Protein AF-0000000086488220 (afdb_homodimer)

Organism: NCBI:txid399045

InterPro domains:
  IPR006593 Cytochrome b561/ferric reductase, transmembrane domain [PF03188] (138-261)
  IPR006593 Cytochrome b561/ferric reductase, transmembrane domain [PS50939] (103-299)
  IPR006593 Cytochrome b561/ferric reductase, transmembrane domain [SM00665] (138-256)
  IPR043205 Cytochrome b561/Cytochrome b reductase 1-like [PTHR10106] (97-305)

Sequence (642 aa):
MEQSVQELIDFRWFTVCYSAIQIIGILIIALLIAWLTNHCGGFAWAAHPQLQFNWHPLLMVVGMIYMYANDFILSINPSRRIKMEQSVQELIDFRWFTVCYSAIQIIGILIIALLIAWLTNHCGGFAWAAHPQLQFNWHPLLMVVGMIYMYANGMLVYRVFRTERKRKLKIVHAVAQLFTFFLFVIGLKAVFDAHEASKTPNLYSLHSWFGIWVAGFLSFLFPGIKHAFRSKYLPIHTLFGLIIFSLSCITALMGLLEKAVLKLSKDNLYEQLGSEAVLINVTGIFILIFGMLAIFITAQPGYKRKPLPEDELLLTDAIHEMEQSVQELIDFRWFTVCYSAIQIIGILIIALLIAWLTNHCGGFAWAAHPQLQFNWHPLLMVVGMIYMYANDFILSINPSRRIKMEQSVQELIDFRWFTVCYSAIQIIGILIIALLIAWLTNHCGGFAWAAHPQLQFNWHPLLMVVGMIYMYANGMLVYRVFRTERKRKLKIVHAVAQLFTFFLFVIGLKAVFDAHEASKTPNLYSLHSWFGIWVAGFLSFLFPGIKHAFRSKYLPIHTLFGLIIFSLSCITALMGLLEKAVLKLSKDNLYEQLGSEAVLINVTGIFILIFGMLAIFITAQPGYKRKPLPEDELLLTDAIHE

Secondary structure (DSSP, 8-state):
-HHHHHHHHHHHHHHHHHHHHHHHHHHHHHHHHHHHHHHS-----SS-HHHHHTHHHHHHIIIIIIIHHHHHHHHT-GGGGS-SHHHHHHHHHHHHHHHHHHHHHHHHHHHHHHHHHHHHHHS-----TT-HHHHTTHHHHHHIIIIIIIHHHHHTHHHHTTTS-HHHHHHHHHHHHHHHHHHHHHHHHHHHHHHHHHTPPSS-SHHHHHHHHHHHHHHHT-S---GGGHHHHHHHHHHHHHHHHHHHHHHHHHHHHHHHHHHHTTTTTTTTT-HHHHHHHHHHHHHHHHHHHHHHHHH-GGGSPPPPHHHHHHHHHHHH-/-HHHHHHHHHHHHHHHHHHHHHHHHHHHHHHHHHHHHHHS-----SS-HHHHHTHHHHHHIIIIIIIHHHHHHHHT-GGGGS-SHHHHHHHHHHHHHHHHHHHHHHHHHHHHHHHHHHHHHHS-----TT-HHHHTTHHHHHHIIIIIIIHHHHHTHHHHTTTS-HHHHHHHHHHHHHHHHHHHHHHHHHHHHHHHHHTPPSS-SHHHHHHHHHHHHHHHT-S---GGGHHHHHHHHHHHHHHHHHHHHHHHHHHHHHHHHHHHTTTTTTTTT-HHHHHHHHHHHHHHHHHHHHHHHHH-GGGSPPPPHHHHHHHHHHHH-

Structure (mmCIF, N/CA/C/O backbone):
data_AF-0000000086488220-model_v1
#
loop_
_entity.id
_entity.type
_entity.p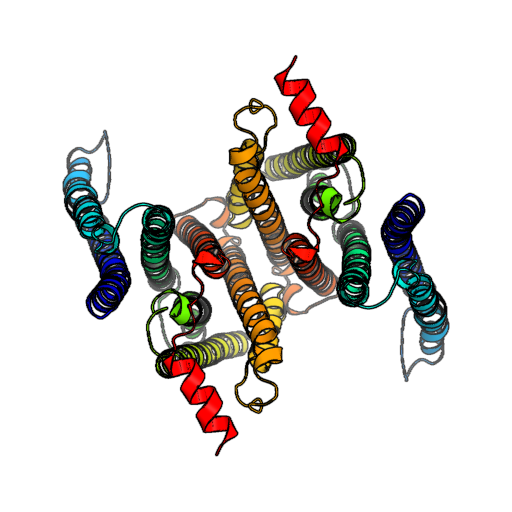dbx_description
1 polymer 'Cytochrome b561 domain-containing protein'
#
loop_
_atom_site.group_PDB
_atom_site.id
_atom_site.type_symbol
_atom_site.label_atom_id
_atom_site.label_alt_id
_atom_site.label_comp_id
_atom_site.label_asym_id
_atom_site.label_entity_id
_atom_site.label_seq_id
_atom_site.pdbx_PDB_ins_code
_atom_site.Cartn_x
_atom_site.Cartn_y
_atom_site.Cartn_z
_atom_site.occupancy
_atom_site.B_iso_or_equiv
_atom_site.auth_seq_id
_atom_site.auth_comp_id
_atom_site.auth_asym_id
_atom_site.auth_atom_id
_atom_site.pdbx_PDB_model_num
ATOM 1 N N . MET A 1 1 ? -20.781 38.594 -0.118 1 41.12 1 MET A N 1
ATOM 2 C CA . MET A 1 1 ? -21.016 37.281 0.495 1 41.12 1 MET A CA 1
ATOM 3 C C . MET A 1 1 ? -21.703 36.344 -0.481 1 41.12 1 MET A C 1
ATOM 5 O O . MET A 1 1 ? -21.297 35.188 -0.628 1 41.12 1 MET A O 1
ATOM 9 N N . GLU A 1 2 ? -22.75 36.75 -1.104 1 43.41 2 GLU A N 1
ATOM 10 C CA . GLU A 1 2 ? -23.5 36 -2.094 1 43.41 2 GLU A CA 1
ATOM 11 C C . GLU A 1 2 ? -22.641 35.688 -3.316 1 43.41 2 GLU A C 1
ATOM 13 O O . GLU A 1 2 ? -22.688 34.562 -3.848 1 43.41 2 GLU A O 1
ATOM 18 N N . GLN A 1 3 ? -21.938 36.625 -3.758 1 43.88 3 GLN A N 1
ATOM 19 C CA . GLN A 1 3 ? -21.141 36.438 -4.961 1 43.88 3 GLN A CA 1
ATOM 20 C C . GLN A 1 3 ? -20.031 35.406 -4.723 1 43.88 3 GLN A C 1
ATOM 22 O O . GLN A 1 3 ? -19.75 34.562 -5.582 1 43.88 3 GLN A O 1
ATOM 27 N N . SER A 1 4 ? -19.438 35.438 -3.539 1 46.19 4 SER A N 1
ATOM 28 C CA . SER A 1 4 ? -18.359 34.5 -3.205 1 46.19 4 SER A CA 1
ATOM 29 C C . SER A 1 4 ? -18.859 33.062 -3.092 1 46.19 4 SER A C 1
ATOM 31 O O . SER A 1 4 ? -18.188 32.125 -3.506 1 46.19 4 SER A O 1
ATOM 33 N N . VAL A 1 5 ? -20.078 32.969 -2.602 1 44.75 5 VAL A N 1
ATOM 34 C CA . VAL A 1 5 ? -20.719 31.672 -2.49 1 44.75 5 VAL A CA 1
ATOM 35 C C . VAL A 1 5 ? -21 31.125 -3.885 1 44.75 5 VAL A C 1
ATOM 37 O O . VAL A 1 5 ? -20.781 29.938 -4.152 1 44.75 5 VAL A O 1
ATOM 40 N N . GLN A 1 6 ? -21.609 31.984 -4.727 1 42.19 6 GLN A N 1
ATOM 41 C CA . GLN A 1 6 ? -21.922 31.547 -6.086 1 42.19 6 GLN A CA 1
ATOM 42 C C . GLN A 1 6 ? -20.656 31.094 -6.816 1 42.19 6 GLN A C 1
ATOM 44 O O . GLN A 1 6 ? -20.672 30.109 -7.559 1 42.19 6 GLN A O 1
ATOM 49 N N . GLU A 1 7 ? -19.625 31.719 -6.555 1 46.06 7 GLU A N 1
ATOM 50 C CA . GLU A 1 7 ? -18.375 31.391 -7.219 1 46.06 7 GLU A CA 1
ATOM 51 C C . GLU A 1 7 ? -17.828 30.047 -6.738 1 46.06 7 GLU A C 1
ATOM 53 O O . GLU A 1 7 ? -17.297 29.266 -7.531 1 46.06 7 GLU A O 1
ATOM 58 N N . LEU A 1 8 ? -18.062 29.875 -5.562 1 47.22 8 LEU A N 1
ATOM 59 C CA . LEU A 1 8 ? -17.609 28.609 -4.988 1 47.22 8 LEU A CA 1
ATOM 60 C C . LEU A 1 8 ? -18.438 27.438 -5.504 1 47.22 8 LEU A C 1
ATOM 62 O O . LEU A 1 8 ? -17.906 26.375 -5.785 1 47.22 8 LEU A O 1
ATOM 66 N N . ILE A 1 9 ? -19.828 27.672 -5.57 1 45.06 9 ILE A N 1
ATOM 67 C CA . ILE A 1 9 ? -20.719 26.672 -6.156 1 45.06 9 ILE A CA 1
ATOM 68 C C . ILE A 1 9 ? -20.297 26.391 -7.598 1 45.06 9 ILE A C 1
ATOM 70 O O . ILE A 1 9 ? -20.281 25.234 -8.031 1 45.06 9 ILE A O 1
ATOM 74 N N . ASP A 1 10 ? -19.953 27.469 -8.227 1 49.47 10 ASP A N 1
ATOM 75 C CA . ASP A 1 10 ? -19.531 27.328 -9.617 1 49.47 10 ASP A CA 1
ATOM 76 C C . ASP A 1 10 ? -18.25 26.5 -9.727 1 49.47 10 ASP A C 1
ATOM 78 O O . ASP A 1 10 ? -18.109 25.688 -10.633 1 49.47 10 ASP A O 1
ATOM 82 N N . PHE A 1 11 ? -17.578 26.609 -8.617 1 51.94 11 PHE A N 1
ATOM 83 C CA . PHE A 1 11 ? -16.297 25.922 -8.695 1 51.94 11 PHE A CA 1
ATOM 84 C C . PHE A 1 11 ? -16.469 24.422 -8.477 1 51.94 11 PHE A C 1
ATOM 86 O O . PHE A 1 11 ? -15.82 23.609 -9.148 1 51.94 11 PHE A O 1
ATOM 93 N N . ARG A 1 12 ? -17.344 24.125 -7.633 1 52.97 12 ARG A N 1
ATOM 94 C CA . ARG A 1 12 ? -17.656 22.734 -7.336 1 52.97 12 ARG A CA 1
ATOM 95 C C . ARG A 1 12 ? -18.219 22.016 -8.555 1 52.97 12 ARG A C 1
ATOM 97 O O . ARG A 1 12 ? -17.766 20.922 -8.898 1 52.97 12 ARG A O 1
ATOM 104 N N . TRP A 1 13 ? -19.281 22.641 -8.961 1 50.31 13 TRP A N 1
ATOM 105 C CA . TRP A 1 13 ? -19.906 22.078 -10.164 1 50.31 13 TRP A CA 1
ATOM 106 C C . TRP A 1 13 ? -18.922 22.016 -11.32 1 50.31 13 TRP A C 1
ATOM 108 O O . TRP A 1 13 ? -18.953 21.094 -12.117 1 50.31 13 TRP A O 1
ATOM 118 N N . PHE A 1 14 ? -18.031 22.906 -11.211 1 50.47 14 PHE A N 1
ATOM 119 C CA . PHE A 1 14 ? -17 22.891 -12.227 1 50.47 14 PHE A CA 1
ATOM 120 C C . PHE A 1 14 ? -16.094 21.672 -12.055 1 50.47 14 PHE A C 1
ATOM 122 O O . PHE A 1 14 ? -15.773 20.984 -13.031 1 50.47 14 PHE A O 1
ATOM 129 N N . THR A 1 15 ? -15.758 21.406 -10.812 1 54.81 15 THR A N 1
ATOM 130 C CA . THR A 1 15 ? -14.852 20.281 -10.562 1 54.81 15 THR A CA 1
ATOM 131 C C . THR A 1 15 ? -15.516 18.953 -10.93 1 54.81 15 THR A C 1
ATOM 133 O O . THR A 1 15 ? -14.906 18.109 -11.578 1 54.81 15 THR A O 1
ATOM 136 N N . VAL A 1 16 ? -16.719 18.828 -10.555 1 52.91 16 VAL A N 1
ATOM 137 C CA . VAL A 1 16 ? -17.469 17.609 -10.867 1 52.91 16 VAL A CA 1
ATOM 138 C C . VAL A 1 16 ? -17.688 17.516 -12.375 1 52.91 16 VAL A C 1
ATOM 140 O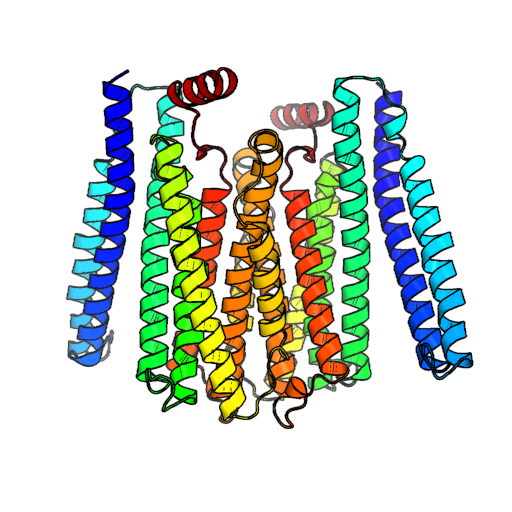 O . VAL A 1 16 ? -17.469 16.453 -12.969 1 52.91 16 VAL A O 1
ATOM 143 N N . CYS A 1 17 ? -18.156 18.625 -12.906 1 51.84 17 CYS A N 1
ATOM 144 C CA . CYS A 1 17 ? -18.375 18.641 -14.344 1 51.84 17 CYS A CA 1
ATOM 145 C C . CYS A 1 17 ? -17.078 18.422 -15.109 1 51.84 17 CYS A C 1
ATOM 147 O O . CYS A 1 17 ? -17.062 17.703 -16.109 1 51.84 17 CYS A O 1
ATOM 149 N N . TYR A 1 18 ? -16.047 18.969 -14.5 1 52.78 18 TYR A N 1
ATOM 150 C CA . TYR A 1 18 ? -14.742 18.781 -15.133 1 52.78 18 TYR A CA 1
ATOM 151 C C . TYR A 1 18 ? -14.305 17.328 -15.047 1 52.78 18 TYR A C 1
ATOM 153 O O . TYR A 1 18 ? -13.844 16.75 -16.031 1 52.78 18 TYR A O 1
ATOM 161 N N . SER A 1 19 ? -14.562 16.797 -13.961 1 57 19 SER A N 1
ATOM 162 C CA . SER A 1 19 ? -14.188 15.398 -13.797 1 57 19 SER A CA 1
ATOM 163 C C . SER A 1 19 ? -15.039 14.5 -14.688 1 57 19 SER A C 1
ATOM 165 O O . SER A 1 19 ? -14.531 13.547 -15.281 1 57 19 SER A O 1
ATOM 167 N N . ALA A 1 20 ? -16.266 14.781 -14.742 1 54.28 20 ALA A N 1
ATOM 168 C CA . ALA A 1 20 ? -17.172 14.023 -15.617 1 54.28 20 ALA A CA 1
ATOM 169 C C . ALA A 1 20 ? -16.75 14.148 -17.078 1 54.28 20 ALA A C 1
ATOM 171 O O . ALA A 1 20 ? -16.766 13.172 -17.812 1 54.28 20 ALA A O 1
ATOM 172 N N . ILE A 1 21 ? -16.375 15.305 -17.406 1 51.66 21 ILE A N 1
ATOM 173 C CA . ILE A 1 21 ? -15.922 15.562 -18.766 1 51.66 21 ILE A CA 1
ATOM 174 C C . ILE A 1 21 ? -14.633 14.797 -19.047 1 51.66 21 ILE A C 1
ATOM 176 O O . ILE A 1 21 ? -14.453 14.227 -20.125 1 51.66 21 ILE A O 1
ATOM 180 N N . GLN A 1 22 ? -13.828 14.773 -18 1 57.38 22 GLN A N 1
ATOM 181 C CA . GLN A 1 22 ? -12.594 14.016 -18.188 1 57.38 22 GLN A CA 1
ATOM 182 C C . GLN A 1 22 ? -12.891 12.531 -18.375 1 57.38 22 GLN A C 1
ATOM 184 O O . GLN A 1 22 ? -12.305 11.875 -19.234 1 57.38 22 GLN A O 1
ATOM 189 N N . ILE A 1 23 ? -13.82 12.094 -17.656 1 57.31 23 ILE A N 1
ATOM 190 C CA . ILE A 1 23 ? -14.211 10.695 -17.75 1 57.31 23 ILE A CA 1
ATOM 191 C C . ILE A 1 23 ? -14.812 10.398 -19.109 1 57.31 23 ILE A C 1
ATOM 193 O O . ILE A 1 23 ? -14.453 9.422 -19.766 1 57.31 23 ILE A O 1
ATOM 197 N N . ILE A 1 24 ? -15.734 11.25 -19.422 1 55.22 24 ILE A N 1
ATOM 198 C CA . ILE A 1 24 ? -16.391 11.078 -20.719 1 55.22 24 ILE A CA 1
ATOM 199 C C . ILE A 1 24 ? -15.352 11.164 -21.828 1 55.22 24 ILE A C 1
ATOM 201 O O . ILE A 1 24 ? -15.383 10.383 -22.781 1 55.22 24 ILE A O 1
ATOM 205 N N . GLY A 1 25 ? -14.398 12.102 -21.672 1 56.19 25 GLY A N 1
ATOM 206 C CA . GLY A 1 25 ? -13.344 12.234 -22.672 1 56.19 25 GLY A CA 1
ATOM 207 C C . GLY A 1 25 ? -12.492 10.984 -22.797 1 56.19 25 GLY A C 1
ATOM 208 O O . GLY A 1 25 ? -12.203 10.531 -23.906 1 56.19 25 GLY A O 1
ATOM 209 N N . ILE A 1 26 ? -12.18 10.484 -21.688 1 60.75 26 ILE A N 1
ATOM 210 C CA . ILE A 1 26 ? -11.344 9.289 -21.688 1 60.75 26 ILE A CA 1
ATOM 211 C C . ILE A 1 26 ? -12.125 8.102 -22.234 1 60.75 26 ILE A C 1
ATOM 213 O O . ILE A 1 26 ? -11.594 7.285 -22.984 1 60.75 26 ILE A O 1
ATOM 217 N N . LEU A 1 27 ? -13.359 8.039 -21.812 1 58.66 27 LEU A N 1
ATOM 218 C CA . LEU A 1 27 ? -14.203 6.98 -22.359 1 58.66 27 LEU A CA 1
ATOM 219 C C . LEU A 1 27 ? -14.32 7.086 -23.875 1 58.66 27 LEU A C 1
ATOM 221 O O . LEU A 1 27 ? -14.281 6.074 -24.578 1 58.66 27 LEU A O 1
ATOM 225 N N . ILE A 1 28 ? -14.453 8.25 -24.328 1 59.44 28 ILE A N 1
ATOM 226 C CA . ILE A 1 28 ? -14.531 8.484 -25.766 1 59.44 28 ILE A CA 1
ATOM 227 C C . ILE A 1 28 ? -13.219 8.078 -26.438 1 59.44 28 ILE A C 1
ATOM 229 O O . ILE A 1 28 ? -13.219 7.43 -27.484 1 59.44 28 ILE A O 1
ATOM 233 N N . ILE A 1 29 ? -12.109 8.375 -25.734 1 63.78 29 ILE A N 1
ATOM 234 C CA . ILE A 1 29 ? -10.797 8.023 -26.281 1 63.78 29 ILE A CA 1
ATOM 235 C C . ILE A 1 29 ? -10.633 6.504 -26.281 1 63.78 29 ILE A C 1
ATOM 237 O O . ILE A 1 29 ? -10.156 5.93 -27.266 1 63.78 29 ILE A O 1
ATOM 241 N N . ALA A 1 30 ? -11.055 5.926 -25.234 1 65.44 30 ALA A N 1
ATOM 242 C CA . ALA A 1 30 ? -10.977 4.473 -25.141 1 65.44 30 ALA A CA 1
ATOM 243 C C . ALA A 1 30 ? -11.844 3.805 -26.203 1 65.44 30 ALA A C 1
ATOM 245 O O . ALA A 1 30 ? -11.43 2.832 -26.828 1 65.44 30 ALA A O 1
ATOM 246 N N . LEU A 1 31 ? -13.023 4.285 -26.344 1 62.78 31 LEU A N 1
ATOM 247 C CA . LEU A 1 31 ? -13.914 3.766 -27.391 1 62.78 31 LEU A CA 1
ATOM 248 C C . LEU A 1 31 ? -13.312 3.979 -28.766 1 62.78 31 LEU A C 1
ATOM 250 O O . LEU A 1 31 ? -13.43 3.113 -29.641 1 62.78 31 LEU A O 1
ATOM 254 N N . LEU A 1 32 ? -12.625 5.059 -28.938 1 65.12 32 LEU A N 1
ATOM 255 C CA . LEU A 1 32 ? -11.969 5.344 -30.219 1 65.12 32 LEU A CA 1
ATOM 256 C C . LEU A 1 32 ? -10.805 4.391 -30.453 1 65.12 32 LEU A C 1
ATOM 258 O O . LEU A 1 32 ? -10.641 3.871 -31.562 1 65.12 32 LEU A O 1
ATOM 262 N N . ILE A 1 33 ? -10.047 4.145 -29.375 1 68.12 33 ILE A N 1
ATOM 263 C CA . ILE A 1 33 ? -8.93 3.217 -29.5 1 68.12 33 ILE A CA 1
ATOM 264 C C . ILE A 1 33 ? -9.453 1.813 -29.797 1 68.12 33 ILE A C 1
ATOM 266 O O . ILE A 1 33 ? -8.922 1.119 -30.672 1 68.12 33 ILE A O 1
ATOM 270 N N . ALA A 1 34 ? -10.406 1.378 -29.094 1 65.31 34 ALA A N 1
ATOM 271 C CA . ALA A 1 34 ? -11.023 0.075 -29.344 1 65.31 34 ALA A CA 1
ATOM 272 C C . ALA A 1 34 ? -11.547 -0.029 -30.766 1 65.31 34 ALA A C 1
ATOM 274 O O . ALA A 1 34 ? -11.367 -1.056 -31.438 1 65.31 34 ALA A O 1
ATOM 275 N N . TRP A 1 35 ? -12.211 0.959 -31.188 1 65 35 TRP A N 1
ATOM 276 C CA . TRP A 1 35 ? -12.727 0.992 -32.562 1 65 35 TRP A CA 1
ATOM 277 C C . TRP A 1 35 ? -11.594 0.939 -33.562 1 65 35 TRP A C 1
ATOM 279 O O . TRP A 1 35 ? -11.648 0.174 -34.531 1 65 35 TRP A O 1
ATOM 289 N N . LEU A 1 36 ? -10.523 1.683 -33.344 1 67.38 36 LEU A N 1
ATOM 290 C CA . LEU A 1 36 ? -9.398 1.739 -34.281 1 67.38 36 LEU A CA 1
ATOM 291 C C . LEU A 1 36 ? -8.648 0.412 -34.312 1 67.38 36 LEU A C 1
ATOM 293 O O . LEU A 1 36 ? -8.219 -0.039 -35.375 1 67.38 36 LEU A O 1
ATOM 297 N N . THR A 1 37 ? -8.492 -0.241 -33.125 1 68.94 37 THR A N 1
ATOM 298 C CA . THR A 1 37 ? -7.781 -1.513 -33.031 1 68.94 37 THR A CA 1
ATOM 299 C C . THR A 1 37 ? -8.617 -2.645 -33.625 1 68.94 37 THR A C 1
ATOM 301 O O . THR A 1 37 ? -8.086 -3.498 -34.344 1 68.94 37 THR A O 1
ATOM 304 N N . ASN A 1 38 ? -9.852 -2.662 -33.406 1 66.38 38 ASN A N 1
ATOM 305 C CA . ASN A 1 38 ? -10.688 -3.787 -33.781 1 66.38 38 ASN A CA 1
ATOM 306 C C . ASN A 1 38 ? -11.219 -3.625 -35.219 1 66.38 38 ASN A C 1
ATOM 308 O O . ASN A 1 38 ? -11.461 -4.613 -35.906 1 66.38 38 ASN A O 1
ATOM 312 N N . HIS A 1 39 ? -11.383 -2.414 -35.625 1 64.56 39 HIS A N 1
ATOM 313 C CA . HIS A 1 39 ? -12.086 -2.238 -36.875 1 64.56 39 HIS A CA 1
ATOM 314 C C . HIS A 1 39 ? -11.227 -1.508 -37.906 1 64.56 39 HIS A C 1
ATOM 316 O O . HIS A 1 39 ? -11.539 -1.493 -39.094 1 64.56 39 HIS A O 1
ATOM 322 N N . CYS A 1 40 ? -10.172 -0.933 -37.375 1 65 40 CYS A N 1
ATOM 323 C CA . CYS A 1 40 ? -9.391 -0.16 -38.312 1 65 40 CYS A CA 1
ATOM 324 C C . CYS A 1 40 ? -7.965 -0.691 -38.406 1 65 40 CYS A C 1
ATOM 326 O O . CYS A 1 40 ? -7.051 0.032 -38.812 1 65 40 CYS A O 1
ATOM 328 N N . GLY A 1 41 ? -7.762 -1.969 -38 1 64.62 41 GLY A N 1
ATOM 329 C CA . GLY A 1 41 ? -6.496 -2.645 -38.219 1 64.62 41 GLY A CA 1
ATOM 330 C C . GLY A 1 41 ? -5.438 -2.303 -37.188 1 64.62 41 GLY A C 1
ATOM 331 O O . GLY A 1 41 ? -4.293 -2.744 -37.281 1 64.62 41 GLY A O 1
ATOM 332 N N . GLY A 1 42 ? -5.77 -1.421 -36.156 1 69.81 42 GLY A N 1
ATOM 333 C CA . GLY A 1 42 ? -4.867 -1.132 -35.031 1 69.81 42 GLY A CA 1
ATOM 334 C C . GLY A 1 42 ? -3.875 -0.029 -35.375 1 69.81 42 GLY A C 1
ATOM 335 O O . GLY A 1 42 ? -4.172 0.879 -36.125 1 69.81 42 GLY A O 1
ATOM 336 N N . PHE A 1 43 ? -2.775 0.205 -34.562 1 71.31 43 PHE A N 1
ATOM 337 C CA . PHE A 1 43 ? -1.821 1.3 -34.688 1 71.31 43 PHE A CA 1
ATOM 338 C C . PHE A 1 43 ? -0.455 0.782 -35.125 1 71.31 43 PHE A C 1
ATOM 340 O O . PHE A 1 43 ? -0.036 -0.301 -34.719 1 71.31 43 PHE A O 1
ATOM 347 N N . ALA A 1 44 ? 0.074 1.301 -36.375 1 63.69 44 ALA A N 1
ATOM 348 C CA . ALA A 1 44 ? 1.446 1.049 -36.781 1 63.69 44 ALA A CA 1
ATOM 349 C C . ALA A 1 44 ? 2.137 2.344 -37.219 1 63.69 44 ALA A C 1
ATOM 351 O O . ALA A 1 44 ? 1.475 3.35 -37.469 1 63.69 44 ALA A O 1
ATOM 352 N N . TRP A 1 45 ? 3.34 2.447 -36.906 1 66.5 45 TRP A N 1
ATOM 353 C CA . TRP A 1 45 ? 4.035 3.652 -37.344 1 66.5 45 TRP A CA 1
ATOM 354 C C . TRP A 1 45 ? 4.551 3.498 -38.75 1 66.5 45 TRP A C 1
ATOM 356 O O . TRP A 1 45 ? 3.834 3.781 -39.719 1 66.5 45 TRP A O 1
ATOM 366 N N . ALA A 1 46 ? 5.836 3.23 -38.906 1 57.69 46 ALA A N 1
ATOM 367 C CA . ALA A 1 46 ? 6.574 3.432 -40.156 1 57.69 46 ALA A CA 1
ATOM 368 C C . ALA A 1 46 ? 6.16 2.412 -41.219 1 57.69 46 ALA A C 1
ATOM 370 O O . ALA A 1 46 ? 6.02 2.752 -42.375 1 57.69 46 ALA A O 1
ATOM 371 N N . ALA A 1 47 ? 6.031 1.21 -40.969 1 59.91 47 ALA A N 1
ATOM 372 C CA . ALA A 1 47 ? 6.008 0.226 -42.031 1 59.91 47 ALA A CA 1
ATOM 373 C C . ALA A 1 47 ? 4.605 0.09 -42.625 1 59.91 47 ALA A C 1
ATOM 375 O O . ALA A 1 47 ? 4.426 -0.507 -43.688 1 59.91 47 ALA A O 1
ATOM 376 N N . HIS A 1 48 ? 3.58 0.656 -41.969 1 62.12 48 HIS A N 1
ATOM 377 C CA . HIS A 1 48 ? 2.23 0.482 -42.469 1 62.12 48 HIS A CA 1
ATOM 378 C C . HIS A 1 48 ? 1.468 1.804 -42.469 1 62.12 48 HIS A C 1
ATOM 380 O O . HIS A 1 48 ? 0.819 2.156 -41.5 1 62.12 48 HIS A O 1
ATOM 386 N N . PRO A 1 49 ? 1.577 2.516 -43.625 1 61.75 49 PRO A N 1
ATOM 387 C CA . PRO A 1 49 ? 0.996 3.857 -43.688 1 61.75 49 PRO A CA 1
ATOM 388 C C . PRO A 1 49 ? -0.481 3.887 -43.312 1 61.75 49 PRO A C 1
ATOM 390 O O . PRO A 1 49 ? -0.937 4.84 -42.688 1 61.75 49 PRO A O 1
ATOM 393 N N . GLN A 1 50 ? -1.263 2.832 -43.656 1 62.34 50 GLN A N 1
ATOM 394 C CA . GLN A 1 50 ? -2.689 2.82 -43.375 1 62.34 50 GLN A CA 1
ATOM 395 C C . GLN A 1 50 ? -2.934 2.799 -41.875 1 62.34 50 GLN A C 1
ATOM 397 O O . GLN A 1 50 ? -3.84 3.469 -41.375 1 62.34 50 GLN A O 1
ATOM 402 N N . LEU A 1 51 ? -2.066 2.15 -41.219 1 67.69 51 LEU A N 1
ATOM 403 C CA . LEU A 1 51 ? -2.225 2.031 -39.781 1 67.69 51 LEU A CA 1
ATOM 404 C C . LEU A 1 51 ? -1.665 3.26 -39.062 1 67.69 51 LEU A C 1
ATOM 406 O O . LEU A 1 51 ? -2.09 3.586 -37.938 1 67.69 51 LEU A O 1
ATOM 410 N N . GLN A 1 52 ? -0.811 3.92 -39.812 1 68.69 52 GLN A N 1
ATOM 411 C CA . GLN A 1 52 ? -0.285 5.184 -39.312 1 68.69 52 GLN A CA 1
ATOM 412 C C . GLN A 1 52 ? -1.376 6.246 -39.25 1 68.69 52 GLN A C 1
ATOM 414 O O . GLN A 1 52 ? -1.357 7.113 -38.375 1 68.69 52 GLN A O 1
ATOM 419 N N . PHE A 1 53 ? -2.316 6.223 -40.156 1 68.31 53 PHE A N 1
ATOM 420 C CA . PHE A 1 53 ? -3.398 7.199 -40.219 1 68.31 53 PHE A CA 1
ATOM 421 C C . PHE A 1 53 ? -4.297 7.098 -39 1 68.31 53 PHE A C 1
ATOM 423 O O . PHE A 1 53 ? -4.902 8.086 -38.594 1 68.31 53 PHE A O 1
ATOM 430 N N . ASN A 1 54 ? -4.266 5.965 -38.375 1 67.88 54 ASN A N 1
ATOM 431 C CA . ASN A 1 54 ? -5.125 5.758 -37.219 1 67.88 54 ASN A CA 1
ATOM 432 C C . ASN A 1 54 ? -4.664 6.586 -36 1 67.88 54 ASN A C 1
ATOM 434 O O . ASN A 1 54 ? -5.445 6.855 -35.094 1 67.88 54 ASN A O 1
ATOM 438 N N . TRP A 1 55 ? -3.5 7.062 -36.188 1 72 55 TRP A N 1
ATOM 439 C CA . TRP A 1 55 ? -3.006 7.945 -35.156 1 72 55 TRP A CA 1
ATOM 440 C C . TRP A 1 55 ? -3.66 9.32 -35.219 1 72 55 TRP A C 1
ATOM 442 O O . TRP A 1 55 ? -3.801 10.008 -34.219 1 72 55 TRP A O 1
ATOM 452 N N . HIS A 1 56 ? -4.082 9.758 -36.438 1 66.19 56 HIS A N 1
ATOM 453 C CA . HIS A 1 56 ? -4.594 11.109 -36.656 1 66.19 56 HIS A CA 1
ATOM 454 C C . HIS A 1 56 ? -5.875 11.344 -35.844 1 66.19 56 HIS A C 1
ATOM 456 O O . HIS A 1 56 ? -5.953 12.281 -35.062 1 66.19 56 HIS A O 1
ATOM 462 N N . PRO A 1 57 ? -6.895 10.484 -36.062 1 69.75 57 PRO A N 1
ATOM 463 C CA . PRO A 1 57 ? -8.094 10.727 -35.25 1 69.75 57 PRO A CA 1
ATOM 464 C C . PRO A 1 57 ? -7.828 10.617 -33.75 1 69.75 57 PRO A C 1
ATOM 466 O O . PRO A 1 57 ? -8.414 11.352 -32.938 1 69.75 57 PRO A O 1
ATOM 469 N N . LEU A 1 58 ? -7.023 9.773 -33.344 1 69.81 58 LEU A N 1
ATOM 470 C CA . LEU A 1 58 ? -6.715 9.625 -31.938 1 69.81 58 LEU A CA 1
ATOM 471 C C . LEU A 1 58 ? -6.02 10.867 -31.391 1 69.81 58 LEU A C 1
ATOM 473 O O . LEU A 1 58 ? -6.391 11.383 -30.344 1 69.81 58 LEU A O 1
ATOM 477 N N . LEU A 1 59 ? -5.09 11.352 -32.125 1 65.38 59 LEU A N 1
ATOM 478 C CA . LEU A 1 59 ? -4.34 12.523 -31.688 1 65.38 59 LEU A CA 1
ATOM 479 C C . LEU A 1 59 ? -5.203 13.781 -31.734 1 65.38 59 LEU A C 1
ATOM 481 O O . LEU A 1 59 ? -5.062 14.672 -30.906 1 65.38 59 LEU A O 1
ATOM 485 N N . MET A 1 60 ? -6.078 13.844 -32.688 1 61.78 60 MET A N 1
ATOM 486 C CA . MET A 1 60 ? -7 14.977 -32.75 1 61.78 60 MET A CA 1
ATOM 487 C C . MET A 1 60 ? -7.961 14.977 -31.562 1 61.78 60 MET A C 1
ATOM 489 O O . MET A 1 60 ? -8.219 16.031 -30.969 1 61.78 60 MET A O 1
ATOM 493 N N . VAL A 1 61 ? -8.492 13.812 -31.25 1 61.75 61 VAL A N 1
ATOM 494 C CA . VAL A 1 61 ? -9.43 13.719 -30.141 1 61.75 61 VAL A CA 1
ATOM 495 C C . VAL A 1 61 ? -8.703 13.992 -28.828 1 61.75 61 VAL A C 1
ATOM 497 O O . VAL A 1 61 ? -9.195 14.734 -27.969 1 61.75 61 VAL A O 1
ATOM 500 N N . VAL A 1 62 ? -7.566 13.422 -28.766 1 63.78 62 VAL A N 1
ATOM 501 C CA . VAL A 1 62 ? 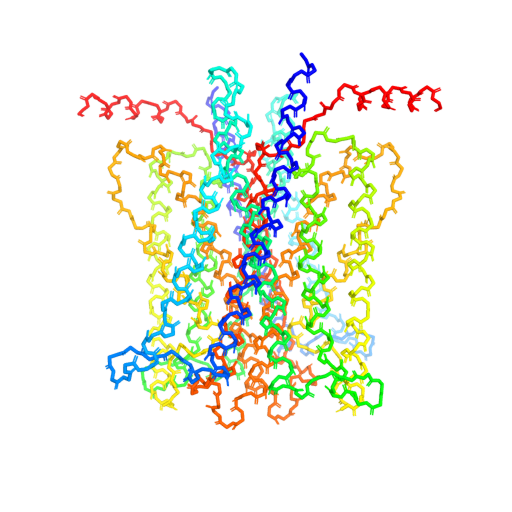-6.801 13.609 -27.547 1 63.78 62 VAL A CA 1
ATOM 502 C C . VAL A 1 62 ? -6.293 15.047 -27.469 1 63.78 62 VAL A C 1
ATOM 504 O O . VAL A 1 62 ? -6.395 15.695 -26.406 1 63.78 62 VAL A O 1
ATOM 507 N N . GLY A 1 63 ? -5.777 15.547 -28.484 1 58.44 63 GLY A N 1
ATOM 508 C CA . GLY A 1 63 ? -5.172 16.875 -28.5 1 58.44 63 GLY A CA 1
ATOM 509 C C . GLY A 1 63 ? -6.188 17.984 -28.578 1 58.44 63 GLY A C 1
ATOM 510 O O . GLY A 1 63 ? -6.207 18.875 -27.719 1 58.44 63 GLY A O 1
ATOM 511 N N . MET A 1 64 ? -6.926 18.031 -29.531 1 53.78 64 MET A N 1
ATOM 512 C CA . MET A 1 64 ? -7.773 19.172 -29.828 1 53.78 64 MET A CA 1
ATOM 513 C C . MET A 1 64 ? -9.047 19.141 -28.984 1 53.78 64 MET A C 1
ATOM 515 O O . MET A 1 64 ? -9.523 20.172 -28.531 1 53.78 64 MET A O 1
ATOM 519 N N . ILE A 1 65 ? -9.453 17.969 -28.734 1 52.97 65 ILE A N 1
ATOM 520 C CA . ILE A 1 65 ? -10.727 17.953 -28.031 1 52.97 65 ILE A CA 1
ATOM 521 C C . ILE A 1 65 ? -10.484 17.797 -26.531 1 52.97 65 ILE A C 1
ATOM 523 O O . ILE A 1 65 ? -10.898 18.641 -25.75 1 52.97 65 ILE A O 1
ATOM 527 N N . TYR A 1 66 ? -9.781 16.797 -26.328 1 56.5 66 TYR A N 1
ATOM 528 C CA . TYR A 1 66 ? -9.656 16.5 -24.891 1 56.5 66 TYR A CA 1
ATOM 529 C C . TYR A 1 66 ? -8.719 17.484 -24.219 1 56.5 66 TYR A C 1
ATOM 531 O O . TYR A 1 66 ? -9.07 18.078 -23.188 1 56.5 66 TYR A O 1
ATOM 539 N N . MET A 1 67 ? -7.629 17.688 -24.75 1 56.53 67 MET A N 1
ATOM 540 C CA . MET A 1 67 ? -6.656 18.562 -24.109 1 56.53 67 MET A CA 1
ATOM 541 C C . MET A 1 67 ? -7.094 20.031 -24.203 1 56.53 67 MET A C 1
ATOM 543 O O . MET A 1 67 ? -6.957 20.781 -23.234 1 56.53 67 MET A O 1
ATOM 547 N N . TYR A 1 68 ? -7.562 20.484 -25.328 1 50.5 68 TYR A N 1
ATOM 548 C CA . TYR A 1 68 ? -8.047 21.844 -25.484 1 50.5 68 TYR A CA 1
ATOM 549 C C . TYR A 1 68 ? -9.266 22.094 -24.609 1 50.5 68 TYR A C 1
ATOM 551 O O . TYR A 1 68 ? -9.398 23.156 -24 1 50.5 68 TYR A O 1
ATOM 559 N N . ALA A 1 69 ? -10.148 21.188 -24.609 1 53.56 69 ALA A N 1
ATOM 560 C CA . ALA A 1 69 ? -11.32 21.312 -23.75 1 53.56 69 ALA A CA 1
ATOM 561 C C . ALA A 1 69 ? -10.914 21.391 -22.281 1 53.56 69 ALA A C 1
ATOM 563 O O . ALA A 1 69 ? -11.469 22.188 -21.516 1 53.56 69 ALA A O 1
ATOM 564 N N . ASN A 1 70 ? -9.945 20.625 -22.016 1 55.03 70 ASN A N 1
ATOM 565 C CA . ASN A 1 70 ? -9.453 20.656 -20.641 1 55.03 70 ASN A CA 1
ATOM 566 C C . ASN A 1 70 ? -8.828 22.016 -20.312 1 55.03 70 ASN A C 1
ATOM 568 O O . ASN A 1 70 ? -9.047 22.547 -19.219 1 55.03 70 ASN A O 1
ATOM 572 N N . ASP A 1 71 ? -8.039 22.516 -21.188 1 51.88 71 ASP A N 1
ATOM 573 C CA . ASP A 1 71 ? -7.453 23.844 -21.016 1 51.88 71 ASP A CA 1
ATOM 574 C C . ASP A 1 71 ? -8.539 24.906 -20.906 1 51.88 71 ASP A C 1
ATOM 576 O O . ASP A 1 71 ? -8.438 25.828 -20.078 1 51.88 71 ASP A O 1
ATOM 580 N N . PHE A 1 72 ? -9.508 24.828 -21.75 1 47.12 72 PHE A N 1
ATOM 581 C CA . PHE A 1 72 ? -10.625 25.766 -21.75 1 47.12 72 PHE A CA 1
ATOM 582 C C . PHE A 1 72 ? -11.398 25.688 -20.438 1 47.12 72 PHE A C 1
ATOM 584 O O . PHE A 1 72 ? -11.711 26.703 -19.828 1 47.12 72 PHE A O 1
ATOM 591 N N . ILE A 1 73 ? -11.641 24.484 -20.125 1 52.31 73 ILE A N 1
ATOM 592 C CA . ILE A 1 73 ? -12.453 24.297 -18.938 1 52.31 73 ILE A CA 1
ATOM 593 C C . ILE A 1 73 ? -11.68 24.781 -17.703 1 52.31 73 ILE A C 1
ATOM 595 O O . ILE A 1 73 ? -12.242 25.438 -16.828 1 52.31 73 ILE A O 1
ATOM 599 N N . LEU A 1 74 ? -10.492 24.469 -17.672 1 54.06 74 LEU A N 1
ATOM 600 C CA . LEU A 1 74 ? -9.68 24.906 -16.547 1 54.06 74 LEU A CA 1
ATOM 601 C C . LEU A 1 74 ? -9.523 26.438 -16.547 1 54.06 74 LEU A C 1
ATOM 603 O O . LEU A 1 74 ? -9.359 27.047 -15.5 1 54.06 74 LEU A O 1
ATOM 607 N N . SER A 1 75 ? -9.523 27.031 -17.688 1 47.12 75 SER A N 1
ATOM 608 C CA . SER A 1 75 ? -9.414 28.484 -17.812 1 47.12 75 SER A CA 1
ATOM 609 C C . SER A 1 75 ? -10.68 29.172 -17.312 1 47.12 75 SER A C 1
ATOM 611 O O . SER A 1 75 ? -10.625 30.328 -16.875 1 47.12 75 SER A O 1
ATOM 613 N N . ILE A 1 76 ? -11.797 28.562 -17.484 1 45.09 76 ILE A N 1
ATOM 614 C CA . ILE A 1 76 ? -13.039 29.203 -17.062 1 45.09 76 ILE A CA 1
ATOM 615 C C . ILE A 1 76 ? -13.312 28.859 -15.594 1 45.09 76 ILE A C 1
ATOM 617 O O . ILE A 1 76 ? -14.414 29.109 -15.094 1 45.09 76 ILE A O 1
ATOM 621 N N . ASN A 1 77 ? -12.398 28.25 -15.016 1 46.88 77 ASN A N 1
ATOM 622 C CA . ASN A 1 77 ? -12.523 28.016 -13.586 1 46.88 77 ASN A CA 1
ATOM 623 C C . ASN A 1 77 ? -12.859 29.297 -12.828 1 46.88 77 ASN A C 1
ATOM 625 O O . ASN A 1 77 ? -12.125 30.281 -12.914 1 46.88 77 ASN A O 1
ATOM 629 N N . PRO A 1 78 ? -14.055 29.469 -12.352 1 43.38 78 PRO A N 1
ATOM 630 C CA . PRO A 1 78 ? -14.5 30.734 -11.742 1 43.38 78 PRO A CA 1
ATOM 631 C C . PRO A 1 78 ? -13.555 31.219 -10.648 1 43.38 78 PRO A C 1
ATOM 633 O O . PRO A 1 78 ? -13.641 32.375 -10.227 1 43.38 78 PRO A O 1
ATOM 636 N N . SER A 1 79 ? -12.852 30.344 -10.031 1 45.78 79 SER A N 1
ATOM 637 C CA . SER A 1 79 ? -11.977 30.859 -8.977 1 45.78 79 SER A CA 1
ATOM 638 C C . SER A 1 79 ? -11.055 31.938 -9.508 1 45.78 79 SER A C 1
ATOM 640 O O . SER A 1 79 ? -10.422 32.656 -8.734 1 45.78 79 SER A O 1
ATOM 642 N N . ARG A 1 80 ? -10.828 32.094 -10.727 1 40.56 80 ARG A N 1
ATOM 643 C CA . ARG A 1 80 ? -9.953 33.125 -11.25 1 40.56 80 ARG A CA 1
ATOM 644 C C . ARG A 1 80 ? -10.547 34.5 -11.016 1 40.56 80 ARG A C 1
ATOM 646 O O . ARG A 1 80 ? -9.859 35.531 -11.172 1 40.56 80 ARG A O 1
ATOM 653 N N . ARG A 1 81 ? -11.766 34.656 -10.906 1 36.09 81 ARG A N 1
ATOM 654 C CA . ARG A 1 81 ? -12.266 36.031 -10.836 1 36.09 81 ARG A CA 1
ATOM 655 C C . ARG A 1 81 ? -12.172 36.562 -9.414 1 36.09 81 ARG A C 1
ATOM 657 O O . ARG A 1 81 ? -12.578 37.719 -9.148 1 36.09 81 ARG A O 1
ATOM 664 N N . ILE A 1 82 ? -12 35.75 -8.344 1 37.66 82 ILE A N 1
ATOM 665 C CA . ILE A 1 82 ? -12.109 36.375 -7.043 1 37.66 82 ILE A CA 1
ATOM 666 C C . ILE A 1 82 ? -10.852 37.219 -6.77 1 37.66 82 ILE A C 1
ATOM 668 O O . ILE A 1 82 ? -9.758 36.844 -7.184 1 37.66 82 ILE A O 1
ATOM 672 N N . LYS A 1 83 ? -10.867 38.312 -5.918 1 41.62 83 LYS A N 1
ATOM 673 C CA . LYS A 1 83 ? -9.984 39.375 -5.473 1 41.62 83 LYS A CA 1
ATOM 674 C C . LYS A 1 83 ? -8.656 38.812 -4.961 1 41.62 83 LYS A C 1
ATOM 676 O O . LYS A 1 83 ? -8.602 37.719 -4.438 1 41.62 83 LYS A O 1
ATOM 681 N N . MET A 1 84 ? -7.301 39.625 -4.844 1 36.25 84 MET A N 1
ATOM 682 C CA . MET A 1 84 ? -5.895 39.562 -5.234 1 36.25 84 MET A CA 1
ATOM 683 C C . MET A 1 84 ? -5.102 38.656 -4.281 1 36.25 84 MET A C 1
ATOM 685 O O . MET A 1 84 ? -4.254 37.875 -4.711 1 36.25 84 MET A O 1
ATOM 689 N N . GLU A 1 85 ? -4.688 39 -3.027 1 42.16 85 GLU A N 1
ATOM 690 C CA . GLU A 1 85 ? -3.496 38.531 -2.324 1 42.16 85 GLU A CA 1
ATOM 691 C C . GLU A 1 85 ? -3.67 37.094 -1.821 1 42.16 85 GLU A C 1
ATOM 693 O O . GLU A 1 85 ? -2.816 36.25 -2.062 1 42.16 85 GLU A O 1
ATOM 698 N N . GLN A 1 86 ? -4.258 36.812 -0.574 1 45.97 86 GLN A N 1
ATOM 699 C CA . GLN A 1 86 ? -4.523 35.531 0.057 1 45.97 86 GLN A CA 1
ATOM 700 C C . GLN A 1 86 ? -5.215 34.562 -0.913 1 45.97 86 GLN A C 1
ATOM 702 O O . GLN A 1 86 ? -5.008 33.375 -0.848 1 45.97 86 GLN A O 1
ATOM 707 N N . SER A 1 87 ? -5.91 35.062 -1.96 1 49.59 87 SER A N 1
ATOM 708 C CA . SER A 1 87 ? -6.828 34.469 -2.93 1 49.59 87 SER A CA 1
ATOM 709 C C . SER A 1 87 ? -6.078 33.688 -3.992 1 49.59 87 SER A C 1
ATOM 711 O O . SER A 1 87 ? -6.559 32.625 -4.457 1 49.59 87 SER A O 1
ATOM 713 N N . VAL A 1 88 ? -4.875 34.062 -4.199 1 46.06 88 VAL A N 1
ATOM 714 C CA . VAL A 1 88 ? -4.184 33.438 -5.309 1 46.06 88 VAL A CA 1
ATOM 715 C C . VAL A 1 88 ? -3.74 32.031 -4.895 1 46.06 88 VAL A C 1
ATOM 717 O O . VAL A 1 88 ? -3.887 31.078 -5.664 1 46.06 88 VAL A O 1
ATOM 720 N N . GLN A 1 89 ? -3.121 31.922 -3.66 1 49.5 89 GLN A N 1
ATOM 721 C CA . GLN A 1 89 ? -2.648 30.609 -3.213 1 49.5 89 GLN A CA 1
ATOM 722 C C . GLN A 1 89 ? -3.805 29.625 -3.082 1 49.5 89 GLN A C 1
ATOM 724 O O . GLN A 1 89 ? -3.672 28.453 -3.451 1 49.5 89 GLN A O 1
ATOM 729 N N . GLU A 1 90 ? -4.836 30.172 -2.574 1 55.62 90 GLU A N 1
ATOM 730 C CA . GLU A 1 90 ? -6.023 29.328 -2.455 1 55.62 90 GLU A CA 1
ATOM 731 C C . GLU A 1 90 ? -6.535 28.906 -3.826 1 55.62 90 GLU A C 1
ATOM 733 O O . GLU A 1 90 ? -6.969 27.766 -4.004 1 55.62 90 GLU A O 1
ATOM 738 N N . LEU A 1 91 ? -6.344 29.828 -4.742 1 50.78 91 LEU A N 1
ATOM 739 C CA . LEU A 1 91 ? -6.793 29.531 -6.098 1 50.78 91 LEU A CA 1
ATOM 740 C C . LEU A 1 91 ? -5.922 28.453 -6.742 1 50.78 91 LEU A C 1
ATOM 742 O O . LEU A 1 91 ? -6.434 27.562 -7.426 1 50.78 91 LEU A O 1
ATOM 746 N N . ILE A 1 92 ? -4.621 28.625 -6.598 1 50.75 92 ILE A N 1
ATOM 747 C CA . ILE A 1 92 ? -3.686 27.641 -7.145 1 50.75 92 ILE A CA 1
ATOM 748 C C . ILE A 1 92 ? -3.928 26.281 -6.5 1 50.75 92 ILE A C 1
ATOM 750 O O . ILE A 1 92 ? -3.922 25.25 -7.184 1 50.75 92 ILE A O 1
ATOM 754 N N . ASP A 1 93 ? -4.164 26.391 -5.258 1 61.31 93 ASP A N 1
ATOM 755 C CA . ASP A 1 93 ? -4.402 25.156 -4.535 1 61.31 93 ASP A CA 1
ATOM 756 C C . ASP A 1 93 ? -5.66 24.453 -5.043 1 61.31 93 ASP A C 1
ATOM 758 O O . ASP A 1 93 ? -5.672 23.234 -5.215 1 61.31 93 ASP A O 1
ATOM 762 N N . PHE A 1 94 ? -6.527 25.281 -5.617 1 64.44 94 PHE A N 1
ATOM 763 C CA . PHE A 1 94 ? -7.789 24.672 -6.027 1 64.44 94 PHE A CA 1
ATOM 764 C C . PHE A 1 94 ? -7.715 24.188 -7.469 1 64.44 94 PHE A C 1
ATOM 766 O O . PHE A 1 94 ? -8.359 23.203 -7.828 1 64.44 94 PHE A O 1
ATOM 773 N N . ARG A 1 95 ? -6.887 24.844 -8.25 1 63.31 95 ARG A N 1
ATOM 774 C CA . ARG A 1 95 ? -6.648 24.344 -9.602 1 63.31 95 ARG A CA 1
ATOM 775 C C . ARG A 1 95 ? -6.016 22.953 -9.562 1 63.31 95 ARG A C 1
ATOM 777 O O . ARG A 1 95 ? -6.414 22.062 -10.32 1 63.31 95 ARG A O 1
ATOM 784 N N . TRP A 1 96 ? -5.09 22.906 -8.672 1 69.31 96 TRP A N 1
ATOM 785 C CA . TRP A 1 96 ? -4.402 21.625 -8.555 1 69.31 96 TRP A CA 1
ATOM 786 C C . TRP A 1 96 ? -5.348 20.547 -8.023 1 69.31 96 TRP A C 1
ATOM 788 O O . TRP A 1 96 ? -5.242 19.375 -8.406 1 69.31 96 TRP A O 1
ATOM 798 N N . PHE A 1 97 ? -6.23 21.016 -7.246 1 76.44 97 PHE A N 1
ATOM 799 C CA . PHE A 1 97 ? -7.223 20.078 -6.738 1 76.44 97 PHE A CA 1
ATOM 800 C C . PHE A 1 97 ? -8.102 19.562 -7.867 1 76.44 97 PHE A C 1
ATOM 802 O O . PHE A 1 97 ? -8.344 18.344 -7.973 1 76.44 97 PHE A O 1
ATOM 809 N N . THR A 1 98 ? -8.539 20.422 -8.742 1 73.75 98 THR A N 1
ATOM 810 C CA . THR A 1 98 ? -9.414 20.062 -9.852 1 73.75 98 THR A CA 1
ATOM 811 C C . THR A 1 98 ? -8.703 19.125 -10.82 1 73.75 98 THR A C 1
ATOM 813 O O . THR A 1 98 ? -9.297 18.156 -11.297 1 73.75 98 THR A O 1
ATOM 816 N N . VAL A 1 99 ? -7.527 19.359 -11.055 1 73.88 99 VAL A N 1
ATOM 817 C CA . VAL A 1 99 ? -6.742 18.531 -11.961 1 73.88 99 VAL A CA 1
ATOM 818 C C . VAL A 1 99 ? -6.574 17.125 -11.367 1 73.88 99 VAL A C 1
ATOM 820 O O . VAL A 1 99 ? -6.785 16.125 -12.055 1 73.88 99 VAL A O 1
ATOM 823 N N . CYS A 1 100 ? -6.203 17.094 -10.094 1 78 100 CYS A N 1
ATOM 824 C CA . CYS A 1 100 ? -6 15.812 -9.43 1 78 100 CYS A CA 1
ATOM 825 C C . CYS A 1 100 ? -7.301 15.023 -9.367 1 78 100 CYS A C 1
ATOM 827 O O . CYS A 1 100 ? -7.312 13.82 -9.633 1 78 100 CYS A O 1
ATOM 829 N N . TYR A 1 101 ? -8.359 15.742 -9.062 1 81.69 101 TYR A N 1
ATOM 830 C CA . TYR A 1 101 ? -9.641 15.062 -8.961 1 81.69 101 TYR A CA 1
ATOM 831 C C . TYR A 1 101 ? -10.086 14.531 -10.312 1 81.69 101 TYR A C 1
ATOM 833 O O . TYR A 1 101 ? -10.602 13.414 -10.414 1 81.69 101 TYR A O 1
ATOM 841 N N . SER A 1 102 ? -9.898 15.312 -11.359 1 79.38 102 SER A N 1
ATOM 842 C CA . SER A 1 102 ? -10.234 14.859 -12.703 1 79.38 102 SER A CA 1
ATOM 843 C C . SER A 1 102 ? -9.406 13.641 -13.102 1 79.38 102 SER A C 1
ATOM 845 O O . SER A 1 102 ? -9.922 12.703 -13.711 1 79.38 102 SER A O 1
ATOM 847 N N . ALA A 1 103 ? -8.18 13.656 -12.766 1 81.31 103 ALA A N 1
ATOM 848 C CA . ALA A 1 103 ? -7.305 12.516 -13.039 1 81.31 103 ALA A CA 1
ATOM 849 C C . ALA A 1 103 ? -7.789 11.266 -12.312 1 81.31 103 ALA A C 1
ATOM 851 O O . ALA A 1 103 ? -7.801 10.172 -12.883 1 81.31 103 ALA A O 1
ATOM 852 N N . ILE A 1 104 ? -8.203 11.461 -11.078 1 85 104 ILE A N 1
ATOM 853 C CA . ILE A 1 104 ? -8.711 10.352 -10.281 1 85 104 ILE A CA 1
ATOM 854 C C . ILE A 1 104 ? -9.938 9.742 -10.961 1 85 104 ILE A C 1
ATOM 856 O O . ILE A 1 104 ? -10.047 8.523 -11.078 1 85 104 ILE A O 1
ATOM 860 N N . GLN A 1 105 ? -10.797 10.562 -11.484 1 80.56 105 GLN A N 1
ATOM 861 C CA . GLN A 1 105 ? -12.008 10.07 -12.125 1 80.56 105 GLN A CA 1
ATOM 862 C C . GLN A 1 105 ? -11.68 9.336 -13.43 1 80.56 105 GLN A C 1
ATOM 864 O O . GLN A 1 105 ? -12.203 8.25 -13.688 1 80.56 105 GLN A O 1
ATOM 869 N N . ILE A 1 106 ? -10.789 9.867 -14.141 1 81.12 106 ILE A N 1
ATOM 870 C CA . ILE A 1 106 ? -10.414 9.281 -15.43 1 81.12 106 ILE A CA 1
ATOM 871 C C . ILE A 1 106 ? -9.703 7.949 -15.203 1 81.12 106 ILE A C 1
ATOM 873 O O . ILE A 1 106 ? -10.047 6.945 -15.828 1 81.12 106 ILE A O 1
ATOM 877 N N . ILE A 1 107 ? -8.797 7.977 -14.32 1 87.56 107 ILE A N 1
ATOM 878 C CA . ILE A 1 107 ? -8.039 6.766 -14.031 1 87.56 107 ILE A CA 1
ATOM 879 C C . ILE A 1 107 ? -8.961 5.703 -13.445 1 87.56 107 ILE A C 1
ATOM 881 O O . ILE A 1 107 ? -8.844 4.516 -13.758 1 87.56 107 ILE A O 1
ATOM 885 N N . GLY A 1 108 ? -9.891 6.176 -12.617 1 89.12 108 GLY A N 1
ATOM 886 C CA . GLY A 1 108 ? -10.852 5.238 -12.047 1 89.12 108 GLY A CA 1
ATOM 887 C C . GLY A 1 108 ? -11.695 4.535 -13.094 1 89.12 108 GLY A C 1
ATOM 888 O O . GLY A 1 108 ? -11.844 3.312 -13.062 1 89.12 108 GLY A O 1
ATOM 889 N N . ILE A 1 109 ? -12.188 5.227 -13.984 1 83.94 109 ILE A N 1
ATOM 890 C CA . ILE A 1 109 ? -13 4.668 -15.055 1 83.94 109 ILE A CA 1
ATOM 891 C C . ILE A 1 109 ? -12.148 3.777 -15.953 1 83.94 109 ILE A C 1
ATOM 893 O O . ILE A 1 109 ? -12.594 2.719 -16.391 1 83.94 109 ILE A O 1
ATOM 897 N N . LEU A 1 110 ? -10.969 4.207 -16.188 1 85.81 110 LEU A N 1
ATOM 898 C CA . LEU A 1 110 ? -10.047 3.422 -17 1 85.81 110 LEU A CA 1
ATOM 899 C C . LEU A 1 110 ? -9.766 2.072 -16.344 1 85.81 110 LEU A C 1
ATOM 901 O O . LEU A 1 110 ? -9.742 1.044 -17.031 1 85.81 110 LEU A O 1
ATOM 905 N N . ILE A 1 111 ? -9.547 2.059 -15.07 1 91.31 111 ILE A N 1
ATOM 906 C CA . ILE A 1 111 ? -9.305 0.82 -14.336 1 91.31 111 ILE A CA 1
ATOM 907 C C . ILE A 1 111 ? -10.484 -0.129 -14.523 1 91.31 111 ILE A C 1
ATOM 909 O O . ILE A 1 111 ? -10.305 -1.315 -14.797 1 91.31 111 ILE A O 1
ATOM 913 N N . ILE A 1 112 ? -11.68 0.396 -14.414 1 89.5 112 ILE A N 1
ATOM 914 C CA . ILE A 1 112 ? -12.883 -0.415 -14.539 1 89.5 112 ILE A CA 1
ATOM 915 C C . ILE A 1 112 ? -12.992 -0.955 -15.969 1 89.5 112 ILE A C 1
ATOM 917 O O . ILE A 1 112 ? -13.281 -2.139 -16.172 1 89.5 112 ILE A O 1
ATOM 921 N N . ALA A 1 113 ? -12.695 -0.141 -16.906 1 87.25 113 ALA A N 1
ATOM 922 C CA . ALA A 1 113 ? -12.734 -0.556 -18.312 1 87.25 113 ALA A CA 1
ATOM 923 C C . ALA A 1 113 ? -11.703 -1.642 -18.594 1 87.25 113 ALA A C 1
ATOM 925 O O . ALA A 1 113 ? -11.992 -2.627 -19.281 1 87.25 113 ALA A O 1
ATOM 926 N N . LEU A 1 114 ? -10.539 -1.464 -18.078 1 89.81 114 LEU A N 1
ATOM 927 C CA . LEU A 1 114 ? -9.469 -2.439 -18.281 1 89.81 114 LEU A CA 1
ATOM 928 C C . LEU A 1 114 ? -9.828 -3.773 -17.625 1 89.81 114 LEU A C 1
ATOM 930 O O . LEU A 1 114 ? -9.562 -4.836 -18.203 1 89.81 114 LEU A O 1
ATOM 934 N N . LEU A 1 115 ? -10.438 -3.723 -16.469 1 92.31 115 LEU A N 1
ATOM 935 C CA . LEU A 1 115 ? -10.844 -4.941 -15.781 1 92.31 115 LEU A CA 1
ATOM 936 C C . LEU A 1 115 ? -11.93 -5.676 -16.562 1 92.31 115 LEU A C 1
ATOM 938 O O . LEU A 1 115 ? -11.867 -6.895 -16.719 1 92.31 115 LEU A O 1
ATOM 942 N N . ILE A 1 116 ? -12.875 -4.891 -17.031 1 89.06 116 ILE A N 1
ATOM 943 C CA . ILE A 1 116 ? -13.945 -5.496 -17.828 1 89.06 116 ILE A CA 1
ATOM 944 C C . ILE A 1 116 ? -13.367 -6.133 -19.078 1 89.06 116 ILE A C 1
ATOM 946 O O . ILE A 1 116 ? -13.727 -7.258 -19.438 1 89.06 116 ILE A O 1
ATOM 950 N N . ALA A 1 117 ? -12.461 -5.488 -19.719 1 87.19 117 ALA A N 1
ATOM 951 C CA . ALA A 1 117 ? -11.805 -6.02 -20.922 1 87.19 117 ALA A CA 1
ATOM 952 C C . ALA A 1 117 ? -11.031 -7.297 -20.594 1 87.19 117 ALA A C 1
ATOM 954 O O . ALA A 1 117 ? -11.109 -8.273 -21.344 1 87.19 117 ALA A O 1
ATOM 955 N N . TRP A 1 118 ? -10.328 -7.309 -19.516 1 91.44 118 TRP A N 1
ATOM 956 C CA . TRP A 1 118 ? -9.555 -8.477 -19.109 1 91.44 118 TRP A CA 1
ATOM 957 C C . TRP A 1 118 ? -10.469 -9.656 -18.797 1 91.44 118 TRP A C 1
ATOM 959 O O . TRP A 1 118 ? -10.266 -10.758 -19.312 1 91.44 118 TRP A O 1
ATOM 969 N N . LEU A 1 119 ? -11.508 -9.438 -18.078 1 92.44 119 LEU A N 1
ATOM 970 C CA . LEU A 1 119 ? -12.383 -10.5 -17.609 1 92.44 119 LEU A CA 1
ATOM 971 C C . LEU A 1 119 ? -13.234 -11.047 -18.734 1 92.44 119 LEU A C 1
ATOM 973 O O . LEU A 1 119 ? -13.516 -12.25 -18.797 1 92.44 119 LEU A O 1
ATOM 977 N N . THR A 1 120 ? -13.609 -10.18 -19.703 1 88.5 120 THR A N 1
ATOM 978 C CA . THR A 1 120 ? -14.445 -10.602 -20.828 1 88.5 120 THR A CA 1
ATOM 979 C C . THR A 1 120 ? -13.602 -11.305 -21.891 1 88.5 120 THR A C 1
ATOM 981 O O . THR A 1 120 ? -13.977 -12.359 -22.391 1 88.5 120 THR A O 1
ATOM 984 N N . ASN A 1 121 ? -12.438 -10.836 -22.172 1 86.31 121 ASN A N 1
ATOM 985 C CA . ASN A 1 121 ? -11.656 -11.328 -23.297 1 86.31 121 ASN A CA 1
ATOM 986 C C . ASN A 1 121 ? -10.75 -12.484 -22.891 1 86.31 121 ASN A C 1
ATOM 988 O O . ASN A 1 121 ? -10.43 -13.352 -23.719 1 86.31 121 ASN A O 1
ATOM 992 N N . HIS A 1 122 ? -10.406 -12.508 -21.641 1 90.88 122 HIS A N 1
ATOM 993 C CA . HIS A 1 122 ? -9.375 -13.477 -21.281 1 90.88 122 HIS A CA 1
ATOM 994 C C . HIS A 1 122 ? -9.875 -14.43 -20.203 1 90.88 122 HIS A C 1
ATOM 996 O O . HIS A 1 122 ? -9.242 -15.453 -19.938 1 90.88 122 HIS A O 1
ATOM 1002 N N . CYS A 1 123 ? -10.992 -14.078 -19.562 1 93.19 123 CYS A N 1
ATOM 1003 C CA . CYS A 1 123 ? -11.438 -14.922 -18.453 1 93.19 123 CYS A CA 1
ATOM 1004 C C . CYS A 1 123 ? -12.828 -15.477 -18.734 1 93.19 123 CYS A C 1
ATOM 1006 O O . CYS A 1 123 ? -13.531 -15.906 -17.812 1 93.19 123 CYS A O 1
ATOM 1008 N N . GLY A 1 124 ? -13.328 -15.359 -19.953 1 91.69 124 GLY A N 1
ATOM 1009 C CA . GLY A 1 124 ? -14.539 -16.047 -20.359 1 91.69 124 GLY A CA 1
ATOM 1010 C C . GLY A 1 124 ? -15.805 -15.25 -20.109 1 91.69 124 GLY A C 1
ATOM 1011 O O . GLY A 1 124 ? -16.906 -15.727 -20.344 1 91.69 124 GLY A O 1
ATOM 1012 N N . GLY A 1 125 ? -15.641 -14.133 -19.5 1 91.5 125 GLY A N 1
ATOM 1013 C CA . GLY A 1 125 ? -16.797 -13.273 -19.297 1 91.5 125 GLY A CA 1
ATOM 1014 C C . GLY A 1 125 ? -17.453 -13.484 -17.953 1 91.5 125 GLY A C 1
ATOM 1015 O O . GLY A 1 125 ? -16.781 -13.727 -16.953 1 91.5 125 GLY A O 1
ATOM 1016 N N . PHE A 1 126 ? -18.781 -13.227 -17.938 1 90.38 126 PHE A N 1
ATOM 1017 C CA . PHE A 1 126 ? -19.5 -13.211 -16.656 1 90.38 126 PHE A CA 1
ATOM 1018 C C . PHE A 1 126 ? -20.688 -14.148 -16.688 1 90.38 126 PHE A C 1
ATOM 1020 O O . PHE A 1 126 ? -21.344 -14.305 -17.719 1 90.38 126 PHE A O 1
ATOM 1027 N N . ALA A 1 127 ? -20.875 -14.828 -15.609 1 91.56 127 ALA A N 1
ATOM 1028 C CA . ALA A 1 127 ? -22.047 -15.625 -15.289 1 91.56 127 ALA A CA 1
ATOM 1029 C C . ALA A 1 127 ? -22.281 -15.68 -13.781 1 91.56 127 ALA A C 1
ATOM 1031 O O . ALA A 1 127 ? -21.531 -15.07 -13.008 1 91.56 127 ALA A O 1
ATOM 1032 N N . TRP A 1 128 ? -23.359 -16.266 -13.414 1 92.25 128 TRP A N 1
ATOM 1033 C CA . TRP A 1 128 ? -23.641 -16.328 -11.984 1 92.25 128 TRP A CA 1
ATOM 1034 C C . TRP A 1 128 ? -23.719 -17.766 -11.5 1 92.25 128 TRP A C 1
ATOM 1036 O O . TRP A 1 128 ? -22.875 -18.594 -11.844 1 92.25 128 TRP A O 1
ATOM 1046 N N . ALA A 1 129 ? -24.641 -18.203 -10.781 1 89.19 129 ALA A N 1
ATOM 1047 C CA . ALA A 1 129 ? -24.672 -19.406 -9.969 1 89.19 129 ALA A CA 1
ATOM 1048 C C . ALA A 1 129 ? -24.562 -20.656 -10.828 1 89.19 129 ALA A C 1
ATOM 1050 O O . ALA A 1 129 ? -24 -21.672 -10.398 1 89.19 129 ALA A O 1
ATOM 1051 N N . ALA A 1 130 ? -24.969 -20.641 -12.062 1 91.69 130 ALA A N 1
ATOM 1052 C CA . ALA A 1 130 ? -24.922 -21.812 -12.93 1 91.69 130 ALA A CA 1
ATOM 1053 C C . ALA A 1 130 ? -23.5 -22.109 -13.398 1 91.69 130 ALA A C 1
ATOM 1055 O O . ALA A 1 130 ? -23.188 -23.25 -13.766 1 91.69 130 ALA A O 1
ATOM 1056 N N . HIS A 1 131 ? -22.625 -21.109 -13.43 1 94.06 131 HIS A N 1
ATOM 1057 C CA . HIS A 1 131 ? -21.219 -21.234 -13.836 1 94.06 131 HIS A CA 1
ATOM 1058 C C . HIS A 1 131 ? -20.297 -20.594 -12.805 1 94.06 131 HIS A C 1
ATOM 1060 O O . HIS A 1 131 ? -19.781 -19.484 -13.031 1 94.06 131 HIS A O 1
ATOM 1066 N N . PRO A 1 132 ? -19.953 -21.281 -11.797 1 91.38 132 PRO A N 1
ATOM 1067 C CA . PRO A 1 132 ? -19.234 -20.703 -10.648 1 91.38 132 PRO A CA 1
ATOM 1068 C C . PRO A 1 132 ? -17.875 -20.125 -11.031 1 91.38 132 PRO A C 1
ATOM 1070 O O . PRO A 1 132 ? -17.438 -19.125 -10.461 1 91.38 132 PRO A O 1
ATOM 1073 N N . GLN A 1 133 ? -17.203 -20.734 -11.969 1 91.5 133 GLN A N 1
ATOM 1074 C CA . GLN A 1 133 ? -15.898 -20.219 -12.359 1 91.5 133 GLN A CA 1
ATOM 1075 C C . GLN A 1 133 ? -16.031 -18.859 -13.047 1 91.5 133 GLN A C 1
ATOM 1077 O O . GLN A 1 133 ? -15.164 -18 -12.891 1 91.5 133 GLN A O 1
ATOM 1082 N N . LEU A 1 134 ? -17.078 -18.734 -13.789 1 93.81 134 LEU A N 1
ATOM 1083 C CA . LEU A 1 134 ? -17.344 -17.422 -14.391 1 93.81 134 LEU A CA 1
ATOM 1084 C C . LEU A 1 134 ? -17.906 -16.453 -13.359 1 93.81 134 LEU A C 1
ATOM 1086 O O . LEU A 1 134 ? -17.703 -15.242 -13.477 1 93.81 134 LEU A O 1
ATOM 1090 N N . GLN A 1 135 ? -18.594 -16.984 -12.352 1 94.06 135 GLN A N 1
ATOM 1091 C CA . GLN A 1 135 ? -19.094 -16.156 -11.25 1 94.06 135 GLN A CA 1
ATOM 1092 C C . GLN A 1 135 ? -17.938 -15.477 -10.508 1 94.06 135 GLN A C 1
ATOM 1094 O O . GLN A 1 135 ? -18.078 -14.352 -10.031 1 94.06 135 GLN A O 1
ATOM 1099 N N . PHE A 1 136 ? -16.828 -16.109 -10.453 1 96.44 136 PHE A N 1
ATOM 1100 C CA . PHE A 1 136 ? -15.641 -15.57 -9.805 1 96.44 136 PHE A CA 1
ATOM 1101 C C . PHE A 1 136 ? -15.289 -14.195 -10.375 1 96.44 136 PHE A C 1
ATOM 1103 O O . PHE A 1 136 ? -14.844 -13.312 -9.641 1 96.44 136 PHE A O 1
ATOM 1110 N N . ASN A 1 137 ? -15.516 -14.008 -11.648 1 94.56 137 ASN A N 1
ATOM 1111 C CA . ASN A 1 137 ? -15.07 -12.805 -12.352 1 94.56 137 ASN A CA 1
ATOM 1112 C C . ASN A 1 137 ? -15.766 -11.555 -11.812 1 94.56 137 ASN A C 1
ATOM 1114 O O . ASN A 1 137 ? -15.258 -10.445 -11.977 1 94.56 137 ASN A O 1
ATOM 1118 N N . TRP A 1 138 ? -16.797 -11.727 -11.102 1 93.31 138 TRP A N 1
ATOM 1119 C CA . TRP A 1 138 ? -17.469 -10.602 -10.461 1 93.31 138 TRP A CA 1
ATOM 1120 C C . TRP A 1 138 ? -16.672 -10.102 -9.266 1 93.31 138 TRP A C 1
ATOM 1122 O O . TRP A 1 138 ? -16.734 -8.922 -8.906 1 93.31 138 TRP A O 1
ATOM 1132 N N . HIS A 1 139 ? -15.922 -10.984 -8.633 1 97.31 139 HIS A N 1
ATOM 1133 C CA . HIS A 1 139 ? -15.211 -10.633 -7.406 1 97.31 139 HIS A CA 1
ATOM 1134 C C . HIS A 1 139 ? -14.227 -9.5 -7.645 1 97.31 139 HIS A C 1
ATOM 1136 O O . HIS A 1 139 ? -14.344 -8.43 -7.043 1 97.31 139 HIS A O 1
ATOM 1142 N N . PRO A 1 140 ? -13.234 -9.648 -8.594 1 96.12 140 PRO A N 1
ATOM 1143 C CA . PRO A 1 140 ? -12.312 -8.531 -8.781 1 96.12 140 PRO A CA 1
ATOM 1144 C C . PRO A 1 140 ? -13.008 -7.266 -9.289 1 96.12 140 PRO A C 1
ATOM 1146 O O . PRO A 1 140 ? -12.641 -6.156 -8.898 1 96.12 140 PRO A O 1
ATOM 1149 N N . LEU A 1 141 ? -14.008 -7.402 -10.109 1 93.69 141 LEU A N 1
ATOM 1150 C CA . LEU A 1 141 ? -14.688 -6.238 -10.664 1 93.69 141 LEU A CA 1
ATOM 1151 C C . LEU A 1 141 ? -15.43 -5.477 -9.578 1 93.69 141 LEU A C 1
ATOM 1153 O O . LEU A 1 141 ? -15.266 -4.262 -9.438 1 93.69 141 LEU A O 1
ATOM 1157 N N . LEU A 1 142 ? -16.219 -6.164 -8.805 1 92.94 142 LEU A N 1
ATOM 1158 C CA . LEU A 1 142 ? -17.047 -5.516 -7.785 1 92.94 142 LEU A CA 1
ATOM 1159 C C . LEU A 1 142 ? -16.172 -4.965 -6.656 1 92.94 142 LEU A C 1
ATOM 1161 O O . LEU A 1 142 ? -16.5 -3.93 -6.07 1 92.94 142 LEU A O 1
ATOM 1165 N N . MET A 1 143 ? -15.102 -5.652 -6.355 1 95.69 143 MET A N 1
ATOM 1166 C CA . MET A 1 143 ? -14.188 -5.133 -5.344 1 95.69 143 MET A CA 1
ATOM 1167 C C . MET A 1 143 ? -13.555 -3.82 -5.801 1 95.69 143 MET A C 1
ATOM 1169 O O . MET A 1 143 ? -13.43 -2.881 -5.012 1 95.69 143 MET A O 1
ATOM 1173 N N . VAL A 1 144 ? -13.188 -3.721 -7.059 1 95.19 144 VAL A N 1
ATOM 1174 C CA . VAL A 1 144 ? -12.547 -2.514 -7.566 1 95.19 144 VAL A CA 1
ATOM 1175 C C . VAL A 1 144 ? -13.578 -1.397 -7.711 1 95.19 144 VAL A C 1
ATOM 1177 O O . VAL A 1 144 ? -13.336 -0.26 -7.305 1 95.19 144 VAL A O 1
ATOM 1180 N N . VAL A 1 145 ? -14.719 -1.658 -8.234 1 91.38 145 VAL A N 1
ATOM 1181 C CA . VAL A 1 145 ? -15.766 -0.646 -8.383 1 91.38 145 VAL A CA 1
ATOM 1182 C C . VAL A 1 145 ? -16.203 -0.158 -7.004 1 91.38 145 VAL A C 1
ATOM 1184 O O . VAL A 1 145 ? -16.375 1.046 -6.785 1 91.38 145 VAL A O 1
ATOM 1187 N N . GLY A 1 146 ? -16.375 -1.069 -6.129 1 93.06 146 GLY A N 1
ATOM 1188 C CA . GLY A 1 146 ? -16.875 -0.732 -4.801 1 93.06 146 GLY A CA 1
ATOM 1189 C C . GLY A 1 146 ? -15.789 -0.2 -3.883 1 93.06 146 GLY A C 1
ATOM 1190 O O . GLY A 1 146 ? -15.781 0.983 -3.539 1 93.06 146 GLY A O 1
ATOM 1191 N N . MET A 1 147 ? -14.828 -0.979 -3.549 1 93.75 147 MET A N 1
ATOM 1192 C CA . MET A 1 147 ? -13.883 -0.726 -2.467 1 93.75 147 MET A CA 1
ATOM 1193 C C . MET A 1 147 ? -12.797 0.249 -2.908 1 93.75 147 MET A C 1
ATOM 1195 O O . MET A 1 147 ? -12.039 0.757 -2.08 1 93.75 147 MET A O 1
ATOM 1199 N N . ILE A 1 148 ? -12.695 0.463 -4.219 1 94.5 148 ILE A N 1
ATOM 1200 C CA . ILE A 1 148 ? -11.656 1.38 -4.68 1 94.5 148 ILE A CA 1
ATOM 1201 C C . ILE A 1 148 ? -12.297 2.627 -5.281 1 94.5 148 ILE A C 1
ATOM 1203 O O . ILE A 1 148 ? -12.258 3.705 -4.684 1 94.5 148 ILE A O 1
ATOM 1207 N N . TYR A 1 149 ? -13.07 2.449 -6.324 1 91.19 149 TYR A N 1
ATOM 1208 C CA . TYR A 1 149 ? -13.586 3.605 -7.051 1 91.19 149 TYR A CA 1
ATOM 1209 C C . TYR A 1 149 ? -14.664 4.32 -6.246 1 91.19 149 TYR A C 1
ATOM 1211 O O . TYR A 1 149 ? -14.539 5.512 -5.953 1 91.19 149 TYR A O 1
ATOM 1219 N N . MET A 1 150 ? -15.711 3.627 -5.863 1 87.38 150 MET A N 1
ATOM 1220 C CA . MET A 1 150 ? -16.812 4.238 -5.129 1 87.38 150 MET A CA 1
ATOM 1221 C C . MET A 1 150 ? -16.375 4.684 -3.742 1 87.38 150 MET A C 1
ATOM 1223 O O . MET A 1 150 ? -16.766 5.754 -3.271 1 87.38 150 MET A O 1
ATOM 1227 N N . TYR A 1 151 ? -15.609 3.861 -3.107 1 92 151 TYR A N 1
ATOM 1228 C CA . TYR A 1 151 ? -15.07 4.207 -1.796 1 92 151 TYR A CA 1
ATOM 1229 C C . TYR A 1 151 ? -14.328 5.535 -1.846 1 92 151 TYR A C 1
ATOM 1231 O O . TYR A 1 151 ? -14.57 6.422 -1.022 1 92 151 TYR A O 1
ATOM 1239 N N . ALA A 1 152 ? -13.453 5.641 -2.824 1 91.12 152 ALA A N 1
ATOM 1240 C CA . ALA A 1 152 ? -12.664 6.863 -2.963 1 91.12 152 ALA A CA 1
ATOM 1241 C C . ALA A 1 152 ? -13.562 8.078 -3.188 1 91.12 152 ALA A C 1
ATOM 1243 O O . ALA A 1 152 ? -13.344 9.133 -2.59 1 91.12 152 ALA A O 1
ATOM 1244 N N . ASN A 1 153 ? -14.531 7.922 -4.004 1 86.19 153 ASN A N 1
ATOM 1245 C CA . ASN A 1 153 ? -15.43 9.039 -4.281 1 86.19 153 ASN A CA 1
ATOM 1246 C C . ASN A 1 153 ? -16.266 9.398 -3.059 1 86.19 153 ASN A C 1
ATOM 1248 O O . ASN A 1 153 ? -16.578 10.57 -2.834 1 86.19 153 ASN A O 1
ATOM 1252 N N . GLY A 1 154 ? -16.656 8.422 -2.291 1 88.31 154 GLY A N 1
ATOM 1253 C CA . GLY A 1 154 ? -17.344 8.703 -1.034 1 88.31 154 GLY A CA 1
ATOM 1254 C C . GLY A 1 154 ? -16.469 9.445 -0.043 1 88.31 154 GLY A C 1
ATOM 1255 O O . GLY A 1 154 ? -16.938 10.344 0.653 1 88.31 154 GLY A O 1
ATOM 1256 N N . MET A 1 155 ? -15.258 9.07 -0.003 1 87.31 155 MET A N 1
ATOM 1257 C CA . MET A 1 155 ? -14.281 9.695 0.886 1 87.31 155 MET A CA 1
ATOM 1258 C C . MET A 1 155 ? -14.008 11.133 0.465 1 87.31 155 MET A C 1
ATOM 1260 O O . MET A 1 155 ? -13.781 12 1.312 1 87.31 155 MET A O 1
ATOM 1264 N N . LEU A 1 156 ? -14.109 11.43 -0.806 1 85.56 156 LEU A N 1
ATOM 1265 C CA . LEU A 1 156 ? -13.703 12.719 -1.35 1 85.56 156 LEU A CA 1
ATOM 1266 C C . LEU A 1 156 ? -14.883 13.68 -1.406 1 85.56 156 LEU A C 1
ATOM 1268 O O . LEU A 1 156 ? -14.727 14.852 -1.769 1 85.56 156 LEU A O 1
ATOM 1272 N N . VAL A 1 157 ? -16.047 13.266 -0.999 1 82 157 VAL A N 1
ATOM 1273 C CA . VAL A 1 157 ? -17.25 14.078 -1.091 1 82 157 VAL A CA 1
ATOM 1274 C C . VAL A 1 157 ? -17.062 15.375 -0.298 1 82 157 VAL A C 1
ATOM 1276 O O . VAL A 1 157 ? -17.469 16.453 -0.746 1 82 157 VAL A O 1
ATOM 1279 N N . TYR A 1 158 ? -16.391 15.305 0.868 1 80.06 158 TYR A N 1
ATOM 1280 C CA . TYR A 1 158 ? -16.219 16.453 1.742 1 80.06 158 TYR A CA 1
ATOM 1281 C C . TYR A 1 158 ? -15.203 17.438 1.169 1 80.06 158 TYR A C 1
ATOM 1283 O O . TYR A 1 158 ? -15.133 18.594 1.588 1 80.06 158 TYR A O 1
ATOM 1291 N N . ARG A 1 159 ? -14.406 16.938 0.279 1 77.88 159 ARG A N 1
ATOM 1292 C CA . ARG A 1 159 ? -13.398 17.781 -0.339 1 77.88 159 ARG A CA 1
ATOM 1293 C C . ARG A 1 159 ? -13.922 18.406 -1.626 1 77.88 159 ARG A C 1
ATOM 1295 O O . ARG A 1 159 ? -13.625 19.562 -1.926 1 77.88 159 ARG A O 1
ATOM 1302 N N . VAL A 1 160 ? -14.688 17.656 -2.289 1 74.06 160 VAL A N 1
ATOM 1303 C CA . VAL A 1 160 ? -15.195 18.109 -3.584 1 74.06 160 VAL A CA 1
ATOM 1304 C C . VAL A 1 160 ? -16.328 19.109 -3.381 1 74.06 160 VAL A C 1
ATOM 1306 O O . VAL A 1 160 ? -16.391 20.125 -4.062 1 74.06 160 VAL A O 1
ATOM 1309 N N . PHE A 1 161 ? -17.188 18.812 -2.424 1 72.44 161 PHE A N 1
ATOM 1310 C CA . PHE A 1 161 ? -18.328 19.656 -2.143 1 72.44 161 PHE A CA 1
ATOM 1311 C C . PHE A 1 161 ? -18.14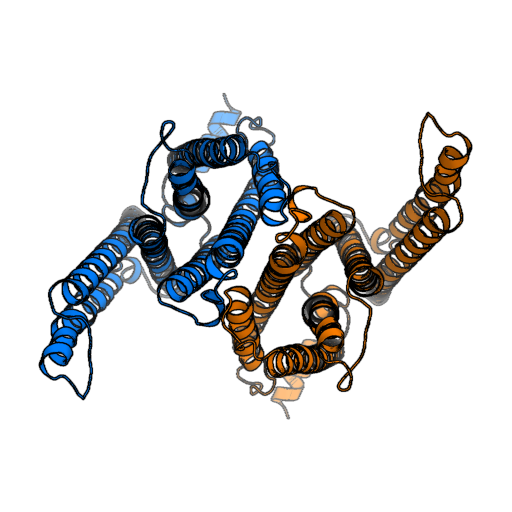1 20.406 -0.822 1 72.44 161 PHE A C 1
ATOM 1313 O O . PHE A 1 161 ? -19.047 20.406 0.027 1 72.44 161 PHE A O 1
ATOM 1320 N N . ARG A 1 162 ? -17.016 21 -0.658 1 72.06 162 ARG A N 1
ATOM 1321 C CA . ARG A 1 162 ? -16.578 21.562 0.614 1 72.06 162 ARG A CA 1
ATOM 1322 C C . ARG A 1 162 ? -17.453 22.734 1.028 1 72.06 162 ARG A C 1
ATOM 1324 O O . ARG A 1 162 ? -17.438 23.141 2.191 1 72.06 162 ARG A O 1
ATOM 1331 N N . THR A 1 163 ? -18.266 23.234 0.156 1 66.88 163 THR A N 1
ATOM 1332 C CA . THR A 1 163 ? -19.078 24.406 0.486 1 66.88 163 THR A CA 1
ATOM 1333 C C . THR A 1 163 ? -20.516 24 0.74 1 66.88 163 THR A C 1
ATOM 1335 O O . THR A 1 163 ? -21.359 24.859 1.07 1 66.88 163 THR A O 1
ATOM 1338 N N . GLU A 1 164 ? -20.844 22.797 0.569 1 70.06 164 GLU A N 1
ATOM 1339 C CA . GLU A 1 164 ? -22.203 22.312 0.793 1 70.06 164 GLU A CA 1
ATOM 1340 C C . GLU A 1 164 ? -22.453 22.062 2.277 1 70.06 164 GLU A C 1
ATOM 1342 O O . GLU A 1 164 ? -21.516 22.016 3.074 1 70.06 164 GLU A O 1
ATOM 1347 N N . ARG A 1 165 ? -23.703 22.062 2.525 1 74.75 165 ARG A N 1
ATOM 1348 C CA . ARG A 1 165 ? -24.094 21.781 3.904 1 74.75 165 ARG A CA 1
ATOM 1349 C C . ARG A 1 165 ? -23.578 20.422 4.359 1 74.75 165 ARG A C 1
ATOM 1351 O O . ARG A 1 165 ? -23.609 19.453 3.6 1 74.75 165 ARG A O 1
ATOM 1358 N N . LYS A 1 166 ? -23.188 20.406 5.527 1 82 166 LYS A N 1
ATOM 1359 C CA . LYS A 1 166 ? -22.594 19.203 6.102 1 82 166 LYS A CA 1
ATOM 1360 C C . LYS A 1 166 ? -23.578 18.047 6.086 1 82 166 LYS A C 1
ATOM 1362 O O . LYS A 1 166 ? -23.203 16.906 5.82 1 82 166 LYS A O 1
ATOM 1367 N N . ARG A 1 167 ? -24.766 18.359 6.348 1 79.62 167 ARG A N 1
ATOM 1368 C CA . ARG A 1 167 ? -25.781 17.312 6.406 1 79.62 167 ARG A CA 1
ATOM 1369 C C . ARG A 1 167 ? -25.938 16.625 5.059 1 79.62 167 ARG A C 1
ATOM 1371 O O . ARG A 1 167 ? -26.078 15.398 4.996 1 79.62 167 ARG A O 1
ATOM 1378 N N . LYS A 1 168 ? -26 17.344 4.023 1 79.62 168 LYS A N 1
ATOM 1379 C CA . LYS A 1 168 ? -26.109 16.781 2.684 1 79.62 168 LYS A CA 1
ATOM 1380 C C . LYS A 1 168 ? -24.891 15.914 2.355 1 79.62 168 LYS A C 1
ATOM 1382 O O . LYS A 1 168 ? -25.031 14.828 1.791 1 79.62 168 LYS A O 1
ATOM 1387 N N . LEU A 1 169 ? -23.781 16.375 2.73 1 81.75 169 LEU A N 1
ATOM 1388 C CA . LEU A 1 169 ? -22.547 15.648 2.457 1 81.75 169 LEU A CA 1
ATOM 1389 C C . LEU A 1 169 ? -22.5 14.344 3.242 1 81.75 169 LEU A C 1
ATOM 1391 O O . LEU A 1 169 ? -22.047 13.32 2.725 1 81.75 169 LEU A O 1
ATOM 1395 N N . LYS A 1 170 ? -22.969 14.445 4.387 1 83.69 170 LYS A N 1
ATOM 1396 C CA . LYS A 1 170 ? -23.031 13.258 5.23 1 83.69 170 LYS A CA 1
ATOM 1397 C C . LYS A 1 170 ? -23.906 12.188 4.602 1 83.69 170 LYS A C 1
ATOM 1399 O O . LYS A 1 170 ? -23.578 11 4.637 1 83.69 170 LYS A O 1
ATOM 1404 N N . ILE A 1 171 ? -24.969 12.586 4.07 1 81.75 171 ILE A N 1
ATOM 1405 C CA . ILE A 1 171 ? -25.906 11.656 3.453 1 81.75 171 ILE A CA 1
ATOM 1406 C C . ILE A 1 171 ? -25.266 11.039 2.209 1 81.75 171 ILE A C 1
ATOM 1408 O O . ILE A 1 171 ? -25.328 9.82 2.016 1 81.75 171 ILE A O 1
ATOM 1412 N N . VAL A 1 172 ? -24.688 11.812 1.358 1 81.56 172 VAL A N 1
ATOM 1413 C CA . VAL A 1 172 ? -24.062 11.32 0.137 1 81.56 172 VAL A CA 1
ATOM 1414 C C . VAL A 1 172 ? -22.938 10.359 0.491 1 81.56 172 VAL A C 1
ATOM 1416 O O . VAL A 1 172 ? -22.797 9.297 -0.117 1 81.56 172 VAL A O 1
ATOM 1419 N N . HIS A 1 173 ? -22.141 10.75 1.472 1 88 173 HIS A N 1
ATOM 1420 C CA . HIS A 1 173 ? -21.062 9.891 1.964 1 88 173 HIS A CA 1
ATOM 1421 C C . HIS A 1 173 ? -21.609 8.555 2.447 1 88 173 HIS A C 1
ATOM 1423 O O . HIS A 1 173 ? -21.109 7.496 2.062 1 88 173 HIS A O 1
ATOM 1429 N N . ALA A 1 174 ? -22.656 8.633 3.209 1 85.69 174 ALA A N 1
ATOM 1430 C CA . ALA A 1 174 ? -23.25 7.426 3.781 1 85.69 174 ALA A CA 1
ATOM 1431 C C . ALA A 1 174 ? -23.812 6.523 2.689 1 85.69 174 ALA A C 1
ATOM 1433 O O . ALA A 1 174 ? -23.641 5.301 2.734 1 85.69 174 ALA A O 1
ATOM 1434 N N . VAL A 1 175 ? -24.453 7.07 1.772 1 82.5 175 VAL A N 1
ATOM 1435 C CA . VAL A 1 175 ? -25.062 6.312 0.687 1 82.5 175 VAL A CA 1
ATOM 1436 C C . VAL A 1 175 ? -23.984 5.66 -0.166 1 82.5 175 VAL A C 1
ATOM 1438 O O . VAL A 1 175 ? -24.094 4.492 -0.536 1 82.5 175 VAL A O 1
ATOM 1441 N N . ALA A 1 176 ? -22.984 6.406 -0.461 1 84.06 176 ALA A N 1
ATOM 1442 C CA . ALA A 1 176 ? -21.859 5.863 -1.23 1 84.06 176 ALA A CA 1
ATOM 1443 C C . ALA A 1 176 ? -21.219 4.684 -0.507 1 84.06 176 ALA A C 1
ATOM 1445 O O . ALA A 1 176 ? -20.938 3.65 -1.118 1 84.06 176 ALA A O 1
ATOM 1446 N N . GLN A 1 177 ? -21.047 4.84 0.792 1 86.56 177 GLN A N 1
ATOM 1447 C CA . GLN A 1 177 ? -20.422 3.775 1.571 1 86.56 177 GLN A CA 1
ATOM 1448 C C . GLN A 1 177 ? -21.344 2.564 1.683 1 86.56 177 GLN A C 1
ATOM 1450 O O . GLN A 1 177 ? -20.875 1.424 1.726 1 86.56 177 GLN A O 1
ATOM 1455 N N . LEU A 1 178 ? -22.609 2.822 1.749 1 85.62 178 LEU A N 1
ATOM 1456 C CA . LEU A 1 178 ? -23.578 1.727 1.789 1 85.62 178 LEU A CA 1
ATOM 1457 C C . LEU A 1 178 ? -23.531 0.925 0.492 1 85.62 178 LEU A C 1
ATOM 1459 O O . LEU A 1 178 ? -23.547 -0.308 0.519 1 85.62 178 LEU A O 1
ATOM 1463 N N . PHE A 1 179 ? -23.516 1.615 -0.601 1 84.38 179 PHE A N 1
ATOM 1464 C CA . PHE A 1 179 ? -23.406 0.955 -1.897 1 84.38 179 PHE A CA 1
ATOM 1465 C C . PHE A 1 179 ? -22.109 0.164 -1.996 1 84.38 179 PHE A C 1
ATOM 1467 O O . PHE A 1 179 ? -22.094 -0.966 -2.486 1 84.38 179 PHE A O 1
ATOM 1474 N N . THR A 1 180 ? -21.031 0.824 -1.54 1 89 180 THR A N 1
ATOM 1475 C CA . THR A 1 180 ? -19.734 0.146 -1.504 1 89 180 THR A CA 1
ATOM 1476 C C . THR A 1 180 ? -19.828 -1.147 -0.699 1 89 180 THR A C 1
ATOM 1478 O O . THR A 1 180 ? -19.312 -2.186 -1.121 1 89 180 THR A O 1
ATOM 1481 N N . PHE A 1 181 ? -20.516 -1.136 0.382 1 90.31 181 PHE A N 1
ATOM 1482 C CA . PHE A 1 181 ? -20.656 -2.297 1.251 1 90.31 181 PHE A CA 1
ATOM 1483 C C . PHE A 1 181 ? -21.438 -3.406 0.547 1 90.31 181 PHE A C 1
ATOM 1485 O O . PHE A 1 181 ? -21.062 -4.578 0.637 1 90.31 181 PHE A O 1
ATOM 1492 N N . PHE A 1 182 ? -22.453 -3.064 -0.165 1 88 182 PHE A N 1
ATOM 1493 C CA . PHE A 1 182 ? -23.25 -4.047 -0.895 1 88 182 PHE A CA 1
ATOM 1494 C C . PHE A 1 182 ? -22.406 -4.734 -1.963 1 88 182 PHE A C 1
ATOM 1496 O O . PHE A 1 182 ? -22.438 -5.961 -2.09 1 88 182 PHE A O 1
ATOM 1503 N N . LEU A 1 183 ? -21.688 -3.957 -2.725 1 89.75 183 LEU A N 1
ATOM 1504 C CA . LEU A 1 183 ? -20.828 -4.527 -3.758 1 89.75 183 LEU A CA 1
ATOM 1505 C C . LEU A 1 183 ? -19.75 -5.41 -3.145 1 89.75 183 LEU A C 1
ATOM 1507 O O . LEU A 1 183 ? -19.391 -6.445 -3.711 1 89.75 183 LEU A O 1
ATOM 1511 N N . PHE A 1 184 ? -19.219 -5.004 -2 1 93.62 184 PHE A N 1
ATOM 1512 C CA . PHE A 1 184 ? -18.234 -5.777 -1.258 1 93.62 184 PHE A CA 1
ATOM 1513 C C . PHE A 1 184 ? -18.781 -7.152 -0.898 1 93.62 184 PHE A C 1
ATOM 1515 O O . PHE A 1 184 ? -18.141 -8.172 -1.152 1 93.62 184 PHE A O 1
ATOM 1522 N N . VAL A 1 185 ? -20 -7.172 -0.43 1 92.56 185 VAL A N 1
ATOM 1523 C CA . VAL A 1 185 ? -20.609 -8.414 0.025 1 92.56 185 VAL A CA 1
ATOM 1524 C C . VAL A 1 185 ? -20.891 -9.32 -1.171 1 92.56 185 VAL A C 1
ATOM 1526 O O . VAL A 1 185 ? -20.609 -10.516 -1.131 1 92.56 185 VAL A O 1
ATOM 1529 N N . ILE A 1 186 ? -21.406 -8.797 -2.213 1 92.81 186 ILE A N 1
ATOM 1530 C CA . ILE A 1 186 ? -21.703 -9.578 -3.41 1 92.81 186 ILE A CA 1
ATOM 1531 C C . ILE A 1 186 ? -20.391 -10.109 -4.004 1 92.81 186 ILE A C 1
ATOM 1533 O O . ILE A 1 186 ? -20.344 -11.25 -4.461 1 92.81 186 ILE A O 1
ATOM 1537 N N . GLY A 1 187 ? -19.391 -9.25 -4.016 1 95.25 187 GLY A N 1
ATOM 1538 C CA . GLY A 1 187 ? -18.078 -9.703 -4.48 1 95.25 187 GLY A CA 1
ATOM 1539 C C . GLY A 1 187 ? -17.516 -10.852 -3.662 1 95.25 187 GLY A C 1
ATOM 1540 O O . GLY A 1 187 ? -16.922 -11.773 -4.211 1 95.25 187 GLY A O 1
ATOM 1541 N N . LEU A 1 188 ? -17.734 -10.836 -2.352 1 94.94 188 LEU A N 1
ATOM 1542 C CA . LEU A 1 188 ? -17.281 -11.922 -1.49 1 94.94 188 LEU A CA 1
ATOM 1543 C C . LEU A 1 188 ? -18.078 -13.195 -1.765 1 94.94 188 LEU A C 1
ATOM 1545 O O . LEU A 1 188 ? -17.5 -14.289 -1.798 1 94.94 188 LEU A O 1
ATOM 1549 N N . LYS A 1 189 ? -19.375 -13.016 -1.93 1 94 189 LYS A N 1
ATOM 1550 C CA . LYS A 1 189 ? -20.172 -14.188 -2.27 1 94 189 LYS A CA 1
ATOM 1551 C C . LYS A 1 189 ? -19.688 -14.836 -3.559 1 94 189 LYS A C 1
ATOM 1553 O O . LYS A 1 189 ? -19.625 -16.062 -3.656 1 94 189 LYS A O 1
ATOM 1558 N N . ALA A 1 190 ? -19.344 -14.086 -4.551 1 94.25 190 ALA A N 1
ATOM 1559 C CA . ALA A 1 190 ? -18.875 -14.594 -5.836 1 94.25 190 ALA A CA 1
ATOM 1560 C C . ALA A 1 190 ? -17.625 -15.461 -5.664 1 94.25 190 ALA A C 1
ATOM 1562 O O . ALA A 1 190 ? -17.547 -16.562 -6.219 1 94.25 190 ALA A O 1
ATOM 1563 N N . VAL A 1 191 ? -16.688 -15.047 -4.863 1 96.06 191 VAL A N 1
ATOM 1564 C CA . VAL A 1 191 ? -15.445 -15.789 -4.73 1 96.06 191 VAL A CA 1
ATOM 1565 C C . VAL A 1 191 ? -15.656 -17 -3.83 1 96.06 191 VAL A C 1
ATOM 1567 O O . VAL A 1 191 ? -15.086 -18.078 -4.07 1 96.06 191 VAL A O 1
ATOM 1570 N N . PHE A 1 192 ? -16.469 -16.906 -2.809 1 95.69 192 PHE A N 1
ATOM 1571 C CA . PHE A 1 192 ? -16.719 -18.047 -1.93 1 95.69 192 PHE A CA 1
ATOM 1572 C C . PHE A 1 192 ? -17.469 -19.156 -2.668 1 95.69 192 PHE A C 1
ATOM 1574 O O . PHE A 1 192 ? -17.156 -20.328 -2.502 1 95.69 192 PHE A O 1
ATOM 1581 N N . ASP A 1 193 ? -18.422 -18.797 -3.5 1 94.94 193 ASP A N 1
ATOM 1582 C CA . ASP A 1 193 ? -19.125 -19.766 -4.324 1 94.94 193 ASP A CA 1
ATOM 1583 C C . ASP A 1 193 ? -18.188 -20.453 -5.305 1 94.94 193 ASP A C 1
ATOM 1585 O O . ASP A 1 193 ? -18.234 -21.672 -5.488 1 94.94 193 ASP A O 1
ATOM 1589 N N . ALA A 1 194 ? -17.375 -19.719 -5.938 1 94.12 194 ALA A N 1
ATOM 1590 C CA . ALA A 1 194 ? -16.406 -20.266 -6.891 1 94.12 194 ALA A CA 1
ATOM 1591 C C . ALA A 1 194 ? -15.445 -21.234 -6.207 1 94.12 194 ALA A C 1
ATOM 1593 O O . ALA A 1 194 ? -15.125 -22.281 -6.754 1 94.12 194 ALA A O 1
ATOM 1594 N N . HIS A 1 195 ? -14.969 -20.875 -5.016 1 94.62 195 HIS A N 1
ATOM 1595 C CA . HIS A 1 195 ? -14.078 -21.734 -4.246 1 94.62 195 HIS A CA 1
ATOM 1596 C C . HIS A 1 195 ? -14.773 -23.031 -3.846 1 94.62 195 HIS A C 1
ATOM 1598 O O . HIS A 1 195 ? -14.172 -24.094 -3.906 1 94.62 195 HIS A O 1
ATOM 1604 N N . GLU A 1 196 ? -15.992 -22.859 -3.451 1 94.75 196 GLU A N 1
ATOM 1605 C CA . GLU A 1 196 ? -16.766 -24.031 -3.08 1 94.75 196 GLU A CA 1
ATOM 1606 C C . GLU A 1 196 ? -16.906 -25 -4.258 1 94.75 196 GLU A C 1
ATOM 1608 O O . GLU A 1 196 ? -16.719 -26.203 -4.109 1 94.75 196 GLU A O 1
ATOM 1613 N N . ALA A 1 197 ? -17.141 -24.484 -5.359 1 93.44 197 ALA A N 1
ATOM 1614 C CA . ALA A 1 197 ? -17.344 -25.297 -6.562 1 93.44 197 ALA A CA 1
ATOM 1615 C C . ALA A 1 197 ? -16.047 -26 -6.969 1 93.44 197 ALA A C 1
ATOM 1617 O O . ALA A 1 197 ? -16.078 -27.125 -7.465 1 93.44 197 ALA A O 1
ATOM 1618 N N . SER A 1 198 ? -14.945 -25.359 -6.766 1 92.94 198 SER A N 1
ATOM 1619 C CA . SER A 1 198 ? -13.664 -25.938 -7.152 1 92.94 198 SER A CA 1
ATOM 1620 C C . SER A 1 198 ? -13 -26.641 -5.98 1 92.94 198 SER A C 1
ATOM 1622 O O . SER A 1 198 ? -11.852 -27.094 -6.082 1 92.94 198 SER A O 1
ATOM 1624 N N . LYS A 1 199 ? -13.617 -26.672 -4.789 1 93.69 199 LYS A N 1
ATOM 1625 C CA . LYS A 1 199 ? -13.109 -27.281 -3.568 1 93.69 199 LYS A CA 1
ATOM 1626 C C . LYS A 1 199 ? -11.789 -26.641 -3.135 1 93.69 199 LYS A C 1
ATOM 1628 O O . LYS A 1 199 ? -10.883 -27.344 -2.666 1 93.69 199 LYS A O 1
ATOM 1633 N N . THR A 1 200 ? -11.664 -25.438 -3.537 1 92.25 200 THR A N 1
ATOM 1634 C CA . THR A 1 200 ? -10.539 -24.625 -3.064 1 92.25 200 THR A CA 1
ATOM 1635 C C . THR A 1 200 ? -10.844 -24.031 -1.687 1 92.25 200 THR A C 1
ATOM 1637 O O . THR A 1 200 ? -11.891 -23.422 -1.481 1 92.25 200 THR A O 1
ATOM 1640 N N . PRO A 1 201 ? -9.984 -24.234 -0.719 1 92.31 201 PRO A N 1
ATOM 1641 C CA . PRO A 1 201 ? -10.219 -23.609 0.588 1 92.31 201 PRO A CA 1
ATOM 1642 C C . PRO A 1 201 ? -10.25 -22.078 0.522 1 92.31 201 PRO A C 1
ATOM 1644 O O . PRO A 1 201 ? -9.539 -21.484 -0.287 1 92.31 201 PRO A O 1
ATOM 1647 N N . ASN A 1 202 ? -11.109 -21.531 1.344 1 92.94 202 ASN A N 1
ATOM 1648 C CA . ASN A 1 202 ? -11.172 -20.078 1.445 1 92.94 202 ASN A CA 1
ATOM 1649 C C . ASN A 1 202 ? -10.102 -19.531 2.381 1 92.94 202 ASN A C 1
ATOM 1651 O O . ASN A 1 202 ? -9.633 -20.234 3.277 1 92.94 202 ASN A O 1
ATOM 1655 N N . LEU A 1 203 ? -9.672 -18.266 2.168 1 93.5 203 LEU A N 1
ATOM 1656 C CA . LEU A 1 203 ? -8.906 -17.453 3.098 1 93.5 203 LEU A CA 1
ATOM 1657 C C . LEU A 1 203 ? -7.555 -18.094 3.398 1 93.5 203 LEU A C 1
ATOM 1659 O O . LEU A 1 203 ? -7.098 -18.078 4.543 1 93.5 203 LEU A O 1
ATOM 1663 N N . TYR A 1 204 ? -6.91 -18.641 2.402 1 92.56 204 TYR A N 1
ATOM 1664 C CA . TYR A 1 204 ? -5.625 -19.297 2.631 1 92.56 204 TYR A CA 1
ATOM 1665 C C . TYR A 1 204 ? -4.469 -18.391 2.242 1 92.56 204 TYR A C 1
ATOM 1667 O O . TYR A 1 204 ? -3.371 -18.5 2.793 1 92.56 204 TYR A O 1
ATOM 1675 N N . SER A 1 205 ? -4.703 -17.547 1.286 1 95.12 205 SER A N 1
ATOM 1676 C CA . SER A 1 205 ? -3.596 -16.797 0.687 1 95.12 205 SER A CA 1
ATOM 1677 C C . SER A 1 205 ? -3.352 -15.484 1.418 1 95.12 205 SER A C 1
ATOM 1679 O O . SER A 1 205 ? -4.219 -15.008 2.15 1 95.12 205 SER A O 1
ATOM 1681 N N . LEU A 1 206 ? -2.166 -14.93 1.248 1 94.62 206 LEU A N 1
ATOM 1682 C CA . LEU A 1 206 ? -1.838 -13.633 1.827 1 94.62 206 LEU A CA 1
ATOM 1683 C C . LEU A 1 206 ? -2.82 -12.562 1.362 1 94.62 206 LEU A C 1
ATOM 1685 O O . LEU A 1 206 ? -3.232 -11.711 2.148 1 94.62 206 LEU A O 1
ATOM 1689 N N . HIS A 1 207 ? -3.254 -12.578 0.107 1 96.69 207 HIS A N 1
ATOM 1690 C CA . HIS A 1 207 ? -4.273 -11.68 -0.428 1 96.69 207 HIS A CA 1
ATOM 1691 C C . HIS A 1 207 ? -5.562 -11.773 0.376 1 96.69 207 HIS A C 1
ATOM 1693 O O . HIS A 1 207 ? -6.113 -10.75 0.795 1 96.69 207 HIS A O 1
ATOM 1699 N N . SER A 1 208 ? -5.992 -12.984 0.613 1 95.69 208 SER A N 1
ATOM 1700 C CA . SER A 1 208 ? -7.25 -13.148 1.331 1 95.69 208 SER A CA 1
ATOM 1701 C C . SER A 1 208 ? -7.117 -12.727 2.791 1 95.69 208 SER A C 1
ATOM 1703 O O . SER A 1 208 ? -8.07 -12.234 3.391 1 95.69 208 SER A O 1
ATOM 1705 N N . TRP A 1 209 ? -5.945 -12.883 3.375 1 93.94 209 TRP A N 1
ATOM 1706 C CA . TRP A 1 209 ? -5.73 -12.398 4.734 1 93.94 209 TRP A CA 1
ATOM 1707 C C . TRP A 1 209 ? -5.855 -10.883 4.793 1 93.94 209 TRP A C 1
ATOM 1709 O O . TRP A 1 209 ? -6.41 -10.336 5.75 1 93.94 209 TRP A O 1
ATOM 1719 N N . PHE A 1 210 ? -5.301 -10.234 3.807 1 94.56 210 PHE A N 1
ATOM 1720 C CA . PHE A 1 210 ? -5.484 -8.797 3.727 1 94.56 210 PHE A CA 1
ATOM 1721 C C . PHE A 1 210 ? -6.957 -8.445 3.551 1 94.56 210 PHE A C 1
ATOM 1723 O O . PHE A 1 210 ? -7.438 -7.453 4.109 1 94.56 210 PHE A O 1
ATOM 1730 N N . GLY A 1 211 ? -7.672 -9.242 2.844 1 93.12 211 GLY A N 1
ATOM 1731 C CA . GLY A 1 211 ? -9.109 -9.055 2.717 1 93.12 211 GLY A CA 1
ATOM 1732 C C . GLY A 1 211 ? -9.844 -9.156 4.039 1 93.12 211 GLY A C 1
ATOM 1733 O O . GLY A 1 211 ? -10.797 -8.406 4.285 1 93.12 211 GLY A O 1
ATOM 1734 N N . ILE A 1 212 ? -9.406 -10.031 4.883 1 89 212 ILE A N 1
ATOM 1735 C CA . ILE A 1 212 ? -9.984 -10.18 6.215 1 89 212 ILE A CA 1
ATOM 1736 C C . ILE A 1 212 ? -9.781 -8.898 7.012 1 89 212 ILE A C 1
ATOM 1738 O O . ILE A 1 212 ? -10.688 -8.438 7.707 1 89 212 ILE A O 1
ATOM 1742 N N . TRP A 1 213 ? -8.656 -8.359 6.859 1 85.25 213 TRP A N 1
ATOM 1743 C CA . TRP A 1 213 ? -8.359 -7.117 7.57 1 85.25 213 TRP A CA 1
ATOM 1744 C C . TRP A 1 213 ? -9.25 -5.984 7.066 1 85.25 213 TRP A C 1
ATOM 1746 O O . TRP A 1 213 ? -9.734 -5.172 7.855 1 85.25 213 TRP A O 1
ATOM 1756 N N . VAL A 1 214 ? -9.461 -5.895 5.812 1 86.5 214 VAL A N 1
ATOM 1757 C CA . VAL A 1 214 ? -10.352 -4.891 5.246 1 86.5 214 VAL A CA 1
ATOM 1758 C C . VAL A 1 214 ? -11.758 -5.062 5.824 1 86.5 214 VAL A C 1
ATOM 1760 O O . VAL A 1 214 ? -12.367 -4.098 6.289 1 86.5 214 VAL A O 1
ATOM 1763 N N . ALA A 1 215 ? -12.234 -6.293 5.883 1 84.31 215 ALA A N 1
ATOM 1764 C CA . ALA A 1 215 ? -13.562 -6.59 6.414 1 84.31 215 ALA A CA 1
ATOM 1765 C C . ALA A 1 215 ? -13.656 -6.234 7.895 1 84.31 215 ALA A C 1
ATOM 1767 O O . ALA A 1 215 ? -14.664 -5.684 8.344 1 84.31 215 ALA A O 1
ATOM 1768 N N . GLY A 1 216 ? -12.633 -6.445 8.641 1 78.75 216 GLY A N 1
ATOM 1769 C CA . GLY A 1 216 ? -12.602 -6.121 10.055 1 78.75 216 GLY A CA 1
ATOM 1770 C C . GLY A 1 216 ? -12.672 -4.633 10.328 1 78.75 216 GLY A C 1
ATOM 1771 O O . GLY A 1 216 ? -13.445 -4.188 11.18 1 78.75 216 GLY A O 1
ATOM 1772 N N . PHE A 1 217 ? -11.961 -3.91 9.594 1 80.06 217 PHE A N 1
ATOM 1773 C CA . PHE A 1 217 ? -11.945 -2.467 9.805 1 80.06 217 PHE A CA 1
ATOM 1774 C C . PHE A 1 217 ? -13.25 -1.842 9.336 1 80.06 217 PHE A C 1
ATOM 1776 O O . PHE A 1 217 ? -13.695 -0.829 9.883 1 80.06 217 PHE A O 1
ATOM 1783 N N . LEU A 1 218 ? -13.852 -2.434 8.336 1 76.62 218 LEU A N 1
ATOM 1784 C CA . LEU A 1 218 ? -15.133 -1.93 7.848 1 76.62 218 LEU A CA 1
ATOM 1785 C C . LEU A 1 218 ? -16.203 -2.006 8.938 1 76.62 218 LEU A C 1
ATOM 1787 O O . LEU A 1 218 ? -17.047 -1.122 9.039 1 76.62 218 LEU A O 1
ATOM 1791 N N . SER A 1 219 ? -16.078 -2.863 9.836 1 70.5 219 SER A N 1
ATOM 1792 C CA . SER A 1 219 ? -17.062 -3.043 10.906 1 70.5 219 SER A CA 1
ATOM 1793 C C . SER A 1 219 ? -16.938 -1.944 11.953 1 70.5 219 SER A C 1
ATOM 1795 O O . SER A 1 219 ? -17.906 -1.639 12.648 1 70.5 219 SER A O 1
ATOM 1797 N N . PHE A 1 220 ? -15.773 -1.308 11.961 1 67.94 220 PHE A N 1
ATOM 1798 C CA . PHE A 1 220 ? -15.547 -0.255 12.938 1 67.94 220 PHE A CA 1
ATOM 1799 C C . PHE A 1 220 ? -16.188 1.051 12.492 1 67.94 220 PHE A C 1
ATOM 1801 O O . PHE A 1 220 ? -16.438 1.938 13.312 1 67.94 220 PHE A O 1
ATOM 1808 N N . LEU A 1 221 ? -16.438 1.153 11.188 1 68.94 221 LEU A N 1
ATOM 1809 C CA . LEU A 1 221 ? -16.938 2.422 10.672 1 68.94 221 LEU A CA 1
ATOM 1810 C C . LEU A 1 221 ? -18.469 2.463 10.719 1 68.94 221 LEU A C 1
ATOM 1812 O O . LEU A 1 221 ? -19.078 3.441 10.281 1 68.94 221 LEU A O 1
ATOM 1816 N N . PHE A 1 222 ? -19.062 1.529 11.266 1 62.59 222 PHE A N 1
ATOM 1817 C CA . PHE A 1 222 ? -20.531 1.503 11.305 1 62.59 222 PHE A CA 1
ATOM 1818 C C . PHE A 1 222 ? -21.062 2.648 12.156 1 62.59 222 PHE A C 1
ATOM 1820 O O . PHE A 1 222 ? -20.531 2.945 13.219 1 62.59 222 PHE A O 1
ATOM 1827 N N . PRO A 1 223 ? -22.047 3.332 11.477 1 59.53 223 PRO A N 1
ATOM 1828 C CA . PRO A 1 223 ? -22.656 4.531 12.055 1 59.53 223 PRO A CA 1
ATOM 1829 C C . PRO A 1 223 ? -23.344 4.262 13.391 1 59.53 223 PRO A C 1
ATOM 1831 O O . PRO A 1 223 ? -23.609 3.104 13.727 1 59.53 223 PRO A O 1
ATOM 1834 N N . GLY A 1 224 ? -23.375 5.246 14.406 1 59.28 224 GLY A N 1
ATOM 1835 C CA . GLY A 1 224 ? -24.328 5.215 15.516 1 59.28 224 GLY A CA 1
ATOM 1836 C C . GLY A 1 224 ? -23.734 5.77 16.797 1 59.28 224 GLY A C 1
ATOM 1837 O O . GLY A 1 224 ? -24.219 5.445 17.891 1 59.28 224 GLY A O 1
ATOM 1838 N N . ILE A 1 225 ? -22.594 6.426 16.578 1 56.06 225 ILE A N 1
ATOM 1839 C CA . ILE A 1 225 ? -22.062 6.922 17.844 1 56.06 225 ILE A CA 1
ATOM 1840 C C . ILE A 1 225 ? -22.812 8.195 18.25 1 56.06 225 ILE A C 1
ATOM 1842 O O . ILE A 1 225 ? -23.141 9.023 17.406 1 56.06 225 ILE A O 1
ATOM 1846 N N . LYS A 1 226 ? -23.125 8.172 19.516 1 59.91 226 LYS A N 1
ATOM 1847 C CA . LYS A 1 226 ? -23.828 9.281 20.141 1 59.91 226 LYS A CA 1
ATOM 1848 C C . LYS A 1 226 ? -23.094 10.602 19.906 1 59.91 226 LYS A C 1
ATOM 1850 O O . LYS A 1 226 ? -21.875 10.617 19.75 1 59.91 226 LYS A O 1
ATOM 1855 N N . HIS A 1 227 ? -23.859 11.656 19.75 1 59.41 227 HIS A N 1
ATOM 1856 C CA . HIS A 1 227 ? -23.453 13.016 19.453 1 59.41 227 HIS A CA 1
ATOM 1857 C C . HIS A 1 227 ? -22.312 13.469 20.359 1 59.41 227 HIS A C 1
ATOM 1859 O O . HIS A 1 227 ? -21.391 14.148 19.906 1 59.41 227 HIS A O 1
ATOM 1865 N N . ALA A 1 228 ? -22.297 13.016 21.594 1 57.62 228 ALA A N 1
ATOM 1866 C CA . ALA A 1 228 ? -21.359 13.539 22.562 1 57.62 228 ALA A CA 1
ATOM 1867 C C . ALA A 1 228 ? -19.938 13.055 22.266 1 57.62 228 ALA A C 1
ATOM 1869 O O . ALA A 1 228 ? -18.953 13.703 22.656 1 57.62 228 ALA A O 1
ATOM 1870 N N . PHE A 1 229 ? -19.859 12.039 21.453 1 62.97 229 PHE A N 1
ATOM 1871 C CA . PHE A 1 229 ? -18.531 11.5 21.234 1 62.97 229 PHE A CA 1
ATOM 1872 C C . PHE A 1 229 ? -18.078 11.727 19.797 1 62.97 229 PHE A C 1
ATOM 1874 O O . PHE A 1 229 ? -17.031 11.227 19.375 1 62.97 229 PHE A O 1
ATOM 1881 N N . ARG A 1 230 ? -18.797 12.562 19.109 1 66.5 230 ARG A N 1
ATOM 1882 C CA . ARG A 1 230 ? -18.547 12.742 17.672 1 66.5 230 ARG A CA 1
ATOM 1883 C C . ARG A 1 230 ? -17.219 13.461 17.438 1 66.5 230 ARG A C 1
ATOM 1885 O O . ARG A 1 230 ? -16.469 13.094 16.547 1 66.5 230 ARG A O 1
ATOM 1892 N N . SER A 1 231 ? -16.906 14.438 18.234 1 69.94 231 SER A N 1
ATOM 1893 C CA . SER A 1 231 ? -15.711 15.242 18.031 1 69.94 231 SER A CA 1
ATOM 1894 C C . SER A 1 231 ? -14.445 14.406 18.234 1 69.94 231 SER A C 1
ATOM 1896 O O . SER A 1 231 ? -13.445 14.594 17.547 1 69.94 231 SER A O 1
ATOM 1898 N N . LYS A 1 232 ? -14.586 13.5 19.125 1 69.81 232 LYS A N 1
ATOM 1899 C CA . LYS A 1 232 ? -13.43 12.648 19.391 1 69.81 232 LYS A CA 1
ATOM 1900 C C . LYS A 1 232 ? -13.344 11.5 18.391 1 69.81 232 LYS A C 1
ATOM 1902 O O . LYS A 1 232 ? -12.258 11.016 18.094 1 69.81 232 LYS A O 1
ATOM 1907 N N . TYR A 1 233 ? -14.508 11.195 17.828 1 76.88 233 TYR A N 1
ATOM 1908 C CA . TYR A 1 233 ? -14.586 10.023 16.953 1 76.88 233 TYR A CA 1
ATOM 1909 C C . TYR A 1 233 ? -14.234 10.383 15.523 1 76.88 233 TYR A C 1
ATOM 1911 O O . TYR A 1 233 ? -13.75 9.539 14.766 1 76.88 233 TYR A O 1
ATOM 1919 N N . LEU A 1 234 ? -14.375 11.562 15.156 1 81.88 234 LEU A N 1
ATOM 1920 C CA . LEU A 1 234 ? -14.242 11.977 13.758 1 81.88 234 LEU A CA 1
ATOM 1921 C C . LEU A 1 234 ? -12.812 11.758 13.266 1 81.88 234 LEU A C 1
ATOM 1923 O O . LEU A 1 234 ? -12.602 11.172 12.203 1 81.88 234 LEU A O 1
ATOM 1927 N N . PRO A 1 235 ? -11.859 12.117 14.102 1 78.19 235 PRO A N 1
ATOM 1928 C CA . PRO A 1 235 ? -10.492 11.875 13.641 1 78.19 235 PRO A CA 1
ATOM 1929 C C . PRO A 1 235 ? -10.164 10.391 13.516 1 78.19 235 PRO A C 1
ATOM 1931 O O . PRO A 1 235 ? -9.414 9.992 12.617 1 78.19 235 PRO A O 1
ATOM 1934 N N . ILE A 1 236 ? -10.664 9.672 14.391 1 80.69 236 ILE A N 1
ATOM 1935 C CA . ILE A 1 236 ? -10.461 8.227 14.352 1 80.69 236 ILE A CA 1
ATOM 1936 C C . ILE A 1 236 ? -11.156 7.641 13.125 1 80.69 236 ILE A C 1
ATOM 1938 O O . ILE A 1 236 ? -10.586 6.812 12.414 1 80.69 236 ILE A O 1
ATOM 1942 N N . HIS A 1 237 ? -12.406 8.109 12.906 1 85.69 237 HIS A N 1
ATOM 1943 C CA . HIS A 1 237 ? -13.188 7.668 11.758 1 85.69 237 HIS A CA 1
ATOM 1944 C C . HIS A 1 237 ? -12.461 7.973 10.445 1 85.69 237 HIS A C 1
ATOM 1946 O O . HIS A 1 237 ? -12.383 7.121 9.562 1 85.69 237 HIS A O 1
ATOM 1952 N N . THR A 1 238 ? -11.883 9.062 10.367 1 85.69 238 THR A N 1
ATOM 1953 C CA . THR A 1 238 ? -11.195 9.484 9.148 1 85.69 238 THR A CA 1
ATOM 1954 C C . THR A 1 238 ? -9.914 8.68 8.945 1 85.69 238 THR A C 1
ATOM 1956 O O . THR A 1 238 ? -9.602 8.289 7.816 1 85.69 238 THR A O 1
ATOM 1959 N N . LEU A 1 239 ? -9.203 8.477 10.016 1 84.62 239 LEU A N 1
ATOM 1960 C CA . LEU A 1 239 ? -7.984 7.68 9.93 1 84.62 239 LEU A CA 1
ATOM 1961 C C . LEU A 1 239 ? -8.297 6.25 9.492 1 84.62 239 LEU A C 1
ATOM 1963 O O . LEU A 1 239 ? -7.629 5.703 8.617 1 84.62 239 LEU A O 1
ATOM 1967 N N . PHE A 1 240 ? -9.281 5.703 10.07 1 87.12 240 PHE A N 1
ATOM 1968 C CA . PHE A 1 240 ? -9.664 4.336 9.742 1 87.12 240 PHE A CA 1
ATOM 1969 C C . PHE A 1 240 ? -10.164 4.246 8.305 1 87.12 240 PHE A C 1
ATOM 1971 O O . PHE A 1 240 ? -9.953 3.242 7.625 1 87.12 240 PHE A O 1
ATOM 1978 N N . GLY A 1 241 ? -10.883 5.281 7.891 1 89.31 241 GLY A N 1
ATOM 1979 C CA . GLY A 1 241 ? -11.289 5.336 6.496 1 89.31 241 GLY A CA 1
ATOM 1980 C C . GLY A 1 241 ? -10.117 5.258 5.531 1 89.31 241 GLY A C 1
ATOM 1981 O O . GLY A 1 241 ? -10.164 4.516 4.551 1 89.31 241 GLY A O 1
ATOM 1982 N N . LEU A 1 242 ? -9.094 5.969 5.871 1 89.56 242 LEU A N 1
ATOM 1983 C CA . LEU A 1 242 ? -7.906 5.984 5.027 1 89.56 242 LEU A CA 1
ATOM 1984 C C . LEU A 1 242 ? -7.199 4.637 5.055 1 89.56 242 LEU A C 1
ATOM 1986 O O . LEU A 1 242 ? -6.703 4.168 4.027 1 89.56 242 LEU A O 1
ATOM 1990 N N . ILE A 1 243 ? -7.121 4.047 6.18 1 89.38 243 ILE A N 1
ATOM 1991 C CA . ILE A 1 243 ? -6.488 2.742 6.336 1 89.38 243 ILE A CA 1
ATOM 1992 C C . ILE A 1 243 ? -7.227 1.702 5.496 1 89.38 243 ILE A C 1
ATOM 1994 O O . ILE A 1 243 ? -6.605 0.93 4.762 1 89.38 243 ILE A O 1
ATOM 1998 N N . ILE A 1 244 ? -8.523 1.731 5.613 1 90.62 244 ILE A N 1
ATOM 1999 C CA . ILE A 1 244 ? -9.336 0.774 4.871 1 90.62 244 ILE A CA 1
ATOM 2000 C C . ILE A 1 244 ? -9.117 0.964 3.373 1 90.62 244 ILE A C 1
ATOM 2002 O O . ILE A 1 244 ? -8.961 -0.01 2.635 1 90.62 244 ILE A O 1
ATOM 2006 N N . PHE A 1 245 ? -9.18 2.164 2.945 1 94.31 245 PHE A N 1
ATOM 2007 C CA . PHE A 1 245 ? -8.977 2.459 1.532 1 94.31 245 PHE A CA 1
ATOM 2008 C C . PHE A 1 245 ? -7.609 1.966 1.067 1 94.31 245 PHE A C 1
ATOM 2010 O O . PHE A 1 245 ? -7.5 1.303 0.034 1 94.31 245 PHE A O 1
ATOM 2017 N N . SER A 1 246 ? -6.539 2.26 1.812 1 92 246 SER A N 1
ATOM 2018 C CA . SER A 1 246 ? -5.188 1.827 1.481 1 92 246 SER A CA 1
ATOM 2019 C C . SER A 1 246 ? -5.09 0.306 1.426 1 92 246 SER A C 1
ATOM 2021 O O . SER A 1 246 ? -4.52 -0.251 0.487 1 92 246 SER A O 1
ATOM 2023 N N . LEU A 1 247 ? -5.641 -0.314 2.404 1 93.19 247 LEU A N 1
ATOM 2024 C CA . LEU A 1 247 ? -5.645 -1.772 2.453 1 93.19 247 LEU A CA 1
ATOM 2025 C C . LEU A 1 247 ? -6.391 -2.355 1.256 1 93.19 247 LEU A C 1
ATOM 2027 O O . LEU A 1 247 ? -5.996 -3.393 0.72 1 93.19 247 LEU A O 1
ATOM 2031 N N . SER A 1 248 ? -7.469 -1.73 0.909 1 95.12 248 SER A N 1
ATOM 2032 C CA . SER A 1 248 ? -8.234 -2.195 -0.242 1 95.12 248 SER A CA 1
ATOM 2033 C C . SER A 1 248 ? -7.402 -2.139 -1.52 1 95.12 248 SER A C 1
ATOM 2035 O O . SER A 1 248 ? -7.434 -3.068 -2.328 1 95.12 248 SER A O 1
ATOM 2037 N N . CYS A 1 249 ? -6.699 -1.069 -1.707 1 96.12 249 CYS A N 1
ATOM 2038 C CA . CYS A 1 249 ? -5.836 -0.941 -2.877 1 96.12 249 CYS A CA 1
ATOM 2039 C C . CYS A 1 249 ? -4.758 -2.016 -2.879 1 96.12 249 CYS A C 1
ATOM 2041 O O . CYS A 1 249 ? -4.535 -2.678 -3.895 1 96.12 249 CYS A O 1
ATOM 2043 N N . ILE A 1 250 ? -4.105 -2.205 -1.744 1 95.56 250 ILE A N 1
ATOM 2044 C CA . ILE A 1 250 ? -3.045 -3.199 -1.62 1 95.56 250 ILE A CA 1
ATOM 2045 C C . ILE A 1 250 ? -3.613 -4.594 -1.877 1 95.56 250 ILE A C 1
ATOM 2047 O O . ILE A 1 250 ? -3.008 -5.395 -2.594 1 95.56 250 ILE A O 1
ATOM 2051 N N . THR A 1 251 ? -4.758 -4.848 -1.301 1 96.94 251 THR A N 1
ATOM 2052 C CA . THR A 1 251 ? -5.41 -6.141 -1.471 1 96.94 251 THR A CA 1
ATOM 2053 C C . THR A 1 251 ? -5.73 -6.398 -2.939 1 96.94 251 THR A C 1
ATOM 2055 O O . THR A 1 251 ? -5.523 -7.508 -3.441 1 96.94 251 THR A O 1
ATOM 2058 N N . ALA A 1 252 ? -6.254 -5.383 -3.619 1 97.38 252 ALA A N 1
ATOM 2059 C CA . ALA A 1 252 ? -6.578 -5.516 -5.039 1 97.38 252 ALA A CA 1
ATOM 2060 C C . ALA A 1 252 ? -5.324 -5.797 -5.863 1 97.38 252 ALA A C 1
ATOM 2062 O O . ALA A 1 252 ? -5.352 -6.625 -6.777 1 97.38 252 ALA A O 1
ATOM 2063 N N . LEU A 1 253 ? -4.254 -5.109 -5.551 1 97.12 253 LEU A N 1
ATOM 2064 C CA . LEU A 1 253 ? -2.992 -5.328 -6.254 1 97.12 253 LEU A CA 1
ATOM 2065 C C . LEU A 1 253 ? -2.492 -6.754 -6.035 1 97.12 253 LEU A C 1
ATOM 2067 O O . LEU A 1 253 ? -2.043 -7.406 -6.98 1 97.12 253 LEU A O 1
ATOM 2071 N N . MET A 1 254 ? -2.59 -7.211 -4.805 1 97.44 254 MET A N 1
ATOM 2072 C CA . MET A 1 254 ? -2.182 -8.578 -4.484 1 97.44 254 MET A CA 1
ATOM 2073 C C . MET A 1 254 ? -3.078 -9.594 -5.184 1 97.44 254 MET A C 1
ATOM 2075 O O . MET A 1 254 ? -2.604 -10.633 -5.645 1 97.44 254 MET A O 1
ATOM 2079 N N . GLY A 1 255 ? -4.363 -9.297 -5.258 1 97.88 255 GLY A N 1
ATOM 2080 C CA . GLY A 1 255 ? -5.281 -10.18 -5.957 1 97.88 255 GLY A CA 1
ATOM 2081 C C . GLY A 1 255 ? -4.988 -10.289 -7.441 1 97.88 255 GLY A C 1
ATOM 2082 O O . GLY A 1 255 ? -5.035 -11.375 -8.016 1 97.88 255 GLY A O 1
ATOM 2083 N N . LEU A 1 256 ? -4.723 -9.164 -8.062 1 97.06 256 LEU A N 1
ATOM 2084 C CA . LEU A 1 256 ? -4.359 -9.148 -9.469 1 97.06 256 LEU A CA 1
ATOM 2085 C C . LEU A 1 256 ? -3.111 -9.992 -9.719 1 97.06 256 LEU A C 1
ATOM 2087 O O . LEU A 1 256 ? -3.082 -10.805 -10.641 1 97.06 256 LEU A O 1
ATOM 2091 N N . LEU A 1 257 ? -2.119 -9.836 -8.883 1 97.19 257 LEU A N 1
ATOM 2092 C CA . LEU A 1 257 ? -0.874 -10.578 -9.031 1 97.19 257 LEU A CA 1
ATOM 2093 C C . LEU A 1 257 ? -1.104 -12.07 -8.812 1 97.19 257 LEU A C 1
ATOM 2095 O O . LEU A 1 257 ? -0.599 -12.898 -9.578 1 97.19 257 LEU A O 1
ATOM 2099 N N . GLU A 1 258 ? -1.847 -12.398 -7.789 1 97.25 258 GLU A N 1
ATOM 2100 C CA . GLU A 1 258 ? -2.121 -13.805 -7.492 1 97.25 258 GLU A CA 1
ATOM 2101 C C . GLU A 1 258 ? -2.811 -14.492 -8.664 1 97.25 258 GLU A C 1
ATOM 2103 O O . GLU A 1 258 ? -2.422 -15.594 -9.062 1 97.25 258 GLU A O 1
ATOM 2108 N N . LYS A 1 259 ? -3.828 -13.828 -9.211 1 96.56 259 LYS A N 1
ATOM 2109 C CA . LYS A 1 259 ? -4.543 -14.398 -10.344 1 96.56 259 LYS A CA 1
ATOM 2110 C C . LYS A 1 259 ? -3.639 -14.5 -11.57 1 96.56 259 LYS A C 1
ATOM 2112 O O . LYS A 1 259 ? -3.695 -15.484 -12.312 1 96.56 259 LYS A O 1
ATOM 2117 N N . ALA A 1 260 ? -2.826 -13.523 -11.781 1 95.81 260 ALA A N 1
ATOM 2118 C CA . ALA A 1 260 ? -1.898 -13.539 -12.914 1 95.81 260 ALA A CA 1
ATOM 2119 C C . ALA A 1 260 ? -0.93 -14.711 -12.805 1 95.81 260 ALA A C 1
ATOM 2121 O O . ALA A 1 260 ? -0.711 -15.438 -13.781 1 95.81 260 ALA A O 1
ATOM 2122 N N . VAL A 1 261 ? -0.38 -14.93 -11.633 1 95.5 261 VAL A N 1
ATOM 2123 C CA . VAL A 1 261 ? 0.604 -15.984 -11.43 1 95.5 261 VAL A CA 1
ATOM 2124 C C . VAL A 1 261 ? -0.069 -17.344 -11.555 1 95.5 261 VAL A C 1
ATOM 2126 O O . VAL A 1 261 ? 0.442 -18.25 -12.227 1 95.5 261 VAL A O 1
ATOM 2129 N N . LEU A 1 262 ? -1.2 -17.531 -10.961 1 93.75 262 LEU A N 1
ATOM 2130 C CA . LEU A 1 262 ? -1.909 -18.812 -10.984 1 93.75 262 LEU A CA 1
ATOM 2131 C C . LEU A 1 262 ? -2.33 -19.172 -12.406 1 93.75 262 LEU A C 1
ATOM 2133 O O . LEU A 1 262 ? -2.234 -20.328 -12.805 1 93.75 262 LEU A O 1
ATOM 2137 N N . LYS A 1 263 ? -2.754 -18.188 -13.133 1 92.75 263 LYS A N 1
ATOM 2138 C CA . LYS A 1 263 ? -3.336 -18.453 -14.445 1 92.75 263 LYS A CA 1
ATOM 2139 C C . LYS A 1 263 ? -2.256 -18.5 -15.523 1 92.75 263 LYS A C 1
ATOM 2141 O O . LYS A 1 263 ? -2.316 -19.344 -16.422 1 92.75 263 LYS A O 1
ATOM 2146 N N . LEU A 1 264 ? -1.26 -17.688 -15.438 1 93.25 264 LEU A N 1
ATOM 2147 C CA . LEU A 1 264 ? -0.389 -17.469 -16.594 1 93.25 264 LEU A CA 1
ATOM 2148 C C . LEU A 1 264 ? 0.973 -18.125 -16.375 1 93.25 264 LEU A C 1
ATOM 2150 O O . LEU A 1 264 ? 1.759 -18.266 -17.312 1 93.25 264 LEU A O 1
ATOM 2154 N N . SER A 1 265 ? 1.304 -18.641 -15.188 1 87 265 SER A N 1
ATOM 2155 C CA . SER A 1 265 ? 2.643 -19.172 -14.953 1 87 265 SER A CA 1
ATOM 2156 C C . SER A 1 265 ? 2.771 -20.594 -15.461 1 87 265 SER A C 1
ATOM 2158 O O . SER A 1 265 ? 3.881 -21.094 -15.68 1 87 265 SER A O 1
ATOM 2160 N N . LYS A 1 266 ? 1.718 -21.5 -15.625 1 81.19 266 LYS A N 1
ATOM 2161 C CA . LYS A 1 266 ? 1.77 -22.891 -16.062 1 81.19 266 LYS A CA 1
ATOM 2162 C C . LYS A 1 266 ? 2.477 -23.031 -17.406 1 81.19 266 LYS A C 1
ATOM 2164 O O . LYS A 1 266 ? 3.326 -23.906 -17.578 1 81.19 266 LYS A O 1
ATOM 2169 N N . ASP A 1 267 ? 2.348 -22.156 -18.438 1 82.62 267 ASP A N 1
ATOM 2170 C CA . ASP A 1 267 ? 2.973 -22.219 -19.75 1 82.62 267 ASP A CA 1
ATOM 2171 C C . ASP A 1 267 ? 3.885 -21.016 -19.984 1 82.62 267 ASP A C 1
ATOM 2173 O O . ASP A 1 267 ? 4.055 -20.578 -21.125 1 82.62 267 ASP A O 1
ATOM 2177 N N . ASN A 1 268 ? 4.418 -20.5 -18.859 1 88.31 268 ASN A N 1
ATOM 2178 C CA . ASN A 1 268 ? 5.34 -19.375 -18.891 1 88.31 268 ASN A CA 1
ATOM 2179 C C . ASN A 1 268 ? 4.746 -18.203 -19.656 1 88.31 268 ASN A C 1
ATOM 2181 O O . ASN A 1 268 ? 5.473 -17.438 -20.312 1 88.31 268 ASN A O 1
ATOM 2185 N N . LEU A 1 269 ? 3.477 -18.141 -19.641 1 89.88 269 LEU A N 1
ATOM 2186 C CA . LEU A 1 269 ? 2.803 -17.062 -20.359 1 89.88 269 LEU A CA 1
ATOM 2187 C C . LEU A 1 269 ? 3.014 -15.727 -19.672 1 89.88 269 LEU A C 1
ATOM 2189 O O . LEU A 1 269 ? 3.059 -14.68 -20.328 1 89.88 269 LEU A O 1
ATOM 2193 N N . TYR A 1 270 ? 3.127 -15.82 -18.391 1 93.81 270 TYR A N 1
ATOM 2194 C CA . TYR A 1 270 ? 3.375 -14.578 -17.672 1 93.81 270 TYR A CA 1
ATOM 2195 C C . TYR A 1 270 ? 4.746 -14.008 -18.016 1 93.81 270 TYR A C 1
ATOM 2197 O O . TYR A 1 270 ? 4.875 -12.812 -18.297 1 93.81 270 TYR A O 1
ATOM 2205 N N . GLU A 1 271 ? 5.734 -14.914 -18.047 1 91.62 271 GLU A N 1
ATOM 2206 C CA . GLU A 1 271 ? 7.121 -14.539 -18.312 1 91.62 271 GLU A CA 1
ATOM 2207 C C . GLU A 1 271 ? 7.285 -14 -19.734 1 91.62 271 GLU A C 1
ATOM 2209 O O . GLU A 1 271 ? 8.172 -13.188 -20 1 91.62 271 GLU A O 1
ATOM 2214 N N . GLN A 1 272 ? 6.418 -14.414 -20.562 1 90.5 272 GLN A N 1
ATOM 2215 C CA . GLN A 1 272 ? 6.473 -13.977 -21.953 1 90.5 272 GLN A CA 1
ATOM 2216 C C . GLN A 1 272 ? 5.859 -12.594 -22.125 1 90.5 272 GLN A C 1
ATOM 2218 O O . GLN A 1 272 ? 6.023 -11.953 -23.172 1 90.5 272 GLN A O 1
ATOM 2223 N N . LEU A 1 273 ? 5.207 -12.148 -21.094 1 90.5 273 LEU A N 1
ATOM 2224 C CA . LEU A 1 273 ? 4.59 -10.828 -21.094 1 90.5 273 LEU A CA 1
ATOM 2225 C C . LEU A 1 273 ? 3.68 -10.648 -22.297 1 90.5 273 LEU A C 1
ATOM 2227 O O . LEU A 1 273 ? 3.818 -9.68 -23.047 1 90.5 273 LEU A O 1
ATOM 2231 N N . GLY A 1 274 ? 2.832 -11.562 -22.5 1 86.56 274 GLY A N 1
ATOM 2232 C CA . GLY A 1 274 ? 1.833 -11.445 -23.547 1 86.56 274 GLY A CA 1
ATOM 2233 C C . GLY A 1 274 ? 0.808 -10.367 -23.281 1 86.56 274 GLY A C 1
ATOM 2234 O O . GLY A 1 274 ? 0.903 -9.641 -22.297 1 86.56 274 GLY A O 1
ATOM 2235 N N . SER A 1 275 ? -0.186 -10.258 -24.156 1 85 275 SER A N 1
ATOM 2236 C CA . SER A 1 275 ? -1.175 -9.18 -24.078 1 85 275 SER A CA 1
ATOM 2237 C C . SER A 1 275 ? -1.944 -9.227 -22.766 1 85 275 SER A C 1
ATOM 2239 O O . SER A 1 275 ? -2.193 -8.188 -22.156 1 85 275 SER A O 1
ATOM 2241 N N . GLU A 1 276 ? -2.307 -10.375 -22.312 1 91.38 276 GLU A N 1
ATOM 2242 C CA . GLU A 1 276 ? -3.047 -10.5 -21.062 1 91.38 276 GLU A CA 1
ATOM 2243 C C . GLU A 1 276 ? -2.197 -10.07 -19.875 1 91.38 276 GLU A C 1
ATOM 2245 O O . GLU A 1 276 ? -2.676 -9.359 -18.984 1 91.38 276 GLU A O 1
ATOM 2250 N N . ALA A 1 277 ? -0.948 -10.555 -19.859 1 93 277 ALA A N 1
ATOM 2251 C CA . ALA A 1 277 ? -0.023 -10.172 -18.797 1 93 277 ALA A CA 1
ATOM 2252 C C . ALA A 1 277 ? 0.149 -8.656 -18.734 1 93 277 ALA A C 1
ATOM 2254 O O . ALA A 1 277 ? 0.107 -8.062 -17.656 1 93 277 ALA A O 1
ATOM 2255 N N . VAL A 1 278 ? 0.321 -8.055 -19.859 1 88.44 278 VAL A N 1
ATOM 2256 C CA . VAL A 1 278 ? 0.499 -6.609 -19.938 1 88.44 278 VAL A CA 1
ATOM 2257 C C . VAL A 1 278 ? -0.763 -5.906 -19.438 1 88.44 278 VAL A C 1
ATOM 2259 O O . VAL 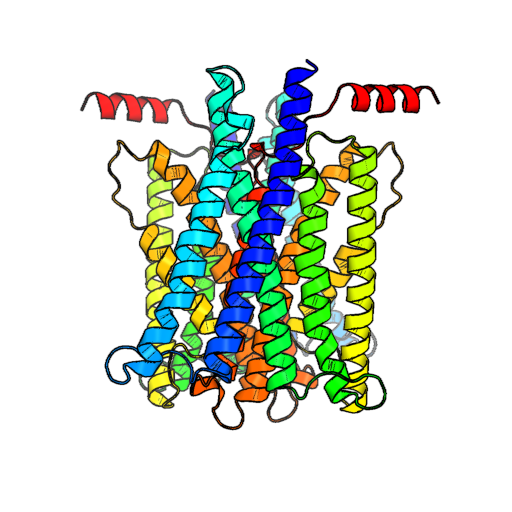A 1 278 ? -0.684 -4.922 -18.703 1 88.44 278 VAL A O 1
ATOM 2262 N N . LEU A 1 279 ? -1.864 -6.395 -19.844 1 88.56 279 LEU A N 1
ATOM 2263 C CA . LEU A 1 279 ? -3.143 -5.824 -19.438 1 88.56 279 LEU A CA 1
ATOM 2264 C C . LEU A 1 279 ? -3.285 -5.84 -17.922 1 88.56 279 LEU A C 1
ATOM 2266 O O . LEU A 1 279 ? -3.66 -4.832 -17.312 1 88.56 279 LEU A O 1
ATOM 2270 N N . ILE A 1 280 ? -2.967 -6.938 -17.266 1 94.44 280 ILE A N 1
ATOM 2271 C CA . ILE A 1 280 ? -3.055 -7.078 -15.812 1 94.44 280 ILE A CA 1
ATOM 2272 C 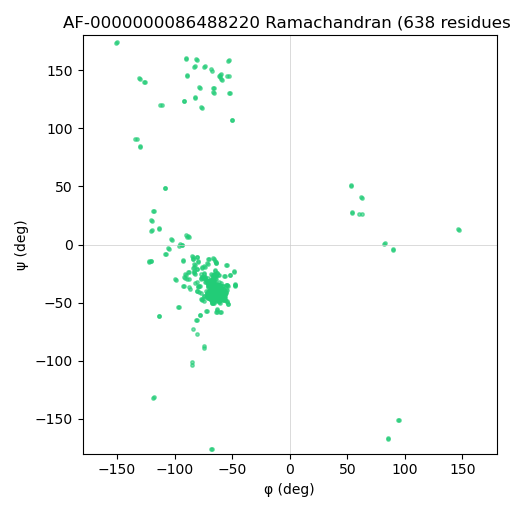C . ILE A 1 280 ? -2.059 -6.133 -15.141 1 94.44 280 ILE A C 1
ATOM 2274 O O . ILE A 1 280 ? -2.412 -5.418 -14.203 1 94.44 280 ILE A O 1
ATOM 2278 N N . ASN A 1 281 ? -0.815 -6.102 -15.688 1 92.88 281 ASN A N 1
ATOM 2279 C CA . ASN A 1 281 ? 0.224 -5.258 -15.109 1 92.88 281 ASN A CA 1
ATOM 2280 C C . ASN A 1 281 ? -0.134 -3.775 -15.219 1 92.88 281 ASN A C 1
ATOM 2282 O O . ASN A 1 281 ? 0.044 -3.02 -14.258 1 92.88 281 ASN A O 1
ATOM 2286 N N . VAL A 1 282 ? -0.661 -3.389 -16.312 1 90.25 282 VAL A N 1
ATOM 2287 C CA . VAL A 1 282 ? -1.034 -1.995 -16.531 1 90.25 282 VAL A CA 1
ATOM 2288 C C . VAL A 1 282 ? -2.191 -1.621 -15.602 1 90.25 282 VAL A C 1
ATOM 2290 O O . VAL A 1 282 ? -2.203 -0.535 -15.016 1 90.25 282 VAL A O 1
ATOM 2293 N N . THR A 1 283 ? -3.145 -2.486 -15.477 1 94 283 THR A N 1
ATOM 2294 C CA . THR A 1 283 ? -4.25 -2.258 -14.555 1 94 283 THR A CA 1
ATOM 2295 C C . THR A 1 283 ? -3.736 -2.041 -13.141 1 94 283 THR A C 1
ATOM 2297 O O . THR A 1 283 ? -4.184 -1.125 -12.445 1 94 283 THR A O 1
ATOM 2300 N N . GLY A 1 284 ? -2.781 -2.895 -12.734 1 96.12 284 GLY A N 1
ATOM 2301 C CA . GLY A 1 284 ? -2.182 -2.744 -11.422 1 96.12 284 GLY A CA 1
ATOM 2302 C C . GLY A 1 284 ? -1.498 -1.405 -11.227 1 96.12 284 GLY A C 1
ATOM 2303 O O . GLY A 1 284 ? -1.633 -0.782 -10.172 1 96.12 284 GLY A O 1
ATOM 2304 N N . ILE A 1 285 ? -0.801 -0.933 -12.219 1 92.5 285 ILE A N 1
ATOM 2305 C CA . ILE A 1 285 ? -0.112 0.351 -12.141 1 92.5 285 ILE A CA 1
ATOM 2306 C C . ILE A 1 285 ? -1.133 1.477 -11.992 1 92.5 285 ILE A C 1
ATOM 2308 O O . ILE A 1 285 ? -0.937 2.398 -11.195 1 92.5 285 ILE A O 1
ATOM 2312 N N . PHE A 1 286 ? -2.219 1.401 -12.688 1 91.56 286 PHE A N 1
ATOM 2313 C CA . PHE A 1 286 ? -3.238 2.441 -12.609 1 91.56 286 PHE A CA 1
ATOM 2314 C C . PHE A 1 286 ? -3.924 2.428 -11.25 1 91.56 286 PHE A C 1
ATOM 2316 O O . PHE A 1 286 ? -4.312 3.477 -10.734 1 91.56 286 PHE A O 1
ATOM 2323 N N . ILE A 1 287 ? -4.098 1.258 -10.672 1 94.38 287 ILE A N 1
ATOM 2324 C CA . ILE A 1 287 ? -4.664 1.181 -9.328 1 94.38 287 ILE A CA 1
ATOM 2325 C C . ILE A 1 287 ? -3.734 1.88 -8.336 1 94.38 287 ILE A C 1
ATOM 2327 O O . ILE A 1 287 ? -4.195 2.611 -7.457 1 94.38 287 ILE A O 1
ATOM 2331 N N . LEU A 1 288 ? -2.445 1.681 -8.508 1 92.38 288 LEU A N 1
ATOM 2332 C CA . LEU A 1 288 ? -1.468 2.34 -7.648 1 92.38 288 LEU A CA 1
ATOM 2333 C C . LEU A 1 288 ? -1.567 3.855 -7.773 1 92.38 288 LEU A C 1
ATOM 2335 O O . LEU A 1 288 ? -1.644 4.562 -6.766 1 92.38 288 LEU A O 1
ATOM 2339 N N . ILE A 1 289 ? -1.6 4.328 -8.984 1 89.88 289 ILE A N 1
ATOM 2340 C CA . ILE A 1 289 ? -1.635 5.762 -9.234 1 89.88 289 ILE A CA 1
ATOM 2341 C C . ILE A 1 289 ? -2.936 6.352 -8.695 1 89.88 289 ILE A C 1
ATOM 2343 O O . ILE A 1 289 ? -2.928 7.398 -8.039 1 89.88 289 ILE A O 1
ATOM 2347 N N . PHE A 1 290 ? -4.043 5.699 -8.992 1 91.62 290 PHE A N 1
ATOM 2348 C CA . PHE A 1 290 ? -5.352 6.105 -8.5 1 91.62 290 PHE A CA 1
ATOM 2349 C C . PHE A 1 290 ? -5.336 6.234 -6.98 1 91.62 290 PHE A C 1
ATOM 2351 O O . PHE A 1 290 ? -5.75 7.258 -6.434 1 91.62 290 PHE A O 1
ATOM 2358 N N . GLY A 1 291 ? -4.832 5.148 -6.297 1 92.56 291 GLY A N 1
ATOM 2359 C CA . GLY A 1 291 ? -4.785 5.145 -4.844 1 92.56 291 GLY A CA 1
ATOM 2360 C C . GLY A 1 291 ? -3.916 6.246 -4.27 1 92.56 291 GLY A C 1
ATOM 2361 O O . GLY A 1 291 ? -4.316 6.934 -3.328 1 92.56 291 GLY A O 1
ATOM 2362 N N . MET A 1 292 ? -2.76 6.441 -4.875 1 88.5 292 MET A N 1
ATOM 2363 C CA . MET A 1 292 ? -1.831 7.461 -4.398 1 88.5 292 MET A CA 1
ATOM 2364 C C . MET A 1 292 ? -2.43 8.859 -4.551 1 88.5 292 MET A C 1
ATOM 2366 O O . MET A 1 292 ? -2.326 9.688 -3.645 1 88.5 292 MET A O 1
ATOM 2370 N N . LEU A 1 293 ? -3.086 9.148 -5.641 1 87.62 293 LEU A N 1
ATOM 2371 C CA . LEU A 1 293 ? -3.688 10.453 -5.883 1 87.62 293 LEU A CA 1
ATOM 2372 C C . LEU A 1 293 ? -4.84 10.711 -4.918 1 87.62 293 LEU A C 1
ATOM 2374 O O . LEU A 1 293 ? -4.969 11.812 -4.375 1 87.62 293 LEU A O 1
ATOM 2378 N N . ALA A 1 294 ? -5.656 9.695 -4.746 1 88.94 294 ALA A N 1
ATOM 2379 C CA . ALA A 1 294 ? -6.801 9.844 -3.848 1 88.94 294 ALA A CA 1
ATOM 2380 C C . ALA A 1 294 ? -6.344 10.117 -2.418 1 88.94 294 ALA A C 1
ATOM 2382 O O . ALA A 1 294 ? -6.895 10.992 -1.744 1 88.94 294 ALA A O 1
ATOM 2383 N N . ILE A 1 295 ? -5.336 9.383 -1.987 1 87.81 295 ILE A N 1
ATOM 2384 C CA . ILE A 1 295 ? -4.812 9.57 -0.639 1 87.81 295 ILE A CA 1
ATOM 2385 C C . ILE A 1 295 ? -4.18 10.961 -0.526 1 87.81 295 ILE A C 1
ATOM 2387 O O . ILE A 1 295 ? -4.363 11.656 0.475 1 87.81 295 ILE A O 1
ATOM 2391 N N . PHE A 1 296 ? -3.49 11.383 -1.53 1 86.19 296 PHE A N 1
ATOM 2392 C CA . PHE A 1 296 ? -2.793 12.664 -1.532 1 86.19 296 PHE A CA 1
ATOM 2393 C C . PHE A 1 296 ? -3.775 13.812 -1.358 1 86.19 296 PHE A C 1
ATOM 2395 O O . PHE A 1 296 ? -3.586 14.672 -0.494 1 86.19 296 PHE A O 1
ATOM 2402 N N . ILE A 1 297 ? -4.812 13.867 -2.105 1 80.69 297 ILE A N 1
ATOM 2403 C CA . ILE A 1 297 ? -5.723 15.008 -2.062 1 80.69 297 ILE A CA 1
ATOM 2404 C C . ILE A 1 297 ? -6.555 14.953 -0.782 1 80.69 297 ILE A C 1
ATOM 2406 O O . ILE A 1 297 ? -6.941 16 -0.244 1 80.69 297 ILE A O 1
ATOM 2410 N N . THR A 1 298 ? -6.789 13.766 -0.25 1 84.88 298 THR A N 1
ATOM 2411 C CA . THR A 1 298 ? -7.523 13.633 1.005 1 84.88 298 THR A CA 1
ATOM 2412 C C . THR A 1 298 ? -6.676 14.117 2.18 1 84.88 298 THR A C 1
ATOM 2414 O O . THR A 1 298 ? -7.203 14.672 3.145 1 84.88 298 THR A O 1
ATOM 2417 N N . ALA A 1 299 ? -5.363 13.938 2.082 1 75.06 299 ALA A N 1
ATOM 2418 C CA . ALA A 1 299 ? -4.461 14.25 3.188 1 75.06 299 ALA A CA 1
ATOM 2419 C C . ALA A 1 299 ? -4.086 15.727 3.193 1 75.06 299 ALA A C 1
ATOM 2421 O O . ALA A 1 299 ? -3.547 16.234 4.18 1 75.06 299 ALA A O 1
ATOM 2422 N N . GLN A 1 300 ? -4.41 16.422 2.168 1 74.25 300 GLN A N 1
ATOM 2423 C CA . GLN A 1 300 ? -4.047 17.844 2.102 1 74.25 300 GLN A CA 1
ATOM 2424 C C . GLN A 1 300 ? -4.965 18.688 2.977 1 74.25 300 GLN A C 1
ATOM 2426 O O . GLN A 1 300 ? -6.176 18.734 2.742 1 74.25 300 GLN A O 1
ATOM 2431 N N . PRO A 1 301 ? -4.398 19.328 3.957 1 70.19 301 PRO A N 1
ATOM 2432 C CA . PRO A 1 301 ? -5.23 20.141 4.848 1 70.19 301 PRO A CA 1
ATOM 2433 C C . PRO A 1 301 ? -5.902 21.312 4.129 1 70.19 301 PRO A C 1
ATOM 2435 O O . PRO A 1 301 ? -6.988 21.75 4.523 1 70.19 301 PRO A O 1
ATOM 2438 N N . GLY A 1 302 ? -5.289 21.781 3.164 1 69.25 302 GLY A N 1
ATOM 2439 C CA . GLY A 1 302 ? -5.832 22.922 2.443 1 69.25 302 GLY A CA 1
ATOM 2440 C C . GLY A 1 302 ? -7.141 22.625 1.741 1 69.25 302 GLY A C 1
ATOM 2441 O O . GLY A 1 302 ? -7.898 23.531 1.4 1 69.25 302 GLY A O 1
ATOM 2442 N N . TYR A 1 303 ? -7.398 21.422 1.653 1 69 303 TYR A N 1
ATOM 2443 C CA . TYR A 1 303 ? -8.594 21.047 0.91 1 69 303 TYR A CA 1
ATOM 2444 C C . TYR A 1 303 ? -9.727 20.672 1.856 1 69 303 TYR A C 1
ATOM 2446 O O . TYR A 1 303 ? -10.828 20.328 1.414 1 69 303 TYR A O 1
ATOM 2454 N N . LYS A 1 304 ? -9.477 20.844 3.1 1 71.69 304 LYS A N 1
ATOM 2455 C CA . LYS A 1 304 ? -10.508 20.516 4.082 1 71.69 304 LYS A CA 1
ATOM 2456 C C . LYS A 1 304 ? -11.68 21.484 3.992 1 71.69 304 LYS A C 1
ATOM 2458 O O . LYS A 1 304 ? -11.492 22.656 3.67 1 71.69 304 LYS A O 1
ATOM 2463 N N . ARG A 1 305 ? -12.859 20.938 4.359 1 70.31 305 ARG A N 1
ATOM 2464 C CA . ARG A 1 305 ? -14.07 21.734 4.398 1 70.31 305 ARG A CA 1
ATOM 2465 C C . ARG A 1 305 ? -13.992 22.797 5.488 1 70.31 305 ARG A C 1
ATOM 2467 O O . ARG A 1 305 ? -13.516 22.531 6.59 1 70.31 305 ARG A O 1
ATOM 2474 N N . LYS A 1 306 ? -14.375 23.938 5.102 1 66.12 306 LYS A N 1
ATOM 2475 C CA . LYS A 1 306 ? -14.453 25.016 6.074 1 66.12 306 LYS A CA 1
ATOM 2476 C C . LYS A 1 306 ? -15.844 25.094 6.699 1 66.12 306 LYS A C 1
ATOM 2478 O O . LYS A 1 306 ? -16.859 25.016 5.992 1 66.12 306 LYS A O 1
ATOM 2483 N N . PRO A 1 307 ? -15.852 25 8.023 1 68.44 307 PRO A N 1
ATOM 2484 C CA . PRO A 1 307 ? -17.156 25.062 8.68 1 68.44 307 PRO A CA 1
ATOM 2485 C C . PRO A 1 307 ? -17.969 26.297 8.258 1 68.44 307 PRO A C 1
ATOM 2487 O O . PRO A 1 307 ? -17.406 27.375 8.102 1 68.44 307 PRO A O 1
ATOM 2490 N N . LEU A 1 308 ? -19.188 26.094 7.895 1 63.16 308 LEU A N 1
ATOM 2491 C CA . LEU A 1 308 ? -20.109 27.172 7.57 1 63.16 308 LEU A CA 1
ATOM 2492 C C . LEU A 1 308 ? -20.859 27.641 8.812 1 63.16 308 LEU A C 1
ATOM 2494 O O . LEU A 1 308 ? -21.062 26.875 9.75 1 63.16 308 LEU A O 1
ATOM 2498 N N . PRO A 1 309 ? -21.125 28.922 8.859 1 61.75 309 PRO A N 1
ATOM 2499 C CA . PRO A 1 309 ? -21.891 29.453 9.984 1 61.75 309 PRO A CA 1
ATOM 2500 C C . PRO A 1 309 ? -23.141 28.625 10.289 1 61.75 309 PRO A C 1
ATOM 2502 O O . PRO A 1 309 ? -23.531 28.484 11.453 1 61.75 309 PRO A O 1
ATOM 2505 N N . GLU A 1 310 ? -23.797 28.078 9.344 1 57.78 310 GLU A N 1
ATOM 2506 C CA . GLU A 1 310 ? -25 27.281 9.531 1 57.78 310 GLU A CA 1
ATOM 2507 C C . GLU A 1 310 ? -24.688 25.984 10.266 1 57.78 310 GLU A C 1
ATOM 2509 O O . GLU A 1 310 ? -25.562 25.391 10.906 1 57.78 310 GLU A O 1
ATOM 2514 N N . ASP A 1 311 ? -23.484 25.547 10.109 1 61.59 311 ASP A N 1
ATOM 2515 C CA . ASP A 1 311 ? -23.062 24.344 10.812 1 61.59 311 ASP A CA 1
ATOM 2516 C C . ASP A 1 311 ? -23.047 24.562 12.32 1 61.59 311 ASP A C 1
ATOM 2518 O O . ASP A 1 311 ? -23.297 23.625 13.094 1 61.59 311 ASP A O 1
ATOM 2522 N N . GLU A 1 312 ? -22.641 25.703 12.68 1 55 312 GLU A N 1
ATOM 2523 C CA . GLU A 1 312 ? -22.594 26.094 14.086 1 55 312 GLU A CA 1
ATOM 2524 C C . GLU A 1 312 ? -24 26.234 14.664 1 55 312 GLU A C 1
ATOM 2526 O O . GLU A 1 312 ? -24.234 25.938 15.836 1 55 312 GLU A O 1
ATOM 2531 N N . LEU A 1 313 ? -24.875 26.734 13.922 1 53.53 313 LEU A N 1
ATOM 2532 C CA . LEU A 1 313 ? -26.25 26.875 14.391 1 53.53 313 LEU A CA 1
ATOM 2533 C C . LEU A 1 313 ? -26.891 25.5 14.633 1 53.53 313 LEU A C 1
ATOM 2535 O O . LEU A 1 313 ? -27.656 25.328 15.586 1 53.53 313 LEU A O 1
ATOM 2539 N N . LEU A 1 314 ? -26.562 24.594 13.891 1 50.59 314 LEU A N 1
ATOM 2540 C CA . LEU A 1 314 ? -27.062 23.25 14.102 1 50.59 314 LEU A CA 1
ATOM 2541 C C . LEU A 1 314 ? -26.469 22.625 15.367 1 50.59 314 LEU A C 1
ATOM 2543 O O . LEU A 1 314 ? -27.156 21.875 16.062 1 50.59 314 LEU A O 1
ATOM 2547 N N . LEU A 1 315 ? -25.281 22.938 15.625 1 50 315 LEU A N 1
ATOM 2548 C CA . LEU A 1 315 ? -24.688 22.531 16.891 1 50 315 LEU A CA 1
ATOM 2549 C C . LEU A 1 315 ? -25.391 23.203 18.062 1 50 315 LEU A C 1
ATOM 2551 O O . LEU A 1 315 ? -25.609 22.578 19.109 1 50 315 LEU A O 1
ATOM 2555 N N . THR A 1 316 ? -25.688 24.438 17.969 1 47.47 316 THR A N 1
ATOM 2556 C CA . THR A 1 316 ? -26.406 25.156 19 1 47.47 316 THR A CA 1
ATOM 2557 C C . THR A 1 316 ? -27.844 24.641 19.109 1 47.47 316 THR A C 1
ATOM 2559 O O . THR A 1 316 ? -28.391 24.531 20.203 1 47.47 316 THR A O 1
ATOM 2562 N N . ASP A 1 317 ? -28.484 24.406 18.047 1 46.69 317 ASP A N 1
ATOM 2563 C CA . ASP A 1 317 ? -29.859 23.953 18.125 1 46.69 317 ASP A CA 1
ATOM 2564 C C . ASP A 1 317 ? -29.953 22.516 18.656 1 46.69 317 ASP A C 1
ATOM 2566 O O . ASP A 1 317 ? -30.922 22.172 19.344 1 46.69 317 ASP A O 1
ATOM 2570 N N . ALA A 1 318 ? -28.984 21.734 18.438 1 49.22 318 ALA A N 1
ATOM 2571 C CA . ALA A 1 318 ? -28.922 20.391 19.016 1 49.22 318 ALA A CA 1
ATOM 2572 C C . ALA A 1 318 ? -28.656 20.453 20.516 1 49.22 318 ALA A C 1
ATOM 2574 O O . ALA A 1 318 ? -29.141 19.609 21.266 1 49.22 318 ALA A O 1
ATOM 2575 N N . ILE A 1 319 ? -27.922 21.359 20.969 1 45.09 319 ILE A N 1
ATOM 2576 C CA . ILE A 1 319 ? -27.719 21.578 22.406 1 45.09 319 ILE A CA 1
ATOM 2577 C C . ILE A 1 319 ? -29.016 22.047 23.047 1 45.09 319 ILE A C 1
ATOM 2579 O O . ILE A 1 319 ? -29.297 21.734 24.203 1 45.09 319 ILE A O 1
ATOM 2583 N N . HIS A 1 320 ? -29.859 22.719 22.438 1 44.72 320 HIS A N 1
ATOM 2584 C CA . HIS A 1 320 ? -31.094 23.234 23.031 1 44.72 320 HIS A CA 1
ATOM 2585 C C . HIS A 1 320 ? -32.25 22.25 22.812 1 44.72 320 HIS A C 1
ATOM 2587 O O . HIS A 1 320 ? -33.312 22.453 23.359 1 44.72 320 HIS A O 1
ATOM 2593 N N . GLU A 1 321 ? -32.062 21.297 21.938 1 36.19 321 GLU A N 1
ATOM 2594 C CA . GLU A 1 321 ? -33.125 20.328 21.906 1 36.19 321 GLU A CA 1
ATOM 2595 C C . GLU A 1 321 ? -32.812 19.109 22.766 1 36.19 321 GLU A C 1
ATOM 2597 O O . GLU A 1 321 ? -31.656 18.656 22.812 1 36.19 321 GLU A O 1
ATOM 2602 N N . MET B 1 1 ? 16.625 26.562 30.703 1 41.12 1 MET B N 1
ATOM 2603 C CA . MET B 1 1 ? 16.953 26.234 29.328 1 41.12 1 MET B CA 1
ATOM 2604 C C . MET B 1 1 ? 17.797 24.969 29.25 1 41.12 1 MET B C 1
ATOM 2606 O O . MET B 1 1 ? 17.531 24.078 28.438 1 41.12 1 MET B O 1
ATOM 2610 N N . GLU B 1 2 ? 18.828 24.875 30.031 1 43.75 2 GLU B N 1
ATOM 2611 C CA . GLU B 1 2 ? 19.719 23.719 30.094 1 43.75 2 GLU B CA 1
ATOM 2612 C C . GLU B 1 2 ? 18.969 22.484 30.609 1 43.75 2 GLU B C 1
ATOM 2614 O O . GLU B 1 2 ? 19.156 21.375 30.094 1 43.75 2 GLU B O 1
ATOM 2619 N N . GLN B 1 3 ? 18.188 22.672 31.578 1 44.38 3 GLN B N 1
ATOM 2620 C CA . GLN B 1 3 ? 17.484 21.531 32.156 1 44.38 3 GLN B CA 1
ATOM 2621 C C . GLN B 1 3 ? 16.469 20.938 31.172 1 44.38 3 GLN B C 1
ATOM 2623 O O . GLN B 1 3 ? 16.344 19.719 31.062 1 44.38 3 GLN B O 1
ATOM 2628 N N . SER B 1 4 ? 15.828 21.797 30.391 1 46.62 4 SER B N 1
ATOM 2629 C CA . SER B 1 4 ? 14.836 21.344 29.422 1 46.62 4 SER B CA 1
ATOM 2630 C C . SER B 1 4 ? 15.492 20.578 28.266 1 46.62 4 SER B C 1
ATOM 2632 O O . SER B 1 4 ? 14.945 19.594 27.781 1 46.62 4 SER B O 1
ATOM 2634 N N . VAL B 1 5 ? 16.656 21.047 27.953 1 45.28 5 VAL B N 1
ATOM 2635 C CA . VAL B 1 5 ? 17.422 20.375 26.906 1 45.28 5 VAL B CA 1
ATOM 2636 C C . VAL B 1 5 ? 17.859 18.984 27.391 1 45.28 5 VAL B C 1
ATOM 2638 O O . VAL B 1 5 ? 17.781 18 26.656 1 45.28 5 VAL B O 1
ATOM 2641 N N . GLN B 1 6 ? 18.422 18.938 28.609 1 42.66 6 GLN B N 1
ATOM 2642 C CA . GLN B 1 6 ? 18.859 17.656 29.156 1 42.66 6 GLN B CA 1
ATOM 2643 C C . GLN B 1 6 ? 17.688 16.672 29.219 1 42.66 6 GLN B C 1
ATOM 2645 O O . GLN B 1 6 ? 17.859 15.484 28.938 1 42.66 6 GLN B O 1
ATOM 2650 N N . GLU B 1 7 ? 16.594 17.156 29.484 1 46.19 7 GLU B N 1
ATOM 2651 C CA . GLU B 1 7 ? 15.414 16.297 29.609 1 46.19 7 GLU B CA 1
ATOM 2652 C C . GLU B 1 7 ? 14.992 15.758 28.234 1 46.19 7 GLU B C 1
ATOM 2654 O O . GLU B 1 7 ? 14.602 14.594 28.125 1 46.19 7 GLU B O 1
ATOM 2659 N N . LEU B 1 8 ? 15.164 16.578 27.359 1 47.28 8 LEU B N 1
ATOM 2660 C CA . LEU B 1 8 ? 14.82 16.172 26.016 1 47.28 8 LEU B CA 1
ATOM 2661 C C . LEU B 1 8 ? 15.805 15.125 25.484 1 47.28 8 LEU B C 1
ATOM 2663 O O . LEU B 1 8 ? 15.406 14.172 24.812 1 47.28 8 LEU B O 1
ATOM 2667 N N . ILE B 1 9 ? 17.156 15.359 25.766 1 44.97 9 ILE B N 1
ATOM 2668 C CA . ILE B 1 9 ? 18.188 14.383 25.422 1 44.97 9 ILE B CA 1
ATOM 2669 C C . ILE B 1 9 ? 17.891 13.055 26.109 1 44.97 9 ILE B C 1
ATOM 2671 O O . ILE B 1 9 ? 18.016 11.992 25.484 1 44.97 9 ILE B O 1
ATOM 2675 N N . ASP B 1 10 ? 17.469 13.203 27.312 1 49.5 10 ASP B N 1
ATOM 2676 C CA . ASP B 1 10 ? 17.156 12 28.078 1 49.5 10 ASP B CA 1
ATOM 2677 C C . ASP B 1 10 ? 15.969 11.258 27.453 1 49.5 10 ASP B C 1
ATOM 2679 O O . ASP B 1 10 ? 15.961 10.031 27.406 1 49.5 10 ASP B O 1
ATOM 2683 N N . PHE B 1 11 ? 15.219 12.109 26.797 1 52 11 PHE B N 1
ATOM 2684 C CA . PHE B 1 11 ? 14.023 11.469 26.266 1 52 11 PHE B CA 1
ATOM 2685 C C . PHE B 1 11 ? 14.344 10.711 24.984 1 52 11 PHE B C 1
ATOM 2687 O O . PHE B 1 11 ? 13.828 9.617 24.75 1 52 11 PHE B O 1
ATOM 2694 N N . ARG B 1 12 ? 15.203 11.258 24.266 1 53.22 12 ARG B N 1
ATOM 2695 C CA . ARG B 1 12 ? 15.641 10.648 23.016 1 53.22 12 ARG B CA 1
ATOM 2696 C C . ARG B 1 12 ? 16.344 9.32 23.266 1 53.22 12 ARG B C 1
ATOM 2698 O O . ARG B 1 12 ? 16.047 8.32 22.609 1 53.22 12 ARG B O 1
ATOM 2705 N N . TRP B 1 13 ? 17.359 9.516 24.062 1 50.28 13 TRP B N 1
ATOM 2706 C CA . TRP B 1 13 ? 18.109 8.312 24.422 1 50.28 13 TRP B CA 1
ATOM 2707 C C . TRP B 1 13 ? 17.203 7.277 25.062 1 50.28 13 TRP B C 1
ATOM 2709 O O . TRP B 1 13 ? 17.375 6.074 24.859 1 50.28 13 TRP B O 1
ATOM 2719 N N . PHE B 1 14 ? 16.219 7.816 25.625 1 50.59 14 PHE B N 1
ATOM 2720 C CA . PHE B 1 14 ? 15.234 6.906 26.219 1 50.59 14 PHE B CA 1
ATOM 2721 C C . PHE B 1 14 ? 14.461 6.176 25.125 1 50.59 14 PHE B C 1
ATOM 2723 O O . PHE B 1 14 ? 14.273 4.961 25.188 1 50.59 14 PHE B O 1
ATOM 2730 N N . THR B 1 15 ? 14.094 6.93 24.094 1 54.91 15 THR B N 1
ATOM 2731 C CA . THR B 1 15 ? 13.305 6.316 23.031 1 54.91 15 THR B CA 1
ATOM 2732 C C . THR B 1 15 ? 14.125 5.273 22.281 1 54.91 15 THR B C 1
ATOM 2734 O O . THR B 1 15 ? 13.641 4.172 22.016 1 54.91 15 THR B O 1
ATOM 2737 N N . VAL B 1 16 ? 15.328 5.609 22.016 1 52.91 16 VAL B N 1
ATOM 2738 C CA . VAL B 1 16 ? 16.219 4.684 21.312 1 52.91 16 VAL B CA 1
ATOM 2739 C C . VAL B 1 16 ? 16.531 3.484 22.219 1 52.91 16 VAL B C 1
ATOM 2741 O O . VAL B 1 16 ? 16.453 2.336 21.766 1 52.91 16 VAL B O 1
ATOM 2744 N N . CYS B 1 17 ? 16.875 3.832 23.422 1 51.75 17 CYS B N 1
ATOM 2745 C CA . CYS B 1 17 ? 17.188 2.762 24.375 1 51.75 17 CYS B CA 1
ATOM 2746 C C . CYS B 1 17 ? 15.953 1.889 24.609 1 51.75 17 CYS B C 1
ATOM 2748 O O . CYS B 1 17 ? 16.062 0.665 24.703 1 51.75 17 CYS B O 1
ATOM 2750 N N . TYR B 1 18 ? 14.828 2.594 24.609 1 52.75 18 TYR B N 1
ATOM 2751 C CA . TYR B 1 18 ? 13.594 1.85 24.781 1 52.75 18 TYR B CA 1
ATOM 2752 C C . TYR B 1 18 ? 13.312 0.949 23.594 1 52.75 18 TYR B C 1
ATOM 2754 O O . TYR B 1 18 ? 12.953 -0.221 23.75 1 52.75 18 TYR B O 1
ATOM 2762 N N . SER B 1 19 ? 13.555 1.46 22.516 1 56.97 19 SER B N 1
ATOM 2763 C CA . SER B 1 19 ? 13.336 0.661 21.312 1 56.97 19 SER B CA 1
ATOM 2764 C C . SER B 1 19 ? 14.328 -0.498 21.234 1 56.97 19 SER B C 1
ATOM 2766 O O . SER B 1 19 ? 13.953 -1.61 20.844 1 56.97 19 SER B O 1
ATOM 2768 N N . ALA B 1 20 ? 15.523 -0.217 21.547 1 53.97 20 ALA B N 1
ATOM 2769 C CA . ALA B 1 20 ? 16.547 -1.268 21.562 1 53.97 20 ALA B CA 1
ATOM 2770 C C . ALA B 1 20 ? 16.172 -2.355 22.578 1 53.97 20 ALA B C 1
ATOM 2772 O O . ALA B 1 20 ? 16.344 -3.547 22.297 1 53.97 20 ALA B O 1
ATOM 2773 N N . ILE B 1 21 ? 15.688 -1.928 23.656 1 51.44 21 ILE B N 1
ATOM 2774 C CA . ILE B 1 21 ? 15.281 -2.863 24.703 1 51.44 21 ILE B CA 1
ATOM 2775 C C . ILE B 1 21 ? 14.094 -3.693 24.219 1 51.44 21 ILE B C 1
ATOM 2777 O O . ILE B 1 21 ? 14.039 -4.902 24.453 1 51.44 21 ILE B O 1
ATOM 2781 N N . GLN B 1 22 ? 13.266 -3.006 23.5 1 57.41 22 GLN B N 1
ATOM 2782 C CA . GLN B 1 22 ? 12.133 -3.758 22.969 1 57.41 22 GLN B CA 1
ATOM 2783 C C . GLN B 1 22 ? 12.602 -4.805 21.953 1 57.41 22 GLN B C 1
ATOM 2785 O O . GLN B 1 22 ? 12.125 -5.941 21.969 1 57.41 22 GLN B O 1
ATOM 2790 N N . ILE B 1 23 ? 13.523 -4.426 21.219 1 57.19 23 ILE B N 1
ATOM 2791 C CA . ILE B 1 23 ? 14.07 -5.328 20.203 1 57.19 23 ILE B CA 1
ATOM 2792 C C . ILE B 1 23 ? 14.773 -6.504 20.891 1 57.19 23 ILE B C 1
ATOM 2794 O O . ILE B 1 23 ? 14.547 -7.66 20.531 1 57.19 23 ILE B O 1
ATOM 2798 N N . ILE B 1 24 ? 15.602 -6.109 21.781 1 55.12 24 ILE B N 1
ATOM 2799 C CA . ILE B 1 24 ? 16.328 -7.137 22.5 1 55.12 24 ILE B CA 1
ATOM 2800 C C . ILE B 1 24 ? 15.344 -8.055 23.219 1 55.12 24 ILE B C 1
ATOM 2802 O O . ILE B 1 24 ? 15.516 -9.281 23.219 1 55.12 24 ILE B O 1
ATOM 2806 N N . GLY B 1 25 ? 14.297 -7.449 23.781 1 55.97 25 GLY B N 1
ATOM 2807 C CA . GLY B 1 25 ? 13.281 -8.25 24.453 1 55.97 25 GLY B CA 1
ATOM 2808 C C . GLY B 1 25 ? 12.578 -9.219 23.531 1 55.97 25 GLY B C 1
ATOM 2809 O O . GLY B 1 25 ? 12.398 -10.391 23.875 1 55.97 25 GLY B O 1
ATOM 2810 N N . ILE B 1 26 ? 12.273 -8.719 22.422 1 60.44 26 ILE B N 1
ATOM 2811 C CA . ILE B 1 26 ? 11.57 -9.555 21.453 1 60.44 26 ILE B CA 1
ATOM 2812 C C . ILE B 1 26 ? 12.516 -10.633 20.938 1 60.44 26 ILE B C 1
ATOM 2814 O O . ILE B 1 26 ? 12.109 -11.789 20.75 1 60.44 26 ILE B O 1
ATOM 2818 N N . LEU B 1 27 ? 13.727 -10.219 20.688 1 58.25 27 LEU B N 1
ATOM 2819 C CA . LEU B 1 27 ? 14.711 -11.211 20.25 1 58.25 27 LEU B CA 1
ATOM 2820 C C . LEU B 1 27 ? 14.883 -12.297 21.297 1 58.25 27 LEU B C 1
ATOM 2822 O O . LEU B 1 27 ? 15 -13.477 20.969 1 58.25 27 LEU B O 1
ATOM 2826 N N . ILE B 1 28 ? 14.906 -11.914 22.484 1 59.31 28 ILE B N 1
ATOM 2827 C CA . ILE B 1 28 ? 15.031 -12.875 23.594 1 59.31 28 ILE B CA 1
ATOM 2828 C C . ILE B 1 28 ? 13.797 -13.773 23.625 1 59.31 28 ILE B C 1
ATOM 2830 O O . ILE B 1 28 ? 13.914 -14.992 23.781 1 59.31 28 ILE B O 1
ATOM 2834 N N . ILE B 1 29 ? 12.633 -13.18 23.344 1 63.62 29 ILE B N 1
ATOM 2835 C CA . ILE B 1 29 ? 11.398 -13.953 23.344 1 63.62 29 ILE B CA 1
ATOM 2836 C C . ILE B 1 29 ? 11.398 -14.93 22.172 1 63.62 29 ILE B C 1
ATOM 2838 O O . ILE B 1 29 ? 11.047 -16.094 22.312 1 63.62 29 ILE B O 1
ATOM 2842 N N . ALA B 1 30 ? 11.828 -14.438 21.094 1 64.94 30 ALA B N 1
ATOM 2843 C CA . ALA B 1 30 ? 11.914 -15.281 19.906 1 64.94 30 ALA B CA 1
ATOM 2844 C C . ALA B 1 30 ? 12.898 -16.422 20.109 1 64.94 30 ALA B C 1
ATOM 2846 O O . ALA B 1 30 ? 12.625 -17.578 19.734 1 64.94 30 ALA B O 1
ATOM 2847 N N . LEU B 1 31 ? 14.023 -16.125 20.625 1 62.22 31 LEU B N 1
ATOM 2848 C CA . LEU B 1 31 ? 15.016 -17.141 20.938 1 62.22 31 LEU B CA 1
ATOM 2849 C C . LEU B 1 31 ? 14.461 -18.156 21.938 1 62.22 31 LEU B C 1
ATOM 2851 O O . LEU B 1 31 ? 14.719 -19.344 21.828 1 62.22 31 LEU B O 1
ATOM 2855 N N . LEU B 1 32 ? 13.664 -17.688 22.828 1 64.69 32 LEU B N 1
ATOM 2856 C CA . LEU B 1 32 ? 13.047 -18.562 23.812 1 64.69 32 LEU B CA 1
ATOM 2857 C C . LEU B 1 32 ? 12 -19.469 23.172 1 64.69 32 LEU B C 1
ATOM 2859 O O . LEU B 1 32 ? 11.945 -20.672 23.453 1 64.69 32 LEU B O 1
ATOM 2863 N N . ILE B 1 33 ? 11.227 -18.875 22.266 1 67.62 33 ILE B N 1
ATOM 2864 C CA . ILE B 1 33 ? 10.219 -19.672 21.547 1 67.62 33 ILE B CA 1
ATOM 2865 C C . ILE B 1 33 ? 10.914 -20.734 20.688 1 67.62 33 ILE B C 1
ATOM 2867 O O . ILE B 1 33 ? 10.508 -21.891 20.672 1 67.62 33 ILE B O 1
ATOM 2871 N N . ALA B 1 34 ? 11.875 -20.344 19.953 1 64.88 34 ALA B N 1
ATOM 2872 C CA . ALA B 1 34 ? 12.648 -21.281 19.141 1 64.88 34 ALA B CA 1
ATOM 2873 C C . ALA B 1 34 ? 13.25 -22.391 19.984 1 64.88 34 ALA B C 1
ATOM 2875 O O . ALA B 1 34 ? 13.219 -23.562 19.594 1 64.88 34 ALA B O 1
ATOM 2876 N N . TRP B 1 35 ? 13.812 -22.016 21.047 1 64.5 35 TRP B N 1
ATOM 2877 C CA . TRP B 1 35 ? 14.383 -23 21.969 1 64.5 35 TRP B CA 1
ATOM 2878 C C . TRP B 1 35 ? 13.312 -23.938 22.5 1 64.5 35 TRP B C 1
ATOM 2880 O O . TRP B 1 35 ? 13.5 -25.156 22.531 1 64.5 35 TRP B O 1
ATOM 2890 N N . LEU B 1 36 ? 12.164 -23.422 22.875 1 66.94 36 LEU B N 1
ATOM 2891 C CA . LEU B 1 36 ? 11.086 -24.234 23.453 1 66.94 36 LEU B CA 1
ATOM 2892 C C . LEU B 1 36 ? 10.492 -25.156 22.391 1 66.94 36 LEU B C 1
ATOM 2894 O O . LEU B 1 36 ? 10.164 -26.312 22.688 1 66.94 36 LEU B O 1
ATOM 2898 N N . THR B 1 37 ? 10.344 -24.672 21.141 1 68.44 37 THR B N 1
ATOM 2899 C CA . THR B 1 37 ? 9.781 -25.469 20.047 1 68.44 37 THR B CA 1
ATOM 2900 C C . THR B 1 37 ? 10.758 -26.547 19.594 1 68.44 37 THR B C 1
ATOM 2902 O O . THR B 1 37 ? 10.367 -27.688 19.359 1 68.44 37 THR B O 1
ATOM 2905 N N . ASN B 1 38 ? 11.977 -26.25 19.5 1 65.69 38 ASN B N 1
ATOM 2906 C CA . ASN B 1 38 ? 12.961 -27.172 18.938 1 65.69 38 ASN B CA 1
ATOM 2907 C C . ASN B 1 38 ? 13.531 -28.109 19.984 1 65.69 38 ASN B C 1
ATOM 2909 O O . ASN B 1 38 ? 13.922 -29.234 19.672 1 65.69 38 ASN B O 1
ATOM 2913 N N . HIS B 1 39 ? 13.586 -27.641 21.188 1 64 39 HIS B N 1
ATOM 2914 C CA . HIS B 1 39 ? 14.328 -28.438 22.156 1 64 39 HIS B CA 1
ATOM 2915 C C . HIS B 1 39 ? 13.438 -28.859 23.312 1 64 39 HIS B C 1
ATOM 2917 O O . HIS B 1 39 ? 13.805 -29.75 24.094 1 64 39 HIS B O 1
ATOM 2923 N N . CYS B 1 40 ? 12.297 -28.188 23.359 1 64.25 40 CYS B N 1
ATOM 2924 C CA . CYS B 1 40 ? 11.477 -28.531 24.516 1 64.25 40 CYS B CA 1
ATOM 2925 C C . CYS B 1 40 ? 10.125 -29.094 24.094 1 64.25 40 CYS B C 1
ATOM 2927 O O . CYS B 1 40 ? 9.164 -29.062 24.859 1 64.25 40 CYS B O 1
ATOM 2929 N N . GLY B 1 41 ? 10.047 -29.578 22.828 1 64.44 41 GLY B N 1
ATOM 2930 C CA . GLY B 1 41 ? 8.875 -30.312 22.375 1 64.44 41 GLY B CA 1
ATOM 2931 C C . GLY B 1 41 ? 7.738 -29.406 21.938 1 64.44 41 GLY B C 1
ATOM 2932 O O . GLY B 1 41 ? 6.652 -29.891 21.594 1 64.44 41 GLY B O 1
ATOM 2933 N N . GLY B 1 42 ? 7.91 -28.031 21.984 1 68.88 42 GLY B N 1
ATOM 2934 C CA . GLY B 1 42 ? 6.93 -27.094 21.469 1 68.88 42 GLY B CA 1
ATOM 2935 C C . GLY B 1 42 ? 5.844 -26.75 22.469 1 68.88 42 GLY B C 1
ATOM 2936 O O . GLY B 1 42 ? 6.078 -26.75 23.672 1 68.88 42 GLY B O 1
ATOM 2937 N N . PHE B 1 43 ? 4.691 -26.109 22.078 1 70.38 43 PHE B N 1
ATOM 2938 C CA . PHE B 1 43 ? 3.633 -25.609 22.953 1 70.38 43 PHE B CA 1
ATOM 2939 C C . PHE B 1 43 ? 2.354 -26.422 22.75 1 70.38 43 PHE B C 1
ATOM 2941 O O . PHE B 1 43 ? 2.035 -26.812 21.641 1 70.38 43 PHE B O 1
ATOM 2948 N N . ALA B 1 44 ? 1.831 -27.109 23.906 1 63.56 44 ALA B N 1
ATOM 2949 C CA . ALA B 1 44 ? 0.517 -27.75 23.906 1 63.56 44 ALA B CA 1
ATOM 2950 C C . ALA B 1 44 ? -0.294 -27.328 25.125 1 63.56 44 ALA B C 1
ATOM 2952 O O . ALA B 1 44 ? 0.261 -26.828 26.109 1 63.56 44 ALA B O 1
ATOM 2953 N N . TRP B 1 45 ? -1.521 -27.156 24.938 1 66.31 45 TRP B N 1
ATOM 2954 C CA . TRP B 1 45 ? -2.328 -26.812 26.109 1 66.31 45 TRP B CA 1
ATOM 2955 C C . TRP B 1 45 ? -2.754 -28.062 26.859 1 66.31 45 TRP B C 1
ATOM 2957 O O . TRP B 1 45 ? -1.993 -28.594 27.672 1 66.31 45 TRP B O 1
ATOM 2967 N N . ALA B 1 46 ? -3.994 -28.484 26.734 1 57.22 46 ALA B N 1
ATOM 2968 C CA . ALA B 1 46 ? -4.68 -29.391 27.656 1 57.22 46 ALA B CA 1
ATOM 2969 C C . ALA B 1 46 ? -4.121 -30.797 27.547 1 57.22 46 ALA B C 1
ATOM 2971 O O . ALA B 1 46 ? -3.953 -31.484 28.562 1 57.22 46 ALA B O 1
ATOM 2972 N N . ALA B 1 47 ? -3.895 -31.328 26.469 1 59.66 47 ALA B N 1
ATOM 2973 C CA . ALA B 1 47 ? -3.723 -32.781 26.391 1 59.66 47 ALA B CA 1
ATOM 2974 C C . ALA B 1 47 ? -2.287 -33.188 26.719 1 59.66 47 ALA B C 1
ATOM 2976 O O . ALA B 1 47 ? -2.002 -34.375 26.953 1 59.66 47 ALA B O 1
ATOM 2977 N N . HIS B 1 48 ? -1.351 -32.219 26.766 1 61.69 48 HIS B N 1
ATOM 2978 C CA . HIS B 1 48 ? 0.034 -32.594 27.031 1 61.69 48 HIS B CA 1
ATOM 2979 C C . HIS B 1 48 ? 0.653 -31.688 28.094 1 61.69 48 HIS B C 1
ATOM 2981 O O . HIS B 1 48 ? 1.215 -30.641 27.766 1 61.69 48 HIS B O 1
ATOM 2987 N N . PRO B 1 49 ? 0.526 -32.125 29.359 1 61.59 49 PRO B N 1
ATOM 2988 C CA . PRO B 1 49 ? 0.961 -31.297 30.484 1 61.59 49 PRO B CA 1
ATOM 2989 C C . PRO B 1 49 ? 2.406 -30.828 30.344 1 61.59 49 PRO B C 1
ATOM 2991 O O . PRO B 1 49 ? 2.727 -29.688 30.703 1 61.59 49 PRO B O 1
ATOM 2994 N N . GLN B 1 50 ? 3.303 -31.656 29.781 1 61.78 50 GLN B N 1
ATOM 2995 C CA . GLN B 1 50 ? 4.707 -31.281 29.656 1 61.78 50 GLN B CA 1
ATOM 2996 C C . GLN B 1 50 ? 4.883 -30.109 28.703 1 61.78 50 GLN B C 1
ATOM 2998 O O . GLN B 1 50 ? 5.688 -29.203 28.969 1 61.78 50 GLN B O 1
ATOM 3003 N N . LEU B 1 51 ? 4.07 -30.109 27.75 1 67.25 51 LEU B N 1
ATOM 3004 C CA . LEU B 1 51 ? 4.176 -29.047 26.766 1 67.25 51 LEU B CA 1
ATOM 3005 C C . LEU B 1 51 ? 3.451 -27.781 27.234 1 67.25 51 LEU B C 1
ATOM 3007 O O . LEU B 1 51 ? 3.781 -26.672 26.797 1 67.25 51 LEU B O 1
ATOM 3011 N N . GLN B 1 52 ? 2.58 -28.047 28.172 1 68.19 52 GLN B N 1
ATOM 3012 C CA . GLN B 1 52 ? 1.898 -26.922 28.812 1 68.19 52 GLN B CA 1
ATOM 3013 C C . GLN B 1 52 ? 2.865 -26.094 29.656 1 68.19 52 GLN B C 1
ATOM 3015 O O . GLN B 1 52 ? 2.709 -24.875 29.766 1 68.19 52 GLN B O 1
ATOM 3020 N N . PHE B 1 53 ? 3.84 -26.734 30.25 1 67.94 53 PHE B N 1
ATOM 3021 C CA . PHE B 1 53 ? 4.812 -26.062 31.109 1 67.94 53 PHE B CA 1
ATOM 3022 C C . PHE B 1 53 ? 5.656 -25.078 30.312 1 67.94 53 PHE B C 1
ATOM 3024 O O . PHE B 1 53 ? 6.129 -24.078 30.844 1 67.94 53 PHE B O 1
ATOM 3031 N N . ASN B 1 54 ? 5.73 -25.297 29.031 1 67.25 54 ASN B N 1
ATOM 3032 C CA . ASN B 1 54 ? 6.551 -24.438 28.188 1 67.25 54 ASN B CA 1
ATOM 3033 C C . ASN B 1 54 ? 5.938 -23.047 28.047 1 67.25 54 ASN B C 1
ATOM 3035 O O . ASN B 1 54 ? 6.641 -22.078 27.719 1 67.25 54 ASN B O 1
ATOM 3039 N N . TRP B 1 55 ? 4.738 -23.016 28.484 1 71.44 55 TRP B N 1
ATOM 3040 C CA . TRP B 1 55 ? 4.098 -21.703 28.469 1 71.44 55 TRP B CA 1
ATOM 3041 C C . TRP B 1 55 ? 4.602 -20.828 29.609 1 71.44 55 TRP B C 1
ATOM 3043 O O . TRP B 1 55 ? 4.613 -19.609 29.516 1 71.44 55 TRP B O 1
ATOM 3053 N N . HIS B 1 56 ? 5.039 -21.453 30.75 1 65.69 56 HIS B N 1
ATOM 3054 C CA . HIS B 1 56 ? 5.414 -20.719 31.953 1 65.69 56 HIS B CA 1
ATOM 3055 C C . HIS B 1 56 ? 6.617 -19.812 31.688 1 65.69 56 HIS B C 1
ATOM 3057 O O . HIS B 1 56 ? 6.551 -18.594 31.922 1 65.69 56 HIS B O 1
ATOM 3063 N N . PRO B 1 57 ? 7.734 -20.375 31.203 1 69.06 57 PRO B N 1
ATOM 3064 C CA . PRO B 1 57 ? 8.859 -19.469 30.953 1 69.06 57 PRO B CA 1
ATOM 3065 C C . PRO B 1 57 ? 8.531 -18.422 29.891 1 69.06 57 PRO B C 1
ATOM 3067 O O . PRO B 1 57 ? 8.992 -17.281 30 1 69.06 57 PRO B O 1
ATOM 3070 N N . LEU B 1 58 ? 7.805 -18.734 28.953 1 69.25 58 LEU B N 1
ATOM 3071 C CA . LEU B 1 58 ? 7.441 -17.766 27.922 1 69.25 58 LEU B CA 1
ATOM 3072 C C . LEU B 1 58 ? 6.59 -16.641 28.516 1 69.25 58 LEU B C 1
ATOM 3074 O O . LEU B 1 58 ? 6.848 -15.461 28.25 1 69.25 58 LEU B O 1
ATOM 3078 N N . LEU B 1 59 ? 5.648 -17 29.297 1 64.88 59 LEU B N 1
ATOM 3079 C CA . LEU B 1 59 ? 4.754 -16.016 29.875 1 64.88 59 LEU B CA 1
ATOM 3080 C C . LEU B 1 59 ? 5.477 -15.18 30.938 1 64.88 59 LEU B C 1
ATOM 3082 O O . LEU B 1 59 ? 5.191 -13.992 31.094 1 64.88 59 LEU B O 1
ATOM 3086 N N . MET B 1 60 ? 6.383 -15.758 31.625 1 61.38 60 MET B N 1
ATOM 3087 C CA . MET B 1 60 ? 7.176 -15.008 32.594 1 61.38 60 MET B CA 1
ATOM 3088 C C . MET B 1 60 ? 8.062 -13.984 31.906 1 61.38 60 MET B C 1
ATOM 3090 O O . MET B 1 60 ? 8.18 -12.844 32.344 1 61.38 60 MET B O 1
ATOM 3094 N N . VAL B 1 61 ? 8.711 -14.406 30.828 1 61.09 61 VAL B N 1
ATOM 3095 C CA . VAL B 1 61 ? 9.594 -13.5 30.094 1 61.09 61 VAL B CA 1
ATOM 3096 C C . VAL B 1 61 ? 8.766 -12.391 29.438 1 61.09 61 VAL B C 1
ATOM 3098 O O . VAL B 1 61 ? 9.133 -11.219 29.5 1 61.09 61 VAL B O 1
ATOM 3101 N N . VAL B 1 62 ? 7.688 -12.828 28.922 1 63.41 62 VAL B N 1
ATOM 3102 C CA . VAL B 1 62 ? 6.844 -11.844 28.25 1 63.41 62 VAL B CA 1
ATOM 3103 C C . VAL B 1 62 ? 6.191 -10.93 29.281 1 63.41 62 VAL B C 1
ATOM 3105 O O . VAL B 1 62 ? 6.168 -9.711 29.125 1 63.41 62 VAL B O 1
ATOM 3108 N N . GLY B 1 63 ? 5.676 -11.461 30.297 1 58.12 63 GLY B N 1
ATOM 3109 C CA . GLY B 1 63 ? 4.938 -10.719 31.297 1 58.12 63 GLY B CA 1
ATOM 3110 C C . GLY B 1 63 ? 5.832 -9.953 32.25 1 58.12 63 GLY B C 1
ATOM 3111 O O . GLY B 1 63 ? 5.707 -8.734 32.375 1 58.12 63 GLY B O 1
ATOM 3112 N N . MET B 1 64 ? 6.609 -10.578 32.906 1 53.59 64 MET B N 1
ATOM 3113 C CA . MET B 1 64 ? 7.348 -9.992 34.031 1 53.59 64 MET B CA 1
ATOM 3114 C C . MET B 1 64 ? 8.578 -9.234 33.531 1 53.59 64 MET B C 1
ATOM 3116 O O . MET B 1 64 ? 8.906 -8.172 34.031 1 53.59 64 MET B O 1
ATOM 3120 N N . ILE B 1 65 ? 9.102 -9.742 32.5 1 52.38 65 ILE B N 1
ATOM 3121 C CA . ILE B 1 65 ? 10.336 -9.078 32.094 1 52.38 65 ILE B CA 1
ATOM 3122 C C . ILE B 1 65 ? 10.039 -8.039 31.016 1 52.38 65 ILE B C 1
ATOM 3124 O O . ILE B 1 65 ? 10.328 -6.855 31.188 1 52.38 65 ILE B O 1
ATOM 3128 N N . TYR B 1 66 ? 9.422 -8.578 30.094 1 56.09 66 TYR B N 1
ATOM 3129 C CA . TYR B 1 66 ? 9.266 -7.676 28.953 1 56.09 66 TYR B CA 1
ATOM 3130 C C . TYR B 1 66 ? 8.188 -6.633 29.234 1 56.09 66 TYR B C 1
ATOM 3132 O O . TYR B 1 66 ? 8.422 -5.434 29.062 1 56.09 66 TYR B O 1
ATOM 3140 N N . MET B 1 67 ? 7.113 -7.035 29.688 1 56.12 67 MET B N 1
ATOM 3141 C CA . MET B 1 67 ? 6.02 -6.094 29.906 1 56.12 67 MET B CA 1
ATOM 3142 C C . MET B 1 67 ? 6.305 -5.203 31.109 1 56.12 67 MET B C 1
ATOM 3144 O O . MET B 1 67 ? 6.039 -4 31.062 1 56.12 67 MET B O 1
ATOM 3148 N N . TYR B 1 68 ? 6.762 -5.734 32.188 1 50.34 68 TYR B N 1
ATOM 3149 C CA . TYR B 1 68 ? 7.102 -4.941 33.375 1 50.34 68 TYR B CA 1
ATOM 3150 C C . TYR B 1 68 ? 8.242 -3.977 33.062 1 50.34 68 TYR B C 1
ATOM 3152 O O . TYR B 1 68 ? 8.227 -2.828 33.5 1 50.34 68 TYR B O 1
ATOM 3160 N N . ALA B 1 69 ? 9.203 -4.449 32.406 1 53.25 69 ALA B N 1
ATOM 3161 C CA . ALA B 1 69 ? 10.312 -3.572 32 1 53.25 69 ALA B CA 1
ATOM 3162 C C . ALA B 1 69 ? 9.82 -2.434 31.125 1 53.25 69 ALA B C 1
ATOM 3164 O O . ALA B 1 69 ? 10.25 -1.287 31.281 1 53.25 69 ALA B O 1
ATOM 3165 N N . ASN B 1 70 ? 8.922 -2.814 30.312 1 55.28 70 ASN B N 1
ATOM 3166 C CA . ASN B 1 70 ? 8.359 -1.783 29.453 1 55.28 70 ASN B CA 1
ATOM 3167 C C . ASN B 1 70 ? 7.582 -0.745 30.25 1 55.28 70 ASN B C 1
ATOM 3169 O O . ASN B 1 70 ? 7.676 0.454 29.984 1 55.28 70 ASN B O 1
ATOM 3173 N N . ASP B 1 71 ? 6.789 -1.199 31.156 1 51.59 71 ASP B N 1
ATOM 3174 C CA . ASP B 1 71 ? 6.059 -0.296 32.031 1 51.59 71 ASP B CA 1
ATOM 3175 C C . ASP B 1 71 ? 7.02 0.577 32.844 1 51.59 71 ASP B C 1
ATOM 3177 O O . ASP B 1 71 ? 6.777 1.772 33.031 1 51.59 71 ASP B O 1
ATOM 3181 N N . PHE B 1 72 ? 8.031 -0.037 33.344 1 46.94 72 PHE B N 1
ATOM 3182 C CA . PHE B 1 72 ? 9.039 0.673 34.125 1 46.94 72 PHE B CA 1
ATOM 3183 C C . PHE B 1 72 ? 9.75 1.715 33.281 1 46.94 72 PHE B C 1
ATOM 3185 O O . PHE B 1 72 ? 9.914 2.861 33.719 1 46.94 72 PHE B O 1
ATOM 3192 N N . ILE B 1 73 ? 10.102 1.248 32.188 1 52.03 73 ILE B N 1
ATOM 3193 C CA . ILE B 1 73 ? 10.867 2.141 31.344 1 52.03 73 ILE B CA 1
ATOM 3194 C C . ILE B 1 73 ? 9.984 3.303 30.891 1 52.03 73 ILE B C 1
ATOM 3196 O O . ILE B 1 73 ? 10.43 4.453 30.859 1 52.03 73 ILE B O 1
ATOM 3200 N N . LEU B 1 74 ? 8.836 2.998 30.547 1 53.81 74 LEU B N 1
ATOM 3201 C CA . LEU B 1 74 ? 7.926 4.062 30.141 1 53.81 74 LEU B CA 1
ATOM 3202 C C . LEU B 1 74 ? 7.609 4.984 31.312 1 53.81 74 LEU B C 1
ATOM 3204 O O . LEU B 1 74 ? 7.32 6.168 31.109 1 53.81 74 LEU B O 1
ATOM 3208 N N . SER B 1 75 ? 7.605 4.48 32.5 1 46.91 75 SER B N 1
ATOM 3209 C CA . SER B 1 75 ? 7.352 5.277 33.688 1 46.91 75 SER B CA 1
ATOM 3210 C C . SER B 1 75 ? 8.5 6.242 33.969 1 46.91 75 SER B C 1
ATOM 3212 O O . SER B 1 75 ? 8.305 7.293 34.562 1 46.91 75 SER B O 1
ATOM 3214 N N . ILE B 1 76 ? 9.688 5.84 33.656 1 44.97 76 ILE B N 1
ATOM 3215 C CA . ILE B 1 76 ? 10.828 6.695 33.938 1 44.97 76 ILE B CA 1
ATOM 3216 C C . ILE B 1 76 ? 11.07 7.645 32.781 1 44.97 76 ILE B C 1
ATOM 3218 O O . ILE B 1 76 ? 12.117 8.297 32.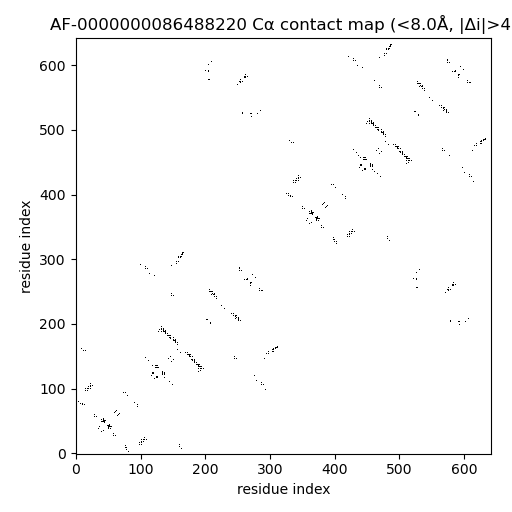719 1 44.97 76 ILE B O 1
ATOM 3222 N N . ASN B 1 77 ? 10.188 7.609 31.891 1 46.78 77 ASN B N 1
ATOM 3223 C CA . ASN B 1 77 ? 10.266 8.578 30.812 1 46.78 77 ASN B CA 1
ATOM 3224 C C . ASN B 1 77 ? 10.43 10 31.344 1 46.78 77 ASN B C 1
ATOM 3226 O O . ASN B 1 77 ? 9.602 10.477 32.125 1 46.78 77 ASN B O 1
ATOM 3230 N N . PRO B 1 78 ? 11.578 10.602 31.234 1 43.38 78 PRO B N 1
ATOM 3231 C CA . PRO B 1 78 ? 11.859 11.906 31.844 1 43.38 78 PRO B CA 1
ATOM 3232 C C . PRO B 1 78 ? 10.812 12.961 31.484 1 43.38 78 PRO B C 1
ATOM 3234 O O . PRO B 1 78 ? 10.766 14.031 32.094 1 43.38 78 PRO B O 1
ATOM 3237 N N . SER B 1 79 ? 10.164 12.82 30.375 1 45.72 79 SER B N 1
ATOM 3238 C CA . SER B 1 79 ? 9.188 13.859 30.062 1 45.72 79 SER B CA 1
ATOM 3239 C C . SER B 1 79 ? 8.188 14.047 31.188 1 45.72 79 SER B C 1
ATOM 3241 O O . SER B 1 79 ? 7.453 15.039 31.219 1 45.72 79 SER B O 1
ATOM 3243 N N . ARG B 1 80 ? 8.016 13.188 32.094 1 40.66 80 ARG B N 1
ATOM 3244 C CA . ARG B 1 80 ? 7.07 13.367 33.188 1 40.66 80 ARG B CA 1
ATOM 3245 C C . ARG B 1 80 ? 7.512 14.492 34.094 1 40.66 80 ARG B C 1
ATOM 3247 O O . ARG B 1 80 ? 6.738 14.953 34.938 1 40.66 80 ARG B O 1
ATOM 3254 N N . ARG B 1 81 ? 8.695 14.797 34.219 1 36.59 81 ARG B N 1
ATOM 3255 C CA . ARG B 1 81 ? 9.062 15.781 35.219 1 36.59 81 ARG B CA 1
ATOM 3256 C C . ARG B 1 81 ? 8.852 17.203 34.719 1 36.59 81 ARG B C 1
ATOM 3258 O O . ARG B 1 81 ? 9.125 18.172 35.438 1 36.59 81 ARG B O 1
ATOM 3265 N N . ILE B 1 82 ? 8.719 17.469 33.375 1 37.91 82 ILE B N 1
ATOM 3266 C CA . ILE B 1 82 ? 8.688 18.875 33.031 1 37.91 82 ILE B CA 1
ATOM 3267 C C . ILE B 1 82 ? 7.336 19.469 33.406 1 37.91 82 ILE B C 1
ATOM 3269 O O . ILE B 1 82 ? 6.309 18.797 33.344 1 37.91 82 ILE B O 1
ATOM 3273 N N . LYS B 1 83 ? 7.188 20.828 33.719 1 42 83 LYS B N 1
ATOM 3274 C CA . LYS B 1 83 ? 6.172 21.75 34.219 1 42 83 LYS B CA 1
ATOM 3275 C C . LYS B 1 83 ? 4.895 21.656 33.375 1 42 83 LYS B C 1
ATOM 3277 O O . LYS B 1 83 ? 4.945 21.375 32.188 1 42 83 LYS B O 1
ATOM 3282 N N . MET B 1 84 ? 3.447 22.078 33.844 1 36.59 84 MET B N 1
ATOM 3283 C CA . MET B 1 84 ? 2.076 21.578 33.969 1 36.59 84 MET B CA 1
ATOM 3284 C C . MET B 1 84 ? 1.344 21.734 32.625 1 36.59 84 MET B C 1
ATOM 3286 O O . MET B 1 84 ? 0.591 20.844 32.219 1 36.59 84 MET B O 1
ATOM 3290 N N . GLU B 1 85 ? 0.913 22.875 32.094 1 42.28 85 GLU B N 1
ATOM 3291 C CA . GLU B 1 85 ? -0.25 23.047 31.219 1 42.28 85 GLU B CA 1
ATOM 3292 C C . GLU B 1 85 ? 0.034 22.531 29.812 1 42.28 85 GLU B C 1
ATOM 3294 O O . GLU B 1 85 ? -0.748 21.75 29.25 1 42.28 85 GLU B O 1
ATOM 3299 N N . GLN B 1 86 ? 0.598 23.359 28.812 1 46.06 86 GLN B N 1
ATOM 3300 C CA . GLN B 1 86 ? 0.959 23.047 27.422 1 46.06 86 GLN B CA 1
ATOM 3301 C C . GLN B 1 86 ? 1.767 21.75 27.359 1 46.06 86 GLN B C 1
ATOM 3303 O O . GLN B 1 86 ? 1.69 21.016 26.375 1 46.06 86 GLN B O 1
ATOM 3308 N N . SER B 1 87 ? 2.445 21.297 28.422 1 49.72 87 SER B N 1
ATOM 3309 C CA . SER B 1 87 ? 3.459 20.281 28.656 1 49.72 87 SER B CA 1
ATOM 3310 C C . SER B 1 87 ? 2.844 18.891 28.672 1 49.72 87 SER B C 1
ATOM 3312 O O . SER B 1 87 ? 3.459 17.922 28.203 1 49.72 87 SER B O 1
ATOM 3314 N N . VAL B 1 88 ? 1.629 18.844 29.047 1 46.19 88 VAL B N 1
ATOM 3315 C CA . VAL B 1 88 ? 1.069 17.516 29.219 1 46.19 88 VAL B CA 1
ATOM 3316 C C . VAL B 1 88 ? 0.762 16.891 27.859 1 46.19 88 VAL B C 1
ATOM 3318 O O . VAL B 1 88 ? 1.055 15.727 27.625 1 46.19 88 VAL B O 1
ATOM 3321 N N . GLN B 1 89 ? 0.089 17.719 26.953 1 49.88 89 GLN B N 1
ATOM 3322 C CA . GLN B 1 89 ? -0.26 17.188 25.641 1 49.88 89 GLN B CA 1
ATOM 3323 C C . GLN B 1 89 ? 0.988 16.781 24.859 1 49.88 89 GLN B C 1
ATOM 3325 O O . GLN B 1 89 ? 1.004 15.75 24.188 1 49.88 89 GLN B O 1
ATOM 3330 N N . GLU B 1 90 ? 1.914 17.625 25 1 55.66 90 GLU B N 1
ATOM 3331 C CA . GLU B 1 90 ? 3.178 17.328 24.344 1 55.66 90 GLU B CA 1
ATOM 3332 C C . GLU B 1 90 ? 3.803 16.047 24.906 1 55.66 90 GLU B C 1
ATOM 3334 O O . GLU B 1 90 ? 4.363 15.242 24.172 1 55.66 90 GLU B O 1
ATOM 3339 N N . LEU B 1 91 ? 3.559 15.906 26.188 1 50.47 91 LEU B N 1
ATOM 3340 C CA . LEU B 1 91 ? 4.105 14.734 26.859 1 50.47 91 LEU B CA 1
ATOM 3341 C C . LEU B 1 91 ? 3.393 13.469 26.391 1 50.47 91 LEU B C 1
ATOM 3343 O O . LEU B 1 91 ? 4.031 12.43 26.172 1 50.47 91 LEU B O 1
ATOM 3347 N N . ILE B 1 92 ? 2.088 13.547 26.359 1 50.91 92 ILE B N 1
ATOM 3348 C CA . ILE B 1 92 ? 1.295 12.406 25.906 1 50.91 92 ILE B CA 1
ATOM 3349 C C . ILE B 1 92 ? 1.652 12.07 24.453 1 50.91 92 ILE B C 1
ATOM 3351 O O . ILE B 1 92 ? 1.79 10.898 24.094 1 50.91 92 ILE B O 1
ATOM 3355 N N . ASP B 1 93 ? 1.81 13.125 23.766 1 61.38 93 ASP B N 1
ATOM 3356 C CA . ASP B 1 93 ? 2.148 12.922 22.359 1 61.38 93 ASP B CA 1
ATOM 3357 C C . ASP B 1 93 ? 3.498 12.227 22.219 1 61.38 93 ASP B C 1
ATOM 3359 O O . ASP B 1 93 ? 3.65 11.328 21.391 1 61.38 93 ASP B O 1
ATOM 3363 N N . PHE B 1 94 ? 4.301 12.414 23.266 1 64.5 94 PHE B N 1
ATOM 3364 C CA . PHE B 1 94 ? 5.641 11.852 23.125 1 64.5 94 PHE B CA 1
ATOM 3365 C C . PHE B 1 94 ? 5.684 10.422 23.656 1 64.5 94 PHE B C 1
ATOM 3367 O O . PHE B 1 94 ? 6.449 9.594 23.156 1 64.5 94 PHE B O 1
ATOM 3374 N N . ARG B 1 95 ? 4.824 10.148 24.625 1 63.12 95 ARG B N 1
ATOM 3375 C CA . ARG B 1 95 ? 4.711 8.773 25.078 1 63.12 95 ARG B CA 1
ATOM 3376 C C . ARG B 1 95 ? 4.23 7.855 23.969 1 63.12 95 ARG B C 1
ATOM 3378 O O . ARG B 1 95 ? 4.762 6.758 23.781 1 63.12 95 ARG B O 1
ATOM 3385 N N . TRP B 1 96 ? 3.275 8.398 23.312 1 69.56 96 TRP B N 1
ATOM 3386 C CA . TRP B 1 96 ? 2.729 7.605 22.219 1 69.56 96 TRP B CA 1
ATOM 3387 C C . TRP B 1 96 ? 3.754 7.441 21.094 1 69.56 96 TRP B C 1
ATOM 3389 O O . TRP B 1 96 ? 3.795 6.402 20.438 1 69.56 96 TRP B O 1
ATOM 3399 N N . PHE B 1 97 ? 4.547 8.43 21 1 76.75 97 PHE B N 1
ATOM 3400 C CA . PHE B 1 97 ? 5.609 8.336 20.016 1 76.75 97 PHE B CA 1
ATOM 3401 C C . PHE B 1 97 ? 6.598 7.234 20.375 1 76.75 97 PHE B C 1
ATOM 3403 O O . PHE B 1 97 ? 6.969 6.418 19.531 1 76.75 97 PHE B O 1
ATOM 3410 N N . THR B 1 98 ? 6.977 7.148 21.625 1 74.06 98 THR B N 1
ATOM 3411 C CA . THR B 1 98 ? 7.941 6.16 22.094 1 74.06 98 THR B CA 1
ATOM 3412 C C . THR B 1 98 ? 7.387 4.746 21.953 1 74.06 98 THR B C 1
ATOM 3414 O O . THR B 1 98 ? 8.102 3.83 21.547 1 74.06 98 THR B O 1
ATOM 3417 N N . VAL B 1 99 ? 6.199 4.59 22.219 1 74 99 VAL B N 1
ATOM 3418 C CA . VAL B 1 99 ? 5.559 3.285 22.125 1 74 99 VAL B CA 1
ATOM 3419 C C . VAL B 1 99 ? 5.512 2.84 20.672 1 74 99 VAL B C 1
ATOM 3421 O O . VAL B 1 99 ? 5.867 1.703 20.344 1 74 99 VAL B O 1
ATOM 3424 N N . CYS B 1 100 ? 5.082 3.768 19.812 1 78.44 100 CYS B N 1
ATOM 3425 C CA . CYS B 1 100 ? 4.984 3.447 18.391 1 78.44 100 CYS B CA 1
ATOM 3426 C C . CYS B 1 100 ? 6.359 3.139 17.812 1 78.44 100 CYS B C 1
ATOM 3428 O O . CYS B 1 100 ? 6.52 2.174 17.062 1 78.44 100 CYS B O 1
ATOM 3430 N N . TYR B 1 101 ? 7.312 3.943 18.234 1 82.12 101 TYR B N 1
ATOM 3431 C CA . TYR B 1 101 ? 8.656 3.734 17.719 1 82.12 101 TYR B CA 1
ATOM 3432 C C . TYR B 1 101 ? 9.227 2.402 18.188 1 82.12 101 TYR B C 1
ATOM 3434 O O . TYR B 1 101 ? 9.859 1.68 17.422 1 82.12 101 TYR B O 1
ATOM 3442 N N . SER B 1 102 ? 9.016 2.062 19.453 1 79.5 102 SER B N 1
ATOM 3443 C CA . SER B 1 102 ? 9.469 0.777 19.969 1 79.5 102 SER B CA 1
ATOM 3444 C C . SER B 1 102 ? 8.797 -0.383 19.25 1 79.5 102 SER B C 1
ATOM 3446 O O . SER B 1 102 ? 9.438 -1.39 18.938 1 79.5 102 SER B O 1
ATOM 3448 N N . ALA B 1 103 ? 7.559 -0.245 18.984 1 81.5 103 ALA B N 1
ATOM 3449 C CA . ALA B 1 103 ? 6.828 -1.268 18.234 1 81.5 103 ALA B CA 1
ATOM 3450 C C . ALA B 1 103 ? 7.41 -1.443 16.828 1 81.5 103 ALA B C 1
ATOM 3452 O O . ALA B 1 103 ? 7.57 -2.57 16.359 1 81.5 103 ALA B O 1
ATOM 3453 N N . ILE B 1 104 ? 7.738 -0.321 16.219 1 85.38 104 ILE B N 1
ATOM 3454 C CA . ILE B 1 104 ? 8.328 -0.35 14.875 1 85.38 104 ILE B CA 1
ATOM 3455 C C . ILE B 1 104 ? 9.641 -1.126 14.914 1 85.38 104 ILE B C 1
ATOM 3457 O O . ILE B 1 104 ? 9.891 -1.979 14.055 1 85.38 104 ILE B O 1
ATOM 3461 N N . GLN B 1 105 ? 10.445 -0.917 15.914 1 81.25 105 GLN B N 1
ATOM 3462 C CA . GLN B 1 105 ? 11.734 -1.595 16.016 1 81.25 105 GLN B CA 1
ATOM 3463 C C . GLN B 1 105 ? 11.547 -3.09 16.266 1 81.25 105 GLN B C 1
ATOM 3465 O O . GLN B 1 105 ? 12.203 -3.914 15.617 1 81.25 105 GLN B O 1
ATOM 3470 N N . ILE B 1 106 ? 10.641 -3.408 17.078 1 81.44 106 ILE B N 1
ATOM 3471 C CA . ILE B 1 106 ? 10.398 -4.805 17.438 1 81.44 106 ILE B CA 1
ATOM 3472 C C . ILE B 1 106 ? 9.828 -5.547 16.219 1 81.44 106 ILE B C 1
ATOM 3474 O O . ILE B 1 106 ? 10.305 -6.629 15.875 1 81.44 106 ILE B O 1
ATOM 3478 N N . ILE B 1 107 ? 8.883 -4.957 15.641 1 87.88 107 ILE B N 1
ATOM 3479 C CA . ILE B 1 107 ? 8.242 -5.582 14.492 1 87.88 107 ILE B CA 1
ATOM 3480 C C . ILE B 1 107 ? 9.25 -5.695 13.344 1 87.88 107 ILE B C 1
ATOM 3482 O O . ILE B 1 107 ? 9.273 -6.699 12.625 1 87.88 107 ILE B O 1
ATOM 3486 N N . GLY B 1 108 ? 10.078 -4.664 13.227 1 89.69 108 GLY B N 1
ATOM 3487 C CA . GLY B 1 108 ? 11.102 -4.711 12.195 1 89.69 108 GLY B CA 1
ATOM 3488 C C . GLY B 1 108 ? 12.07 -5.867 12.367 1 89.69 108 GLY B C 1
ATOM 3489 O O . GLY B 1 108 ? 12.344 -6.602 11.414 1 89.69 108 GLY B O 1
ATOM 3490 N N . ILE B 1 109 ? 12.531 -6.066 13.5 1 84.44 109 ILE B N 1
ATOM 3491 C CA . ILE B 1 109 ? 13.461 -7.152 13.797 1 84.44 109 ILE B CA 1
ATOM 3492 C C . ILE B 1 109 ? 12.75 -8.492 13.641 1 84.44 109 ILE B C 1
ATOM 3494 O O . ILE B 1 109 ? 13.328 -9.461 13.133 1 84.44 109 ILE B O 1
ATOM 3498 N N . LEU B 1 110 ? 11.539 -8.523 14.055 1 86.06 110 LEU B N 1
ATOM 3499 C CA . LEU B 1 110 ? 10.742 -9.742 13.922 1 86.06 110 LEU B CA 1
ATOM 3500 C C . LEU B 1 110 ? 10.578 -10.125 12.453 1 86.06 110 LEU B C 1
ATOM 3502 O O . LEU B 1 110 ? 10.703 -11.305 12.094 1 86.06 110 LEU B O 1
ATOM 3506 N N . ILE B 1 111 ? 10.305 -9.18 11.617 1 91.56 111 ILE B N 1
ATOM 3507 C CA . ILE B 1 111 ? 10.164 -9.422 10.188 1 91.56 111 ILE B CA 1
ATOM 3508 C C . ILE B 1 111 ? 11.445 -10.039 9.633 1 91.56 111 ILE B C 1
ATOM 3510 O O . ILE B 1 111 ? 11.406 -11.023 8.898 1 91.56 111 ILE B O 1
ATOM 3514 N N . ILE B 1 112 ? 12.562 -9.492 10.031 1 90 112 ILE B N 1
ATOM 3515 C CA . ILE B 1 112 ? 13.859 -9.969 9.547 1 90 112 ILE B CA 1
ATOM 3516 C C . ILE B 1 112 ? 14.102 -11.391 10.055 1 90 112 ILE B C 1
ATOM 3518 O O . ILE B 1 112 ? 14.516 -12.266 9.289 1 90 112 ILE B O 1
ATOM 3522 N N . ALA B 1 113 ? 13.758 -11.641 11.266 1 87.56 113 ALA B N 1
ATOM 3523 C CA . ALA B 1 113 ? 13.914 -12.977 11.844 1 87.56 113 ALA B CA 1
ATOM 3524 C C . ALA B 1 113 ? 13.016 -13.992 11.133 1 87.56 113 ALA B C 1
ATOM 3526 O O . ALA B 1 113 ? 13.453 -15.102 10.828 1 87.56 113 ALA B O 1
ATOM 3527 N N . LEU B 1 114 ? 11.82 -13.609 10.883 1 90.06 114 LEU B N 1
ATOM 3528 C CA . LEU B 1 114 ? 10.875 -14.492 10.203 1 90.06 114 LEU B CA 1
ATOM 3529 C C . LEU B 1 114 ? 11.336 -14.797 8.781 1 90.06 114 LEU B C 1
ATOM 3531 O O . LEU B 1 114 ? 11.219 -15.938 8.312 1 90.06 114 LEU B O 1
ATOM 3535 N N . LEU B 1 115 ? 11.875 -13.812 8.117 1 92.62 115 LEU B N 1
ATOM 3536 C CA . LEU B 1 115 ? 12.375 -14.008 6.762 1 92.62 115 LEU B CA 1
ATOM 3537 C C . LEU B 1 115 ? 13.57 -14.953 6.758 1 92.62 115 LEU B C 1
ATOM 3539 O O . LEU B 1 115 ? 13.656 -15.852 5.914 1 92.62 115 LEU B O 1
ATOM 3543 N N . ILE B 1 116 ? 14.461 -14.719 7.707 1 89.44 116 ILE B N 1
ATOM 3544 C CA . ILE B 1 116 ? 15.633 -15.586 7.801 1 89.44 116 ILE B CA 1
ATOM 3545 C C . ILE B 1 116 ? 15.188 -17.016 8.086 1 89.44 116 ILE B C 1
ATOM 3547 O O . ILE B 1 116 ? 15.688 -17.969 7.473 1 89.44 116 ILE B O 1
ATOM 3551 N N . ALA B 1 117 ? 14.242 -17.203 8.945 1 87.5 117 ALA B N 1
ATOM 3552 C CA . ALA B 1 117 ? 13.711 -18.516 9.266 1 87.5 117 ALA B CA 1
ATOM 3553 C C . ALA B 1 117 ? 13.07 -19.156 8.039 1 87.5 117 ALA B C 1
ATOM 3555 O O . ALA B 1 117 ? 13.289 -20.344 7.766 1 87.5 117 ALA B O 1
ATOM 3556 N N . TRP B 1 118 ? 12.312 -18.422 7.312 1 91.88 118 TRP B N 1
ATOM 3557 C CA . TRP B 1 118 ? 11.648 -18.922 6.113 1 91.88 118 TRP B CA 1
ATOM 3558 C C . TRP B 1 118 ? 12.672 -19.344 5.059 1 91.88 118 TRP B C 1
ATOM 3560 O O . TRP B 1 118 ? 12.617 -20.453 4.535 1 91.88 118 TRP B O 1
ATOM 3570 N N . LEU B 1 119 ? 13.633 -18.531 4.816 1 92.62 119 LEU B N 1
ATOM 3571 C CA . LEU B 1 119 ? 14.594 -18.75 3.738 1 92.62 119 LEU B CA 1
ATOM 3572 C C . LEU B 1 119 ? 15.562 -19.875 4.09 1 92.62 119 LEU B C 1
ATOM 3574 O O . LEU B 1 119 ? 15.969 -20.641 3.217 1 92.62 119 LEU B O 1
ATOM 3578 N N . THR B 1 120 ? 15.891 -20.031 5.391 1 88.94 120 THR B N 1
ATOM 3579 C CA . THR B 1 120 ? 16.812 -21.062 5.828 1 88.94 120 THR B CA 1
ATOM 3580 C C . THR B 1 120 ? 16.109 -22.406 5.926 1 88.94 120 THR B C 1
ATOM 3582 O O . THR B 1 120 ? 16.625 -23.422 5.461 1 88.94 120 THR B O 1
ATOM 3585 N N . ASN B 1 121 ? 14.914 -22.453 6.406 1 86.56 121 ASN B N 1
ATOM 3586 C CA . ASN B 1 121 ? 14.258 -23.719 6.715 1 86.56 121 ASN B CA 1
ATOM 3587 C C . ASN B 1 121 ? 13.453 -24.234 5.523 1 86.56 121 ASN B C 1
ATOM 3589 O O . ASN B 1 121 ? 13.281 -25.453 5.371 1 86.56 121 ASN B O 1
ATOM 3593 N N . HIS B 1 122 ? 13.055 -23.312 4.688 1 90.94 122 HIS B N 1
ATOM 3594 C CA . HIS B 1 122 ? 12.125 -23.766 3.66 1 90.94 122 HIS B CA 1
ATOM 3595 C C . HIS B 1 122 ? 12.672 -23.5 2.262 1 90.94 122 HIS B C 1
ATOM 3597 O O . HIS B 1 122 ? 12.141 -24 1.273 1 90.94 122 HIS B O 1
ATOM 3603 N N . CYS B 1 123 ? 13.703 -22.656 2.18 1 93.31 123 CYS B N 1
ATOM 3604 C CA . CYS B 1 123 ? 14.188 -22.297 0.851 1 93.31 123 CYS B CA 1
ATOM 3605 C C . CYS B 1 123 ? 15.641 -22.703 0.668 1 93.31 123 CYS B C 1
ATOM 3607 O O . CYS B 1 123 ? 16.328 -22.188 -0.209 1 93.31 123 CYS B O 1
ATOM 3609 N N . GLY B 1 124 ? 16.188 -23.516 1.567 1 91.94 124 GLY B N 1
ATOM 3610 C CA . GLY B 1 124 ? 17.484 -24.141 1.36 1 91.94 124 GLY B CA 1
ATOM 3611 C C . GLY B 1 124 ? 18.641 -23.297 1.873 1 91.94 124 GLY B C 1
ATOM 3612 O O . GLY B 1 124 ? 19.797 -23.672 1.725 1 91.94 124 GLY B O 1
ATOM 3613 N N . GLY B 1 125 ? 18.328 -22.141 2.334 1 92 125 GLY B N 1
ATOM 3614 C CA . GLY B 1 125 ? 19.375 -21.328 2.92 1 92 125 GLY B CA 1
ATOM 3615 C C . GLY B 1 125 ? 19.984 -20.344 1.935 1 92 125 GLY B C 1
ATOM 3616 O O . GLY B 1 125 ? 19.297 -19.812 1.073 1 92 125 GLY B O 1
ATOM 3617 N N . PHE B 1 126 ? 21.266 -20.031 2.184 1 90.81 126 PHE B N 1
ATOM 3618 C CA . PHE B 1 126 ? 21.906 -18.953 1.424 1 90.81 126 PHE B CA 1
ATOM 3619 C C . PHE B 1 126 ? 23.203 -19.453 0.779 1 90.81 126 PHE B C 1
ATOM 3621 O O . PHE B 1 126 ? 23.906 -20.266 1.355 1 90.81 126 PHE B O 1
ATOM 3628 N N . ALA B 1 127 ? 23.406 -19.031 -0.422 1 91.94 127 ALA B N 1
ATOM 3629 C CA . ALA B 1 127 ? 24.641 -19.156 -1.183 1 91.94 127 ALA B CA 1
ATOM 3630 C C . ALA B 1 127 ? 24.797 -18.016 -2.178 1 91.94 127 ALA B C 1
ATOM 3632 O O . ALA B 1 127 ? 23.969 -17.094 -2.223 1 91.94 127 ALA B O 1
ATOM 3633 N N . TRP B 1 128 ? 25.922 -17.984 -2.801 1 92.44 128 TRP B N 1
ATOM 3634 C CA . TRP B 1 128 ? 26.125 -16.891 -3.744 1 92.44 128 TRP B CA 1
ATOM 3635 C C . TRP B 1 128 ? 26.328 -17.422 -5.156 1 92.44 128 TRP B C 1
ATOM 3637 O O . TRP B 1 128 ? 25.594 -18.312 -5.605 1 92.44 128 TRP B O 1
ATOM 3647 N N . ALA B 1 129 ? 27.25 -17.062 -5.91 1 89.44 129 ALA B N 1
ATOM 3648 C CA . ALA B 1 129 ? 27.344 -17.188 -7.363 1 89.44 129 ALA B CA 1
ATOM 3649 C C . ALA B 1 129 ? 27.422 -18.656 -7.773 1 89.44 129 ALA B C 1
ATOM 3651 O O . ALA B 1 129 ? 26.953 -19.031 -8.852 1 89.44 129 ALA B O 1
ATOM 3652 N N . ALA B 1 130 ? 27.891 -19.547 -6.957 1 91.94 130 ALA B N 1
ATOM 3653 C CA . ALA B 1 130 ? 28.031 -20.969 -7.297 1 91.94 130 ALA B CA 1
ATOM 3654 C C . ALA B 1 130 ? 26.672 -21.656 -7.301 1 91.94 130 ALA B C 1
ATOM 3656 O O . ALA B 1 130 ? 26.5 -22.688 -7.953 1 91.94 130 ALA B O 1
ATOM 3657 N N . HIS B 1 131 ? 25.688 -21.141 -6.551 1 94.19 131 HIS B N 1
ATOM 3658 C CA . HIS B 1 131 ? 24.344 -21.672 -6.461 1 94.19 131 HIS B CA 1
ATOM 3659 C C . HIS B 1 131 ? 23.297 -20.578 -6.664 1 94.19 131 HIS B C 1
ATOM 3661 O O . HIS B 1 131 ? 22.672 -20.125 -5.703 1 94.19 131 HIS B O 1
ATOM 3667 N N . PRO B 1 132 ? 22.969 -20.281 -7.871 1 91.44 132 PRO B N 1
ATOM 3668 C CA . PRO B 1 132 ? 22.141 -19.125 -8.195 1 91.44 132 PRO B CA 1
ATOM 3669 C C . PRO B 1 132 ? 20.75 -19.188 -7.574 1 91.44 132 PRO B C 1
ATOM 3671 O O . PRO B 1 132 ? 20.188 -18.172 -7.195 1 91.44 132 PRO B O 1
ATOM 3674 N N . GLN B 1 133 ? 20.203 -20.359 -7.473 1 91.62 133 GLN B N 1
ATOM 3675 C CA . GLN B 1 133 ? 18.859 -20.484 -6.895 1 91.62 133 GLN B CA 1
ATOM 3676 C C . GLN B 1 133 ? 18.875 -20.141 -5.406 1 91.62 133 GLN B C 1
ATOM 3678 O O . GLN B 1 133 ? 17.922 -19.578 -4.883 1 91.62 133 GLN B O 1
ATOM 3683 N N . LEU B 1 134 ? 19.953 -20.5 -4.777 1 94.06 134 LEU B N 1
ATOM 3684 C CA . LEU B 1 134 ? 20.109 -20.125 -3.381 1 94.06 134 LEU B CA 1
ATOM 3685 C C . LEU B 1 134 ? 20.5 -18.656 -3.26 1 94.06 134 LEU B C 1
ATOM 3687 O O . LEU B 1 134 ? 20.172 -18 -2.27 1 94.06 134 LEU B O 1
ATOM 3691 N N . GLN B 1 135 ? 21.203 -18.141 -4.273 1 94.25 135 GLN B N 1
ATOM 3692 C CA . GLN B 1 135 ? 21.547 -16.719 -4.328 1 94.25 135 GLN B CA 1
ATOM 3693 C C . GLN B 1 135 ? 20.297 -15.852 -4.332 1 94.25 135 GLN B C 1
ATOM 3695 O O . GLN B 1 135 ? 20.297 -14.758 -3.762 1 94.25 135 GLN B O 1
ATOM 3700 N N . PHE B 1 136 ? 19.266 -16.328 -4.914 1 96.5 136 PHE B N 1
ATOM 3701 C CA . PHE B 1 136 ? 18 -15.602 -4.973 1 96.5 136 PHE B CA 1
ATOM 3702 C C . PHE B 1 136 ? 17.531 -15.219 -3.574 1 96.5 136 PHE B C 1
ATOM 3704 O O . PHE B 1 136 ? 16.938 -14.148 -3.381 1 96.5 136 PHE B O 1
ATOM 3711 N N . ASN B 1 137 ? 17.781 -16.047 -2.596 1 94.81 137 ASN B N 1
ATOM 3712 C CA . ASN B 1 137 ? 17.25 -15.875 -1.25 1 94.81 137 ASN B CA 1
ATOM 3713 C C . ASN B 1 137 ? 17.781 -14.594 -0.599 1 94.81 137 ASN B C 1
ATOM 3715 O O . ASN B 1 137 ? 17.172 -14.078 0.338 1 94.81 137 ASN B O 1
ATOM 3719 N N . TRP B 1 138 ? 18.797 -14.047 -1.137 1 93.62 138 TRP B N 1
ATOM 3720 C CA . TRP B 1 138 ? 19.297 -12.773 -0.648 1 93.62 138 TRP B CA 1
ATOM 3721 C C . TRP B 1 138 ? 18.391 -11.625 -1.072 1 93.62 138 TRP B C 1
ATOM 3723 O O . TRP B 1 138 ? 18.312 -10.602 -0.393 1 93.62 138 TRP B O 1
ATOM 3733 N N . HIS B 1 139 ? 17.719 -11.781 -2.184 1 97.31 139 HIS B N 1
ATOM 3734 C CA . HIS B 1 139 ? 16.906 -10.695 -2.736 1 97.31 139 HIS B CA 1
ATOM 3735 C C . HIS B 1 139 ? 15.82 -10.266 -1.76 1 97.31 139 HIS B C 1
ATOM 3737 O O . HIS B 1 139 ? 15.789 -9.117 -1.318 1 97.31 139 HIS B O 1
ATOM 3743 N N . PRO B 1 140 ? 14.898 -11.203 -1.318 1 96.19 140 PRO B N 1
ATOM 3744 C CA . PRO B 1 140 ? 13.867 -10.742 -0.384 1 96.19 140 PRO B CA 1
ATOM 3745 C C . PRO B 1 140 ? 14.453 -10.258 0.942 1 96.19 140 PRO B C 1
ATOM 3747 O O . PRO B 1 140 ? 13.945 -9.297 1.527 1 96.19 140 PRO B O 1
ATOM 3750 N N . LEU B 1 141 ? 15.5 -10.867 1.405 1 93.94 141 LEU B N 1
ATOM 3751 C CA . LEU B 1 141 ? 16.078 -10.484 2.689 1 93.94 141 LEU B CA 1
ATOM 3752 C C . LEU B 1 141 ? 16.688 -9.086 2.619 1 93.94 141 LEU B C 1
ATOM 3754 O O . LEU B 1 141 ? 16.375 -8.227 3.453 1 93.94 141 LEU B O 1
ATOM 3758 N N . LEU B 1 142 ? 17.5 -8.836 1.64 1 93.12 142 LEU B N 1
ATOM 3759 C CA . LEU B 1 142 ? 18.203 -7.559 1.53 1 93.12 142 LEU B CA 1
ATOM 3760 C C . LEU B 1 142 ? 17.219 -6.438 1.188 1 93.12 142 LEU B C 1
ATOM 3762 O O . LEU B 1 142 ? 17.391 -5.297 1.625 1 93.12 142 LEU B O 1
ATOM 3766 N N . MET B 1 143 ? 16.203 -6.758 0.413 1 95.75 143 MET B N 1
ATOM 3767 C CA . MET B 1 143 ? 15.188 -5.754 0.117 1 95.75 143 MET B CA 1
ATOM 3768 C C . MET B 1 143 ? 14.445 -5.344 1.384 1 95.75 143 MET B C 1
ATOM 3770 O O . MET B 1 143 ? 14.172 -4.16 1.594 1 95.75 143 MET B O 1
ATOM 3774 N N . VAL B 1 144 ? 14.141 -6.285 2.248 1 95.44 144 VAL B N 1
ATOM 3775 C CA . VAL B 1 144 ? 13.391 -5.984 3.467 1 95.44 144 VAL B CA 1
ATOM 3776 C C . VAL B 1 144 ? 14.305 -5.277 4.469 1 95.44 144 VAL B C 1
ATOM 3778 O O . VAL B 1 144 ? 13.914 -4.273 5.07 1 95.44 144 VAL B O 1
ATOM 3781 N N . VAL B 1 145 ? 15.5 -5.719 4.656 1 91.56 145 VAL B N 1
ATOM 3782 C CA . VAL B 1 145 ? 16.438 -5.078 5.582 1 91.56 145 VAL B CA 1
ATOM 3783 C C . VAL B 1 145 ? 16.75 -3.664 5.102 1 91.56 145 VAL B C 1
ATOM 3785 O O . VAL B 1 145 ? 16.766 -2.721 5.895 1 91.56 145 VAL B O 1
ATOM 3788 N N . GLY B 1 146 ? 16.969 -3.549 3.857 1 93.31 146 GLY B N 1
ATOM 3789 C CA . GLY B 1 146 ? 17.359 -2.262 3.295 1 93.31 146 GLY B CA 1
ATOM 3790 C C . GLY B 1 146 ? 16.172 -1.339 3.062 1 93.31 146 GLY B C 1
ATOM 3791 O O . GLY B 1 146 ? 16.031 -0.327 3.75 1 93.31 146 GLY B O 1
ATOM 3792 N N . MET B 1 147 ? 15.289 -1.684 2.199 1 93.88 147 MET B N 1
ATOM 3793 C CA . MET B 1 147 ? 14.266 -0.794 1.652 1 93.88 147 MET B CA 1
ATOM 3794 C C . MET B 1 147 ? 13.102 -0.637 2.629 1 93.88 147 MET B C 1
ATOM 3796 O O . MET B 1 147 ? 12.258 0.238 2.451 1 93.88 147 MET B O 1
ATOM 3800 N N . ILE B 1 148 ? 13.055 -1.515 3.617 1 94.69 148 ILE B N 1
ATOM 3801 C CA . ILE B 1 148 ? 11.945 -1.401 4.562 1 94.69 148 ILE B CA 1
ATOM 3802 C C . ILE B 1 148 ? 12.477 -1.008 5.938 1 94.69 148 ILE B C 1
ATOM 3804 O O . ILE B 1 148 ? 12.289 0.125 6.383 1 94.69 148 ILE B O 1
ATOM 3808 N N . TYR B 1 149 ? 13.312 -1.837 6.512 1 91.5 149 TYR B N 1
ATOM 3809 C CA . TYR B 1 149 ? 13.734 -1.61 7.891 1 91.5 149 TYR B CA 1
ATOM 3810 C C . TYR B 1 149 ? 14.688 -0.426 7.98 1 91.5 149 TYR B C 1
ATOM 3812 O O . TYR B 1 149 ? 14.422 0.538 8.703 1 91.5 149 TYR B O 1
ATOM 3820 N N . MET B 1 150 ? 15.789 -0.448 7.266 1 87.62 150 MET B N 1
ATOM 3821 C CA . MET B 1 150 ? 16.781 0.623 7.324 1 87.62 150 MET B CA 1
ATOM 3822 C C . MET B 1 150 ? 16.219 1.921 6.758 1 87.62 150 MET B C 1
ATOM 3824 O O . MET B 1 150 ? 16.469 3 7.301 1 87.62 150 MET B O 1
ATOM 3828 N N . TYR B 1 151 ? 15.516 1.796 5.676 1 92.19 151 TYR B N 1
ATOM 3829 C CA . TYR B 1 151 ? 14.883 2.965 5.074 1 92.19 151 TYR B CA 1
ATOM 3830 C C . TYR B 1 151 ? 14 3.684 6.09 1 92.19 151 TYR B C 1
ATOM 3832 O O . TYR B 1 151 ? 14.094 4.902 6.254 1 92.19 151 TYR B O 1
ATOM 3840 N N . ALA B 1 152 ? 13.172 2.906 6.75 1 91.44 152 ALA B N 1
ATOM 3841 C CA . ALA B 1 152 ? 12.266 3.482 7.738 1 91.44 152 ALA B CA 1
ATOM 3842 C C . ALA B 1 152 ? 13.031 4.176 8.859 1 91.44 152 ALA B C 1
ATOM 3844 O O . ALA B 1 152 ? 12.672 5.277 9.273 1 91.44 152 ALA B O 1
ATOM 3845 N N . ASN B 1 153 ? 14.055 3.559 9.312 1 86.62 153 ASN B N 1
ATOM 3846 C CA . ASN B 1 153 ? 14.836 4.148 10.391 1 86.62 153 ASN B CA 1
ATOM 3847 C C . ASN B 1 153 ? 15.57 5.406 9.93 1 86.62 153 ASN B C 1
ATOM 3849 O O . ASN B 1 153 ? 15.734 6.352 10.703 1 86.62 153 ASN B O 1
ATOM 3853 N N . GLY B 1 154 ? 16.031 5.418 8.703 1 88.44 154 GLY B N 1
ATOM 3854 C CA . GLY B 1 154 ? 16.594 6.637 8.156 1 88.44 154 GLY B CA 1
ATOM 3855 C C . GLY B 1 154 ? 15.602 7.773 8.047 1 88.44 154 GLY B C 1
ATOM 3856 O O . GLY B 1 154 ? 15.93 8.93 8.32 1 88.44 154 GLY B O 1
ATOM 3857 N N . MET B 1 155 ? 14.438 7.434 7.676 1 87.31 155 MET B N 1
ATOM 3858 C CA . MET B 1 155 ? 13.352 8.406 7.543 1 87.31 155 MET B CA 1
ATOM 3859 C C . MET B 1 155 ? 12.945 8.961 8.906 1 87.31 155 MET B C 1
ATOM 3861 O O . MET B 1 155 ? 12.586 10.133 9.023 1 87.31 155 MET B O 1
ATOM 3865 N N . LEU B 1 156 ? 13.086 8.188 9.945 1 86 156 LEU B N 1
ATOM 3866 C CA . LEU B 1 156 ? 12.57 8.539 11.266 1 86 156 LEU B CA 1
ATOM 3867 C C . LEU B 1 156 ? 13.641 9.234 12.102 1 86 156 LEU B C 1
ATOM 3869 O O . LEU B 1 156 ? 13.375 9.672 13.219 1 86 156 LEU B O 1
ATOM 3873 N N . VAL B 1 157 ? 14.82 9.406 11.578 1 82.19 157 VAL B N 1
ATOM 3874 C CA . VAL B 1 157 ? 15.938 9.984 12.328 1 82.19 157 VAL B CA 1
ATOM 3875 C C . VAL B 1 157 ? 15.57 11.383 12.805 1 82.19 157 VAL B C 1
ATOM 3877 O O . VAL B 1 157 ? 15.875 11.758 13.938 1 82.19 157 VAL B O 1
ATOM 3880 N N . TYR B 1 158 ? 14.844 12.164 11.961 1 80.31 158 TYR B N 1
ATOM 3881 C CA . TYR B 1 158 ? 14.508 13.547 12.289 1 80.31 158 TYR B CA 1
ATOM 3882 C C . TYR B 1 158 ? 13.414 13.609 13.344 1 80.31 158 TYR B C 1
ATOM 3884 O O . TYR B 1 158 ? 13.195 14.656 13.961 1 80.31 158 TYR B O 1
ATOM 3892 N N . ARG B 1 159 ? 12.719 12.516 13.492 1 78.12 159 ARG B N 1
ATOM 3893 C CA . ARG B 1 159 ? 11.656 12.469 14.492 1 78.12 159 ARG B CA 1
ATOM 3894 C C . ARG B 1 159 ? 12.18 11.938 15.828 1 78.12 159 ARG B C 1
ATOM 3896 O O . ARG B 1 159 ? 11.773 12.406 16.891 1 78.12 159 ARG B O 1
ATOM 3903 N N . VAL B 1 160 ? 13.062 11.039 15.711 1 74.25 160 VAL B N 1
ATOM 3904 C CA . VAL B 1 160 ? 13.578 10.375 16.906 1 74.25 160 VAL B CA 1
ATOM 3905 C C . VAL B 1 160 ? 14.594 11.281 17.594 1 74.25 160 VAL B C 1
ATOM 3907 O O . VAL B 1 160 ? 14.578 11.422 18.828 1 74.25 160 VAL B O 1
ATOM 3910 N N . PHE B 1 161 ? 15.438 11.93 16.797 1 72.44 161 PHE B N 1
ATOM 3911 C CA . PHE B 1 161 ? 16.469 12.805 17.328 1 72.44 161 PHE B CA 1
ATOM 3912 C C . PHE B 1 161 ? 16.141 14.266 17.047 1 72.44 161 PHE B C 1
ATOM 3914 O O . PHE B 1 161 ? 16.969 15.016 16.547 1 72.44 161 PHE B O 1
ATOM 3921 N N . ARG B 1 162 ? 14.93 14.648 17.344 1 72 162 ARG B N 1
ATOM 3922 C CA . ARG B 1 162 ? 14.367 15.938 16.938 1 72 162 ARG B CA 1
ATOM 3923 C C . ARG B 1 162 ? 15.086 17.094 17.625 1 72 162 ARG B C 1
ATOM 3925 O O . ARG B 1 162 ? 14.969 18.234 17.203 1 72 162 ARG B O 1
ATOM 3932 N N . THR B 1 163 ? 15.891 16.812 18.594 1 66.81 163 THR B N 1
ATOM 3933 C CA . THR B 1 163 ? 16.547 17.891 19.328 1 66.81 163 THR B CA 1
ATOM 3934 C C . THR B 1 163 ? 18.016 17.984 18.938 1 66.81 163 THR B C 1
ATOM 3936 O O . THR B 1 163 ? 18.734 18.859 19.438 1 66.81 163 THR B O 1
ATOM 3939 N N . GLU B 1 164 ? 18.469 17.141 18.141 1 69.88 164 GLU B N 1
ATOM 3940 C CA . GLU B 1 164 ? 19.859 17.156 17.703 1 69.88 164 GLU B CA 1
ATOM 3941 C C . GLU B 1 164 ? 20.078 18.156 16.578 1 69.88 164 GLU B C 1
ATOM 3943 O O . GLU B 1 164 ? 19.109 18.641 15.969 1 69.88 164 GLU B O 1
ATOM 3948 N N . ARG B 1 165 ? 21.297 18.484 16.469 1 74.81 165 ARG B N 1
ATOM 3949 C CA . ARG B 1 165 ? 21.641 19.422 15.398 1 74.81 165 ARG B CA 1
ATOM 3950 C C . ARG B 1 165 ? 21.25 18.844 14.039 1 74.81 165 ARG B C 1
ATOM 3952 O O . ARG B 1 165 ? 21.438 17.656 13.781 1 74.81 165 ARG B O 1
ATOM 3959 N N . LYS B 1 166 ? 20.812 19.703 13.266 1 82.06 166 LYS B N 1
ATOM 3960 C CA . LYS B 1 166 ? 20.328 19.312 11.938 1 82.06 166 LYS B CA 1
ATOM 3961 C C . LYS B 1 166 ? 21.422 18.672 11.109 1 82.06 166 LYS B C 1
ATOM 3963 O O . LYS B 1 166 ? 21.188 17.719 10.375 1 82.06 166 LYS B O 1
ATOM 3968 N N . ARG B 1 167 ? 22.547 19.203 11.242 1 79.69 167 ARG B N 1
ATOM 3969 C CA . ARG B 1 167 ? 23.672 18.703 10.461 1 79.69 167 ARG B CA 1
ATOM 3970 C C . ARG B 1 167 ? 23.969 17.25 10.789 1 79.69 167 ARG B C 1
ATOM 3972 O O . ARG B 1 167 ? 24.234 16.438 9.898 1 79.69 167 ARG B O 1
ATOM 3979 N N . LYS B 1 168 ? 24 16.906 12.016 1 79.62 168 LYS B N 1
ATOM 3980 C CA . LYS B 1 168 ? 24.234 15.531 12.445 1 79.62 168 LYS B CA 1
ATOM 3981 C C . LYS B 1 168 ? 23.141 14.602 11.922 1 79.62 168 LYS B C 1
ATOM 3983 O O . LYS B 1 168 ? 23.438 13.5 11.453 1 79.62 168 LYS B O 1
ATOM 3988 N N . LEU B 1 169 ? 21.969 15.062 11.984 1 81.75 169 LEU B N 1
ATOM 3989 C CA . LEU B 1 169 ? 20.828 14.258 11.539 1 81.75 169 LEU B CA 1
ATOM 3990 C C . LEU B 1 169 ? 20.891 14.031 10.031 1 81.75 169 LEU B C 1
ATOM 3992 O O . LEU B 1 169 ? 20.578 12.938 9.555 1 81.75 169 LEU B O 1
ATOM 3996 N N . LYS B 1 170 ? 21.281 15.031 9.406 1 83.69 170 LYS B N 1
ATOM 3997 C CA . LYS B 1 170 ? 21.422 14.93 7.957 1 83.69 170 LYS B CA 1
ATOM 3998 C C . LYS B 1 170 ? 22.453 13.867 7.582 1 83.69 170 LYS B C 1
ATOM 4000 O O . LYS B 1 170 ? 22.25 13.109 6.633 1 83.69 170 LYS B O 1
ATOM 4005 N N . ILE B 1 171 ? 23.5 13.828 8.289 1 81.81 171 ILE B N 1
ATOM 4006 C CA . ILE B 1 171 ? 24.562 12.867 8.016 1 81.81 171 ILE B CA 1
ATOM 4007 C C . ILE B 1 171 ? 24.062 11.453 8.305 1 81.81 171 ILE B C 1
ATOM 4009 O O . ILE B 1 171 ? 24.266 10.539 7.496 1 81.81 171 ILE B O 1
ATOM 4013 N N . VAL B 1 172 ? 23.438 11.234 9.414 1 81.75 172 VAL B N 1
ATOM 4014 C CA . VAL B 1 172 ? 22.938 9.914 9.781 1 81.75 172 VAL B CA 1
ATOM 4015 C C . VAL B 1 172 ? 21.891 9.453 8.758 1 81.75 172 VAL B C 1
ATOM 4017 O O . VAL B 1 172 ? 21.906 8.305 8.32 1 81.75 172 VAL B O 1
ATOM 4020 N N . HIS B 1 173 ? 21.016 10.367 8.391 1 88.06 173 HIS B N 1
ATOM 4021 C CA . HIS B 1 173 ? 20.016 10.086 7.359 1 88.06 173 HIS B CA 1
ATOM 4022 C C . HIS B 1 173 ? 20.672 9.672 6.051 1 88.06 173 HIS B C 1
ATOM 4024 O O . HIS B 1 173 ? 20.297 8.656 5.461 1 88.06 173 HIS B O 1
ATOM 4030 N N . ALA B 1 174 ? 21.672 10.43 5.68 1 85.75 174 ALA B N 1
ATOM 4031 C CA . ALA B 1 174 ? 22.359 10.164 4.418 1 85.75 174 ALA B CA 1
ATOM 4032 C C . ALA B 1 174 ? 23.078 8.82 4.453 1 85.75 174 ALA B C 1
ATOM 4034 O O . ALA B 1 174 ? 23.047 8.062 3.479 1 85.75 174 ALA B O 1
ATOM 4035 N N . VAL B 1 175 ? 23.703 8.523 5.5 1 82.69 175 VAL B N 1
ATOM 4036 C CA . VAL B 1 175 ? 24.438 7.273 5.645 1 82.69 175 VAL B CA 1
ATOM 4037 C C . VAL B 1 175 ? 23.469 6.094 5.629 1 82.69 175 VAL B C 1
ATOM 4039 O O . VAL B 1 175 ? 23.719 5.082 4.973 1 82.69 175 VAL B O 1
ATOM 4042 N N . ALA B 1 176 ? 22.406 6.23 6.332 1 84.44 176 ALA B N 1
ATOM 4043 C CA . ALA B 1 176 ? 21.406 5.176 6.344 1 84.44 176 ALA B CA 1
ATOM 4044 C C . ALA B 1 176 ? 20.859 4.918 4.941 1 84.44 176 ALA B C 1
ATOM 4046 O O . ALA B 1 176 ? 20.719 3.766 4.523 1 84.44 176 ALA B O 1
ATOM 4047 N N . GLN B 1 177 ? 20.594 5.996 4.223 1 86.62 177 GLN B N 1
ATOM 4048 C CA . GLN B 1 177 ? 20.062 5.859 2.873 1 86.62 177 GLN B CA 1
ATOM 4049 C C . GLN B 1 177 ? 21.094 5.277 1.922 1 86.62 177 GLN B C 1
ATOM 4051 O O . GLN B 1 177 ? 20.766 4.543 0.993 1 86.62 177 GLN B O 1
ATOM 4056 N N . LEU B 1 178 ? 22.328 5.625 2.143 1 85.56 178 LEU B N 1
ATOM 4057 C CA . LEU B 1 178 ? 23.406 5.07 1.326 1 85.56 178 LEU B CA 1
ATOM 4058 C C . LEU B 1 178 ? 23.531 3.562 1.535 1 85.56 178 LEU B C 1
ATOM 4060 O O . LEU B 1 178 ? 23.656 2.807 0.57 1 85.56 178 LEU B O 1
ATOM 4064 N N . PHE B 1 179 ? 23.469 3.16 2.76 1 84.5 179 PHE B N 1
ATOM 4065 C CA . PHE B 1 179 ? 23.5 1.737 3.07 1 84.5 179 PHE B CA 1
ATOM 4066 C C . PHE B 1 179 ? 22.297 1.022 2.459 1 84.5 179 PHE B C 1
ATOM 4068 O O . PHE B 1 179 ? 22.438 -0.07 1.905 1 84.5 179 PHE B O 1
ATOM 4075 N N . THR B 1 180 ? 21.141 1.668 2.621 1 89.12 180 THR B N 1
ATOM 4076 C CA . THR B 1 180 ? 19.922 1.129 2.008 1 89.12 180 THR B CA 1
ATOM 4077 C C . THR B 1 180 ? 20.125 0.941 0.505 1 89.12 180 THR B C 1
ATOM 4079 O O . THR B 1 180 ? 19.75 -0.094 -0.049 1 89.12 180 THR B O 1
ATOM 4082 N N . PHE B 1 181 ? 20.75 1.858 -0.136 1 90.25 181 PHE B N 1
ATOM 4083 C CA . PHE B 1 181 ? 20.969 1.808 -1.575 1 90.25 181 PHE B CA 1
ATOM 4084 C C . PHE B 1 181 ? 21.906 0.65 -1.936 1 90.25 181 PHE B C 1
ATOM 4086 O O . PHE B 1 181 ? 21.656 -0.061 -2.914 1 90.25 181 PHE B O 1
ATOM 4093 N N . PHE B 1 182 ? 22.922 0.428 -1.165 1 88.19 182 PHE B N 1
ATOM 4094 C CA . PHE B 1 182 ? 23.859 -0.667 -1.412 1 88.19 182 PHE B CA 1
ATOM 4095 C C . PHE B 1 182 ? 23.141 -2.014 -1.304 1 88.19 182 PHE B C 1
ATOM 4097 O O . PHE B 1 182 ? 23.312 -2.881 -2.164 1 88.19 182 PHE B O 1
ATOM 4104 N N . LEU B 1 183 ? 22.375 -2.186 -0.262 1 89.94 183 LEU B N 1
ATOM 4105 C CA . LEU B 1 183 ? 21.641 -3.434 -0.085 1 89.94 183 LEU B CA 1
ATOM 4106 C C . LEU B 1 183 ? 20.641 -3.637 -1.212 1 89.94 183 LEU B C 1
ATOM 4108 O O . LEU B 1 183 ? 20.422 -4.762 -1.665 1 89.94 183 LEU B O 1
ATOM 4112 N N . PHE B 1 184 ? 20.016 -2.559 -1.654 1 93.69 184 PHE B N 1
ATOM 4113 C CA . PHE B 1 184 ? 19.078 -2.582 -2.773 1 93.69 184 PHE B CA 1
ATOM 4114 C C . PHE B 1 184 ? 19.75 -3.115 -4.031 1 93.69 184 PHE B C 1
ATOM 4116 O O . PHE B 1 184 ? 19.234 -4.02 -4.688 1 93.69 184 PHE B O 1
ATOM 4123 N N . VAL B 1 185 ? 20.938 -2.637 -4.281 1 92.44 185 VAL B N 1
ATOM 4124 C CA . VAL B 1 185 ? 21.672 -3 -5.488 1 92.44 185 VAL B CA 1
ATOM 4125 C C . VAL B 1 185 ? 22.109 -4.461 -5.41 1 92.44 185 VAL B C 1
ATOM 4127 O O . VAL B 1 185 ? 21.953 -5.215 -6.371 1 92.44 185 VAL B O 1
ATOM 4130 N N . ILE B 1 186 ? 22.609 -4.875 -4.312 1 93.06 186 ILE B N 1
ATOM 4131 C CA . ILE B 1 186 ? 23.047 -6.254 -4.133 1 93.06 186 ILE B CA 1
ATOM 4132 C C . ILE B 1 186 ? 21.844 -7.188 -4.23 1 93.06 186 ILE B C 1
ATOM 4134 O O . ILE B 1 186 ? 21.922 -8.266 -4.82 1 93.06 186 ILE B O 1
ATOM 4138 N N . GLY B 1 187 ? 20.734 -6.766 -3.625 1 95.19 187 GLY B N 1
ATOM 4139 C CA . GLY B 1 187 ? 19.516 -7.543 -3.738 1 95.19 187 GLY B CA 1
ATOM 4140 C C . GLY B 1 187 ? 19.031 -7.703 -5.168 1 95.19 187 GLY B C 1
ATOM 4141 O O . GLY B 1 187 ? 18.562 -8.773 -5.559 1 95.19 187 GLY B O 1
ATOM 4142 N N . LEU B 1 188 ? 19.188 -6.668 -5.984 1 94.94 188 LEU B N 1
ATOM 4143 C CA . LEU B 1 188 ? 18.812 -6.738 -7.391 1 94.94 188 LEU B CA 1
ATOM 4144 C C . LEU B 1 188 ? 19.75 -7.676 -8.156 1 94.94 188 LEU B C 1
ATOM 4146 O O . LEU B 1 188 ? 19.297 -8.453 -9 1 94.94 188 LEU B O 1
ATOM 4150 N N . LYS B 1 189 ? 21.016 -7.547 -7.84 1 93.81 189 LYS B N 1
ATOM 4151 C CA . LYS B 1 189 ? 21.969 -8.461 -8.477 1 93.81 189 LYS B CA 1
ATOM 4152 C C . LYS B 1 189 ? 21.609 -9.914 -8.18 1 93.81 189 LYS B C 1
ATOM 4154 O O . LYS B 1 189 ? 21.688 -10.773 -9.062 1 93.81 189 LYS B O 1
ATOM 4159 N N . ALA B 1 190 ? 21.234 -10.242 -6.992 1 94.31 190 ALA B N 1
ATOM 4160 C CA . ALA B 1 190 ? 20.891 -11.602 -6.586 1 94.31 190 ALA B CA 1
ATOM 4161 C C . ALA B 1 190 ? 19.734 -12.141 -7.422 1 94.31 190 ALA B C 1
ATOM 4163 O O . ALA B 1 190 ? 19.797 -13.273 -7.91 1 94.31 190 ALA B O 1
ATOM 4164 N N . VAL B 1 191 ? 18.734 -11.367 -7.668 1 96.06 191 VAL B N 1
ATOM 4165 C CA . VAL B 1 191 ? 17.562 -11.867 -8.391 1 96.06 191 VAL B CA 1
ATOM 4166 C C . VAL B 1 191 ? 17.859 -11.922 -9.883 1 96.06 191 VAL B C 1
ATOM 4168 O O . VAL B 1 191 ? 17.422 -12.844 -10.578 1 96.06 191 VAL B O 1
ATOM 4171 N N . PHE B 1 192 ? 18.609 -10.992 -10.422 1 95.62 192 PHE B N 1
ATOM 4172 C CA . PHE B 1 192 ? 18.938 -11.016 -11.844 1 95.62 192 PHE B CA 1
ATOM 4173 C C . PHE B 1 192 ? 19.828 -12.195 -12.18 1 95.62 192 PHE B C 1
ATOM 4175 O O . PHE B 1 192 ? 19.656 -12.852 -13.203 1 95.62 192 PHE B O 1
ATOM 4182 N N . ASP B 1 193 ? 20.781 -12.5 -11.328 1 94.88 193 ASP B N 1
ATOM 4183 C CA . ASP B 1 193 ? 21.625 -13.68 -11.516 1 94.88 193 ASP B CA 1
ATOM 4184 C C . ASP B 1 193 ? 20.812 -14.961 -11.461 1 94.88 193 ASP B C 1
ATOM 4186 O O . ASP B 1 193 ? 21.016 -15.867 -12.273 1 94.88 193 ASP B O 1
ATOM 4190 N N . ALA B 1 194 ? 19.953 -15.078 -10.531 1 94.19 194 ALA B N 1
ATOM 4191 C CA . ALA B 1 194 ? 19.109 -16.25 -10.391 1 94.19 194 ALA B CA 1
ATOM 4192 C C . ALA B 1 194 ? 18.234 -16.453 -11.625 1 94.19 194 ALA B C 1
ATOM 4194 O O . ALA B 1 194 ? 18.047 -17.562 -12.102 1 94.19 194 ALA B O 1
ATOM 4195 N N . HIS B 1 195 ? 17.656 -15.352 -12.133 1 94.69 195 HIS B N 1
ATOM 4196 C CA . HIS B 1 195 ? 16.828 -15.398 -13.336 1 94.69 195 HIS B CA 1
ATOM 4197 C C . HIS B 1 195 ? 17.641 -15.844 -14.547 1 94.69 195 HIS B C 1
ATOM 4199 O O . HIS B 1 195 ? 17.172 -16.625 -15.367 1 94.69 195 HIS B O 1
ATOM 4205 N N . GLU B 1 196 ? 18.812 -15.297 -14.602 1 94.69 196 GLU B N 1
ATOM 4206 C CA . GLU B 1 196 ? 19.688 -15.672 -15.703 1 94.69 196 GLU B CA 1
ATOM 4207 C C . GLU B 1 196 ? 20 -17.172 -15.672 1 94.69 196 GLU B C 1
ATOM 4209 O O . GLU B 1 196 ? 19.938 -17.844 -16.703 1 94.69 196 GLU B O 1
ATOM 4214 N N . ALA B 1 197 ? 20.234 -17.672 -14.578 1 93.38 197 ALA B N 1
ATOM 4215 C CA . ALA B 1 197 ? 20.562 -19.078 -14.422 1 93.38 197 ALA B CA 1
ATOM 4216 C C . ALA B 1 197 ? 19.375 -19.984 -14.766 1 93.38 197 ALA B C 1
ATOM 4218 O O . ALA B 1 197 ? 19.547 -21.062 -15.312 1 93.38 197 ALA B O 1
ATOM 4219 N N . SER B 1 198 ? 18.203 -19.531 -14.469 1 93.06 198 SER B N 1
ATOM 4220 C CA . SER B 1 198 ? 17.016 -20.328 -14.727 1 93.06 198 SER B CA 1
ATOM 4221 C C . SER B 1 198 ? 16.375 -19.953 -16.062 1 93.06 198 SER B C 1
ATOM 4223 O O . SER B 1 198 ? 15.297 -20.438 -16.391 1 93.06 198 SER B O 1
ATOM 4225 N N . LYS B 1 199 ? 16.922 -18.969 -16.797 1 93.69 199 LYS B N 1
ATOM 4226 C CA . LYS B 1 199 ? 16.422 -18.484 -18.078 1 93.69 199 LYS B CA 1
ATOM 4227 C C . LYS B 1 199 ? 15.031 -17.891 -17.922 1 93.69 199 LYS B C 1
ATOM 4229 O O . LYS B 1 199 ? 14.18 -18.062 -18.797 1 93.69 199 LYS B O 1
ATOM 4234 N N . THR B 1 200 ? 14.789 -17.453 -16.75 1 92.25 200 THR B N 1
ATOM 4235 C CA . THR B 1 200 ? 13.57 -16.703 -16.484 1 92.25 200 THR B CA 1
ATOM 4236 C C . THR B 1 200 ? 13.742 -15.234 -16.891 1 92.25 200 THR B C 1
ATOM 4238 O O . THR B 1 200 ? 14.711 -14.586 -16.5 1 92.25 200 THR B O 1
ATOM 4241 N N . PRO B 1 201 ? 12.859 -14.703 -17.703 1 92.19 201 PRO B N 1
ATOM 4242 C CA . PRO B 1 201 ? 12.961 -13.281 -18.062 1 92.19 201 PRO B CA 1
ATOM 4243 C C . PRO B 1 201 ? 12.828 -12.367 -16.844 1 92.19 201 PRO B C 1
ATOM 4245 O O . PRO B 1 201 ? 12.094 -12.68 -15.906 1 92.19 201 PRO B O 1
ATOM 4248 N N . ASN B 1 202 ? 13.578 -11.289 -16.906 1 93 202 ASN B N 1
ATOM 4249 C CA . ASN B 1 202 ? 13.484 -10.281 -15.852 1 93 202 ASN B CA 1
ATOM 4250 C C . ASN B 1 202 ? 12.312 -9.336 -16.094 1 93 202 ASN B C 1
ATOM 4252 O O . ASN B 1 202 ? 11.891 -9.133 -17.219 1 93 202 ASN B O 1
ATOM 4256 N N . LEU B 1 203 ? 11.758 -8.758 -15 1 93.5 203 LEU B N 1
ATOM 4257 C CA . LEU B 1 203 ? 10.859 -7.609 -15 1 93.5 203 LEU B CA 1
ATOM 4258 C C . LEU B 1 203 ? 9.57 -7.926 -15.75 1 93.5 203 LEU B C 1
ATOM 4260 O O . LEU B 1 203 ? 9.055 -7.09 -16.5 1 93.5 203 LEU B O 1
ATOM 4264 N N . TYR B 1 204 ? 9.047 -9.117 -15.586 1 92.62 204 TYR B N 1
ATOM 4265 C CA . TYR B 1 204 ? 7.832 -9.492 -16.297 1 92.62 204 TYR B CA 1
ATOM 4266 C C . TYR B 1 204 ? 6.602 -9.344 -15.414 1 92.62 204 TYR B C 1
ATOM 4268 O O . TYR B 1 204 ? 5.496 -9.102 -15.906 1 92.62 204 TYR B O 1
ATOM 4276 N N . SER B 1 205 ? 6.781 -9.523 -14.141 1 95.12 205 SER B N 1
ATOM 4277 C CA . SER B 1 205 ? 5.633 -9.633 -13.25 1 95.12 205 SER B CA 1
ATOM 4278 C C . SER B 1 205 ? 5.211 -8.266 -12.719 1 95.12 205 SER B C 1
ATOM 4280 O O . SER B 1 205 ? 5.984 -7.305 -12.781 1 95.12 205 SER B O 1
ATOM 4282 N N . LEU B 1 206 ? 3.986 -8.172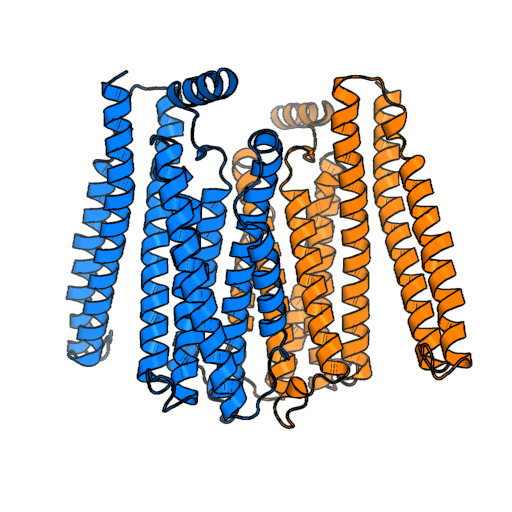 -12.234 1 94.56 206 LEU B N 1
ATOM 4283 C CA . LEU B 1 206 ? 3.488 -6.941 -11.625 1 94.56 206 LEU B CA 1
ATOM 4284 C C . LEU B 1 206 ? 4.371 -6.516 -10.461 1 94.56 206 LEU B C 1
ATOM 4286 O O . LEU B 1 206 ? 4.645 -5.328 -10.281 1 94.56 206 LEU B O 1
ATOM 4290 N N . HIS B 1 207 ? 4.867 -7.449 -9.648 1 96.69 207 HIS B N 1
ATOM 4291 C CA . HIS B 1 207 ? 5.805 -7.18 -8.57 1 96.69 207 HIS B CA 1
ATOM 4292 C C . HIS B 1 207 ? 7.055 -6.48 -9.086 1 96.69 207 HIS B C 1
ATOM 4294 O O . HIS B 1 207 ? 7.465 -5.453 -8.539 1 96.69 207 HIS B O 1
ATOM 4300 N N . SER B 1 208 ? 7.605 -7.008 -10.141 1 95.75 208 SER B N 1
ATOM 4301 C CA . SER B 1 208 ? 8.836 -6.426 -10.664 1 95.75 208 SER B CA 1
ATOM 4302 C C . SER B 1 208 ? 8.586 -5.055 -11.273 1 95.75 208 SER B C 1
ATOM 4304 O O . SER B 1 208 ? 9.453 -4.18 -11.234 1 95.75 208 SER B O 1
ATOM 4306 N N . TRP B 1 209 ? 7.402 -4.836 -11.828 1 93.81 209 TRP B N 1
ATOM 4307 C CA . TRP B 1 209 ? 7.07 -3.508 -12.328 1 93.81 209 TRP B CA 1
ATOM 4308 C C . TRP B 1 209 ? 7.023 -2.488 -11.195 1 93.81 209 TRP B C 1
ATOM 4310 O O . TRP B 1 209 ? 7.469 -1.349 -11.359 1 93.81 209 TRP B O 1
ATOM 4320 N N . PHE B 1 210 ? 6.453 -2.904 -10.109 1 94.56 210 PHE B N 1
ATOM 4321 C CA . PHE B 1 210 ? 6.484 -2.035 -8.938 1 94.56 210 PHE B CA 1
ATOM 4322 C C . PHE B 1 210 ? 7.918 -1.79 -8.484 1 94.56 210 PHE B C 1
ATOM 4324 O O . PHE B 1 210 ? 8.258 -0.684 -8.055 1 94.56 210 PHE B O 1
ATOM 4331 N N . GLY B 1 211 ? 8.75 -2.766 -8.609 1 93.25 211 GLY B N 1
ATOM 4332 C CA . GLY B 1 211 ? 10.164 -2.592 -8.305 1 93.25 211 GLY B CA 1
ATOM 4333 C C . GLY B 1 211 ? 10.836 -1.558 -9.188 1 93.25 211 GLY B C 1
ATOM 4334 O O . GLY B 1 211 ? 11.688 -0.798 -8.719 1 93.25 211 GLY B O 1
ATOM 4335 N N . ILE B 1 212 ? 10.445 -1.5 -10.422 1 89.12 212 ILE B N 1
ATOM 4336 C CA . ILE B 1 212 ? 10.977 -0.507 -11.352 1 89.12 212 ILE B CA 1
ATOM 4337 C C . ILE B 1 212 ? 10.594 0.895 -10.883 1 89.12 212 ILE B C 1
ATOM 4339 O O . ILE B 1 212 ? 11.414 1.815 -10.922 1 89.12 212 ILE B O 1
ATOM 4343 N N . TRP B 1 213 ? 9.43 0.992 -10.422 1 85.31 213 TRP B N 1
ATOM 4344 C CA . TRP B 1 213 ? 8.969 2.289 -9.938 1 85.31 213 TRP B CA 1
ATOM 4345 C C . TRP B 1 213 ? 9.75 2.711 -8.695 1 85.31 213 TRP B C 1
ATOM 4347 O O . TRP B 1 213 ? 10.109 3.881 -8.547 1 85.31 213 TRP B O 1
ATOM 4357 N N . VAL B 1 214 ? 10.016 1.822 -7.824 1 86.94 214 VAL B N 1
ATOM 4358 C CA . VAL B 1 214 ? 10.82 2.117 -6.645 1 86.94 214 VAL B CA 1
ATOM 4359 C C . VAL B 1 214 ? 12.203 2.602 -7.074 1 86.94 214 VAL B C 1
ATOM 4361 O O . VAL B 1 214 ? 12.688 3.633 -6.598 1 86.94 214 VAL B O 1
ATOM 4364 N N . ALA B 1 215 ? 12.812 1.93 -8.039 1 84.31 215 ALA B N 1
ATOM 4365 C CA . ALA B 1 215 ? 14.133 2.295 -8.531 1 84.31 215 ALA B CA 1
ATOM 4366 C C . ALA B 1 215 ? 14.109 3.668 -9.203 1 84.31 215 ALA B C 1
ATOM 4368 O O . ALA B 1 215 ? 15.023 4.473 -9.016 1 84.31 215 ALA B O 1
ATOM 4369 N N . GLY B 1 216 ? 13.078 3.994 -9.883 1 78.56 216 GLY B N 1
ATOM 4370 C CA . GLY B 1 216 ? 12.938 5.281 -10.547 1 78.56 216 GLY B CA 1
ATOM 4371 C C . GLY B 1 216 ? 12.828 6.441 -9.57 1 78.56 216 GLY B C 1
ATOM 4372 O O . GLY B 1 216 ? 13.508 7.457 -9.734 1 78.56 216 GLY B O 1
ATOM 4373 N N . PHE B 1 217 ? 12.078 6.254 -8.594 1 79.69 217 PHE B N 1
ATOM 4374 C CA . PHE B 1 217 ? 11.898 7.32 -7.613 1 79.69 217 PHE B CA 1
ATOM 4375 C C . PHE B 1 217 ? 13.156 7.5 -6.77 1 79.69 217 PHE B C 1
ATOM 4377 O O . PHE B 1 217 ? 13.453 8.609 -6.324 1 79.69 217 PHE B O 1
ATOM 4384 N N . LEU B 1 218 ? 13.875 6.426 -6.559 1 76.31 218 LEU B N 1
ATOM 4385 C CA . LEU B 1 218 ? 15.117 6.508 -5.797 1 76.31 218 LEU B CA 1
ATOM 4386 C C . LEU B 1 218 ? 16.125 7.41 -6.5 1 76.31 218 LEU B C 1
ATOM 4388 O O . LEU B 1 218 ? 16.875 8.141 -5.848 1 76.31 218 LEU B O 1
ATOM 4392 N N . SER B 1 219 ? 16.047 7.543 -7.742 1 70.25 219 SER B N 1
ATOM 4393 C CA . SER B 1 219 ? 16.984 8.352 -8.516 1 70.25 219 SER B CA 1
ATOM 4394 C C . SER B 1 219 ? 16.703 9.836 -8.352 1 70.25 219 SER B C 1
ATOM 4396 O O . SER B 1 219 ? 17.594 10.672 -8.516 1 70.25 219 SER B O 1
ATOM 4398 N N . PHE B 1 220 ? 15.469 10.117 -7.91 1 67.44 220 PHE B N 1
ATOM 4399 C CA . PHE B 1 220 ? 15.078 11.516 -7.738 1 67.44 220 PHE B CA 1
ATOM 4400 C C . PHE B 1 220 ? 15.609 12.062 -6.422 1 67.44 220 PHE B C 1
ATOM 4402 O O . PHE B 1 220 ? 15.719 13.281 -6.25 1 67.44 220 PHE B O 1
ATOM 4409 N N . LEU B 1 221 ? 15.922 11.172 -5.492 1 68.75 221 LEU B N 1
ATOM 4410 C CA . LEU B 1 221 ? 16.312 11.633 -4.164 1 68.75 221 LEU B CA 1
ATOM 4411 C C . LEU B 1 221 ? 17.812 11.844 -4.082 1 68.75 221 LEU B C 1
ATOM 4413 O O . LEU B 1 221 ? 18.344 12.18 -3.018 1 68.75 221 LEU B O 1
ATOM 4417 N N . PHE B 1 222 ? 18.484 11.758 -5.129 1 62.62 222 PHE B N 1
ATOM 4418 C CA . PHE B 1 222 ? 19.938 11.922 -5.098 1 62.62 222 PHE B CA 1
ATOM 4419 C C . PHE B 1 222 ? 20.297 13.352 -4.715 1 62.62 222 PHE B C 1
ATOM 4421 O O . PHE B 1 222 ? 19.688 14.305 -5.184 1 62.62 222 PHE B O 1
ATOM 4428 N N . PRO B 1 223 ? 21.25 13.352 -3.717 1 59.53 223 PRO B N 1
ATOM 4429 C CA . PRO B 1 223 ? 21.703 14.609 -3.127 1 59.53 223 PRO B CA 1
ATOM 4430 C C . PRO B 1 223 ? 22.344 15.547 -4.148 1 59.53 223 PRO B C 1
ATOM 4432 O O . PRO B 1 223 ? 22.719 15.109 -5.238 1 59.53 223 PRO B O 1
ATOM 4435 N N . GLY B 1 224 ? 22.203 16.922 -4.043 1 58.94 224 GLY B N 1
ATOM 4436 C CA . GLY B 1 224 ? 23.094 17.875 -4.719 1 58.94 224 GLY B CA 1
ATOM 4437 C C . GLY B 1 224 ? 22.391 19.141 -5.148 1 58.94 224 GLY B C 1
ATOM 4438 O O . GLY B 1 224 ? 22.844 19.828 -6.059 1 58.94 224 GLY B O 1
ATOM 4439 N N . ILE B 1 225 ? 21.188 19.25 -4.59 1 56.28 225 ILE B N 1
ATOM 4440 C CA . ILE B 1 225 ? 20.547 20.484 -5.047 1 56.28 225 ILE B CA 1
ATOM 4441 C C . ILE B 1 225 ? 21.125 21.672 -4.293 1 56.28 225 ILE B C 1
ATOM 4443 O O . ILE B 1 225 ? 21.406 21.578 -3.094 1 56.28 225 ILE B O 1
ATOM 4447 N N . LYS B 1 226 ? 21.406 22.656 -5.078 1 58.97 226 LYS B N 1
ATOM 4448 C CA . LYS B 1 226 ? 21.953 23.922 -4.586 1 58.97 226 LYS B CA 1
ATOM 4449 C C . LYS B 1 226 ? 21.094 24.484 -3.465 1 58.97 226 LYS B C 1
ATOM 4451 O O . LYS B 1 226 ? 19.891 24.25 -3.418 1 58.97 226 LYS B O 1
ATOM 4456 N N . HIS B 1 227 ? 21.734 25.125 -2.508 1 59.38 227 HIS B N 1
ATOM 4457 C CA . HIS B 1 227 ? 21.203 25.719 -1.284 1 59.38 227 HIS B CA 1
ATOM 4458 C C . HIS B 1 227 ? 19.969 26.562 -1.575 1 59.38 227 HIS B C 1
ATOM 4460 O O . HIS B 1 227 ? 19 26.547 -0.811 1 59.38 227 HIS B O 1
ATOM 4466 N N . ALA B 1 228 ? 19.953 27.234 -2.721 1 57.22 228 ALA B N 1
ATOM 4467 C CA . ALA B 1 228 ? 18.906 28.219 -2.99 1 57.22 228 ALA B CA 1
ATOM 4468 C C . ALA B 1 228 ? 17.562 27.531 -3.24 1 57.22 228 ALA B C 1
ATOM 4470 O O . ALA B 1 228 ? 16.5 28.125 -3.037 1 57.22 228 ALA B O 1
ATOM 4471 N N . PHE B 1 229 ? 17.641 26.25 -3.504 1 62.28 229 PHE B N 1
ATOM 4472 C CA . PHE B 1 229 ? 16.375 25.609 -3.848 1 62.28 229 PHE B CA 1
ATOM 4473 C C . PHE B 1 229 ? 15.969 24.594 -2.781 1 62.28 229 PHE B C 1
ATOM 4475 O O . PHE B 1 229 ? 15 23.859 -2.955 1 62.28 229 PHE B O 1
ATOM 4482 N N . ARG B 1 230 ? 16.625 24.688 -1.646 1 66.19 230 ARG B N 1
ATOM 4483 C CA . ARG B 1 230 ? 16.438 23.672 -0.613 1 66.19 230 ARG B CA 1
ATOM 4484 C C . ARG B 1 230 ? 15.047 23.797 0.016 1 66.19 230 ARG B C 1
ATOM 4486 O O . ARG B 1 230 ? 14.375 22.797 0.266 1 66.19 230 ARG B O 1
ATOM 4493 N N . SER B 1 231 ? 14.602 25 0.242 1 69.69 231 SER B N 1
ATOM 4494 C CA . SER B 1 231 ? 13.328 25.219 0.922 1 69.69 231 SER B CA 1
ATOM 4495 C C . SER B 1 231 ? 12.156 24.719 0.079 1 69.69 231 SER B C 1
ATOM 4497 O O . SER B 1 231 ? 11.18 24.188 0.613 1 69.69 231 SER B O 1
ATOM 4499 N N . LYS B 1 232 ? 12.352 24.844 -1.174 1 69.5 232 LYS B N 1
ATOM 4500 C CA . LYS B 1 232 ? 11.289 24.391 -2.061 1 69.5 232 LYS B CA 1
ATOM 4501 C C . LYS B 1 232 ? 11.375 22.891 -2.309 1 69.5 232 LYS B C 1
ATOM 4503 O O . LYS B 1 232 ? 10.352 22.234 -2.557 1 69.5 232 LYS B O 1
ATOM 4508 N N . TYR B 1 233 ? 12.586 22.391 -2.113 1 76.81 233 TYR B N 1
ATOM 4509 C CA . TYR B 1 233 ? 12.836 20.984 -2.455 1 76.81 233 TYR B CA 1
ATOM 4510 C C . TYR B 1 233 ? 12.516 20.078 -1.28 1 76.81 233 TYR B C 1
ATOM 4512 O O . TYR B 1 233 ? 12.164 18.906 -1.471 1 76.81 233 TYR B O 1
ATOM 4520 N N . LEU B 1 234 ? 12.539 20.562 -0.127 1 81.94 234 LEU B N 1
ATOM 4521 C CA . LEU B 1 234 ? 12.43 19.734 1.072 1 81.94 234 LEU B CA 1
ATOM 4522 C C . LEU B 1 234 ? 11.055 19.062 1.146 1 81.94 234 LEU B C 1
ATOM 4524 O O . LEU B 1 234 ? 10.961 17.859 1.361 1 81.94 234 LEU B O 1
ATOM 4528 N N . PRO B 1 235 ? 10.031 19.828 0.839 1 78.06 235 PRO B N 1
ATOM 4529 C CA . PRO B 1 235 ? 8.719 19.172 0.875 1 78.06 235 PRO B CA 1
ATOM 4530 C C . PRO B 1 235 ? 8.562 18.094 -0.206 1 78.06 235 PRO B C 1
ATOM 4532 O O . PRO B 1 235 ? 7.906 17.078 0.019 1 78.06 235 PRO B O 1
ATOM 4535 N N . ILE B 1 236 ? 9.102 18.375 -1.293 1 80.44 236 ILE B N 1
ATOM 4536 C CA . ILE B 1 236 ? 9.055 17.406 -2.387 1 80.44 236 ILE B CA 1
ATOM 4537 C C . ILE B 1 236 ? 9.867 16.172 -2.014 1 80.44 236 ILE B C 1
ATOM 4539 O O . ILE B 1 236 ? 9.422 15.047 -2.225 1 80.44 236 ILE B O 1
ATOM 4543 N N . HIS B 1 237 ? 11.062 16.438 -1.446 1 85.56 237 HIS B N 1
ATOM 4544 C CA . HIS B 1 237 ? 11.945 15.352 -1.008 1 85.56 237 HIS B CA 1
ATOM 4545 C C . HIS B 1 237 ? 11.258 14.469 0.024 1 85.56 237 HIS B C 1
ATOM 4547 O O . HIS B 1 237 ? 11.312 13.234 -0.072 1 85.56 237 HIS B O 1
ATOM 4553 N N . THR B 1 238 ? 10.57 15.023 0.88 1 85.62 238 THR B N 1
ATOM 4554 C CA . THR B 1 238 ? 9.906 14.289 1.947 1 85.62 238 THR B CA 1
ATOM 4555 C C . THR B 1 238 ? 8.727 13.484 1.398 1 85.62 238 THR B C 1
ATOM 4557 O O . THR B 1 238 ? 8.508 12.336 1.796 1 85.62 238 THR B O 1
ATOM 4560 N N . LEU B 1 239 ? 7.988 14.102 0.526 1 84.31 239 LEU B N 1
ATOM 4561 C CA . LEU B 1 239 ? 6.871 13.406 -0.095 1 84.31 239 LEU B CA 1
ATOM 4562 C C . LEU B 1 239 ? 7.355 12.203 -0.897 1 84.31 239 LEU B C 1
ATOM 4564 O O . LEU B 1 239 ? 6.793 11.117 -0.793 1 84.31 239 LEU B O 1
ATOM 4568 N N . PHE B 1 240 ? 8.367 12.414 -1.643 1 87.12 240 PHE B N 1
ATOM 4569 C CA . PHE B 1 240 ? 8.898 11.328 -2.461 1 87.12 240 PHE B CA 1
ATOM 4570 C C . PHE B 1 240 ? 9.484 10.227 -1.586 1 87.12 240 PHE B C 1
ATOM 4572 O O . PHE B 1 240 ? 9.414 9.047 -1.934 1 87.12 240 PHE B O 1
ATOM 4579 N N . GLY B 1 241 ? 10.109 10.633 -0.492 1 89.31 241 GLY B N 1
ATOM 4580 C CA . GLY B 1 241 ? 10.578 9.641 0.459 1 89.31 241 GLY B CA 1
ATOM 4581 C C . GLY B 1 241 ? 9.477 8.719 0.956 1 89.31 241 GLY B C 1
ATOM 4582 O O . GLY B 1 241 ? 9.648 7.504 1.015 1 89.31 241 GLY B O 1
ATOM 4583 N N . LEU B 1 242 ? 8.367 9.32 1.23 1 89.5 242 LEU B N 1
ATOM 4584 C CA . LEU B 1 242 ? 7.227 8.555 1.725 1 89.5 242 LEU B CA 1
ATOM 4585 C C . LEU B 1 242 ? 6.668 7.648 0.633 1 89.5 242 LEU B C 1
ATOM 4587 O O . LEU B 1 242 ? 6.277 6.508 0.904 1 89.5 242 LEU B O 1
ATOM 4591 N N . ILE B 1 243 ? 6.594 8.125 -0.54 1 89.25 243 ILE B N 1
ATOM 4592 C CA . ILE B 1 243 ? 6.098 7.359 -1.674 1 89.25 243 ILE B CA 1
ATOM 4593 C C . ILE B 1 243 ? 6.988 6.141 -1.902 1 89.25 243 ILE B C 1
ATOM 4595 O O . ILE B 1 243 ? 6.492 5.02 -2.062 1 89.25 243 ILE B O 1
ATOM 4599 N N . ILE B 1 244 ? 8.266 6.383 -1.896 1 90.62 244 ILE B N 1
ATOM 4600 C CA . ILE B 1 244 ? 9.211 5.297 -2.117 1 90.62 244 ILE B CA 1
ATOM 4601 C C . ILE B 1 244 ? 9.055 4.242 -1.024 1 90.62 244 ILE B C 1
ATOM 4603 O O . ILE B 1 244 ? 9.039 3.043 -1.309 1 90.62 244 ILE B O 1
ATOM 4607 N N . PHE B 1 245 ? 9 4.68 0.17 1 94.31 245 PHE B N 1
ATOM 4608 C CA . PHE B 1 245 ? 8.836 3.76 1.288 1 94.31 245 PHE B CA 1
ATOM 4609 C C . PHE B 1 245 ? 7.559 2.941 1.137 1 94.31 245 PHE B C 1
ATOM 4611 O O . PHE B 1 245 ? 7.578 1.718 1.281 1 94.31 245 PHE B O 1
ATOM 4618 N N . SER B 1 246 ? 6.438 3.586 0.838 1 91.94 246 SER B N 1
ATOM 4619 C CA . SER B 1 246 ? 5.156 2.91 0.651 1 91.94 246 SER B CA 1
ATOM 4620 C C . SER B 1 246 ? 5.227 1.898 -0.487 1 91.94 246 SER B C 1
ATOM 4622 O O . SER B 1 246 ? 4.77 0.763 -0.345 1 91.94 246 SER B O 1
ATOM 4624 N N . LEU B 1 247 ? 5.789 2.32 -1.561 1 93.12 247 LEU B N 1
ATOM 4625 C CA . LEU B 1 247 ? 5.949 1.44 -2.713 1 93.12 247 LEU B CA 1
ATOM 4626 C C . LEU B 1 247 ? 6.812 0.232 -2.361 1 93.12 247 LEU B C 1
ATOM 4628 O O . LEU B 1 247 ? 6.559 -0.876 -2.84 1 93.12 247 LEU B O 1
ATOM 4632 N N . SER B 1 248 ? 7.836 0.48 -1.605 1 95.25 248 SER B N 1
ATOM 4633 C CA . SER B 1 248 ? 8.703 -0.616 -1.189 1 95.25 248 SER B CA 1
ATOM 4634 C C . SER B 1 248 ? 7.941 -1.649 -0.372 1 95.25 248 SER B C 1
ATOM 4636 O O . SER B 1 248 ? 8.109 -2.855 -0.569 1 95.25 248 SER B O 1
ATOM 4638 N N . CYS B 1 249 ? 7.129 -1.193 0.526 1 96.19 249 CYS B N 1
ATOM 4639 C CA . CYS B 1 249 ? 6.32 -2.104 1.329 1 96.19 249 CYS B CA 1
ATOM 4640 C C . CYS B 1 249 ? 5.363 -2.9 0.451 1 96.19 249 CYS B C 1
ATOM 4642 O O . CYS B 1 249 ? 5.266 -4.121 0.579 1 96.19 249 CYS B O 1
ATOM 4644 N N . ILE B 1 250 ? 4.68 -2.221 -0.45 1 95.44 250 ILE B N 1
ATOM 4645 C CA . ILE B 1 250 ? 3.727 -2.867 -1.347 1 95.44 250 ILE B CA 1
ATOM 4646 C C . ILE B 1 250 ? 4.453 -3.885 -2.223 1 95.44 250 ILE B C 1
ATOM 4648 O O . ILE B 1 250 ? 3.977 -5.008 -2.408 1 95.44 250 ILE B O 1
ATOM 4652 N N . THR B 1 251 ? 5.59 -3.477 -2.734 1 96.94 251 THR B N 1
ATOM 4653 C CA . THR B 1 251 ? 6.387 -4.355 -3.586 1 96.94 251 THR B CA 1
ATOM 4654 C C . THR B 1 251 ? 6.805 -5.609 -2.828 1 96.94 251 THR B C 1
ATOM 4656 O O . THR B 1 251 ? 6.746 -6.715 -3.369 1 96.94 251 THR B O 1
ATOM 4659 N N . ALA B 1 252 ? 7.246 -5.438 -1.578 1 97.5 252 ALA B N 1
ATOM 4660 C CA . ALA B 1 252 ? 7.656 -6.574 -0.759 1 97.5 252 ALA B CA 1
ATOM 4661 C C . ALA B 1 252 ? 6.484 -7.523 -0.513 1 97.5 252 ALA B C 1
ATOM 4663 O O . ALA B 1 252 ? 6.648 -8.742 -0.564 1 97.5 252 ALA B O 1
ATOM 4664 N N . LEU B 1 253 ? 5.328 -6.965 -0.239 1 97.06 253 LEU B N 1
ATOM 4665 C CA . LEU B 1 253 ? 4.137 -7.777 -0.025 1 97.06 253 LEU B CA 1
ATOM 4666 C C . LEU B 1 253 ? 3.781 -8.562 -1.282 1 97.06 253 LEU B C 1
ATOM 4668 O O . LEU B 1 253 ? 3.457 -9.75 -1.205 1 97.06 253 LEU B O 1
ATOM 4672 N N . MET B 1 254 ? 3.863 -7.898 -2.41 1 97.5 254 MET B N 1
ATOM 4673 C CA . MET B 1 254 ? 3.59 -8.555 -3.684 1 97.5 254 MET B CA 1
ATOM 4674 C C . MET B 1 254 ? 4.625 -9.641 -3.971 1 97.5 254 MET B C 1
ATOM 4676 O O . MET B 1 254 ? 4.289 -10.695 -4.5 1 97.5 254 MET B O 1
ATOM 4680 N N . GLY B 1 255 ? 5.879 -9.367 -3.635 1 97.94 255 GLY B N 1
ATOM 4681 C CA . GLY B 1 255 ? 6.922 -10.359 -3.82 1 97.94 255 GLY B CA 1
ATOM 4682 C C . GLY B 1 255 ? 6.719 -11.602 -2.969 1 97.94 255 GLY B C 1
ATOM 4683 O O . GLY B 1 255 ? 6.918 -12.719 -3.441 1 97.94 255 GLY B O 1
ATOM 4684 N N . LEU B 1 256 ? 6.371 -11.391 -1.727 1 97.12 256 LEU B N 1
ATOM 4685 C CA . LEU B 1 256 ? 6.082 -12.508 -0.835 1 97.12 256 LEU B CA 1
ATOM 4686 C C . LEU B 1 256 ? 4.945 -13.367 -1.387 1 97.12 256 LEU B C 1
ATOM 4688 O O . LEU B 1 256 ? 5.051 -14.594 -1.423 1 97.12 256 LEU B O 1
ATOM 4692 N N . LEU B 1 257 ? 3.898 -12.734 -1.854 1 97.12 257 LEU B N 1
ATOM 4693 C CA . LEU B 1 257 ? 2.752 -13.453 -2.398 1 97.12 257 LEU B CA 1
ATOM 4694 C C . LEU B 1 257 ? 3.133 -14.211 -3.666 1 97.12 257 LEU B C 1
ATOM 4696 O O . LEU B 1 257 ? 2.762 -15.367 -3.838 1 97.12 257 LEU B O 1
ATOM 4700 N N . GLU B 1 258 ? 3.854 -13.547 -4.543 1 97.19 258 GLU B N 1
ATOM 4701 C CA . GLU B 1 258 ? 4.262 -14.18 -5.793 1 97.19 258 GLU B CA 1
ATOM 4702 C C . GLU B 1 258 ? 5.082 -15.438 -5.531 1 97.19 258 GLU B C 1
ATOM 4704 O O . GLU B 1 258 ? 4.836 -16.484 -6.141 1 97.19 258 GLU B O 1
ATOM 4709 N N . LYS B 1 259 ? 6.051 -15.328 -4.621 1 96.56 259 LYS B N 1
ATOM 4710 C CA . LYS B 1 259 ? 6.883 -16.484 -4.293 1 96.56 259 LYS B CA 1
ATOM 4711 C C . LYS B 1 259 ? 6.055 -17.578 -3.637 1 96.56 259 LYS B C 1
ATOM 4713 O O . LYS B 1 259 ? 6.254 -18.766 -3.92 1 96.56 259 LYS B O 1
ATOM 4718 N N . ALA B 1 260 ? 5.156 -17.219 -2.787 1 95.88 260 ALA B N 1
ATOM 4719 C CA . ALA B 1 260 ? 4.293 -18.203 -2.129 1 95.88 260 ALA B CA 1
ATOM 4720 C C . ALA B 1 260 ? 3.455 -18.969 -3.148 1 95.88 260 ALA B C 1
ATOM 4722 O O . ALA B 1 260 ? 3.369 -20.188 -3.092 1 95.88 260 ALA B O 1
ATOM 4723 N N . VAL B 1 261 ? 2.869 -18.266 -4.094 1 95.56 261 VAL B N 1
ATOM 4724 C CA . VAL B 1 261 ? 1.997 -18.875 -5.086 1 95.56 261 VAL B CA 1
ATOM 4725 C C . VAL B 1 261 ? 2.82 -19.766 -6.02 1 95.56 261 VAL B C 1
ATOM 4727 O O . VAL B 1 261 ? 2.445 -20.906 -6.301 1 95.56 261 VAL B O 1
ATOM 4730 N N . LEU B 1 262 ? 3.934 -19.297 -6.473 1 93.75 262 LEU B N 1
ATOM 4731 C CA . LEU B 1 262 ? 4.777 -20.047 -7.398 1 93.75 262 LEU B CA 1
ATOM 4732 C C . LEU B 1 262 ? 5.305 -21.312 -6.746 1 93.75 262 LEU B C 1
ATOM 4734 O O . LEU B 1 262 ? 5.355 -22.375 -7.383 1 93.75 262 LEU B O 1
ATOM 4738 N N . LYS B 1 263 ? 5.652 -21.219 -5.512 1 92.81 263 LYS B N 1
ATOM 4739 C CA . LYS B 1 263 ? 6.32 -22.328 -4.84 1 92.81 263 LYS B CA 1
ATOM 4740 C C . LYS B 1 263 ? 5.309 -23.312 -4.254 1 92.81 263 LYS B C 1
ATOM 4742 O O . LYS B 1 263 ? 5.504 -24.516 -4.316 1 92.81 263 LYS B O 1
ATOM 4747 N N . LEU B 1 264 ? 4.227 -22.828 -3.729 1 93.25 264 LEU B N 1
ATOM 4748 C CA . LEU B 1 264 ? 3.396 -23.672 -2.873 1 93.25 264 LEU B CA 1
ATOM 4749 C C . LEU B 1 264 ? 2.104 -24.062 -3.582 1 93.25 264 LEU B C 1
ATOM 4751 O O . LEU B 1 264 ? 1.382 -24.938 -3.123 1 93.25 264 LEU B O 1
ATOM 4755 N N . SER B 1 265 ? 1.776 -23.516 -4.746 1 86.94 265 SER B N 1
ATOM 4756 C CA . SER B 1 265 ? 0.493 -23.812 -5.375 1 86.94 265 SER B CA 1
ATOM 4757 C C . SER B 1 265 ? 0.545 -25.125 -6.152 1 86.94 265 SER B C 1
ATOM 4759 O O . SER B 1 265 ? -0.493 -25.719 -6.438 1 86.94 265 SER B O 1
ATOM 4761 N N . LYS B 1 266 ? 1.691 -25.703 -6.691 1 81.31 266 LYS B N 1
ATOM 4762 C CA . LYS B 1 266 ? 1.811 -26.922 -7.488 1 81.31 266 LYS B CA 1
ATOM 4763 C C . LYS B 1 266 ? 1.191 -28.125 -6.766 1 81.31 266 LYS B C 1
ATOM 4765 O O . LYS B 1 266 ? 0.457 -28.906 -7.371 1 81.31 266 LYS B O 1
ATOM 4770 N N . ASP B 1 267 ? 1.265 -28.344 -5.434 1 82.75 267 ASP B N 1
ATOM 4771 C CA . ASP B 1 267 ? 0.719 -29.469 -4.672 1 82.75 267 ASP B CA 1
ATOM 4772 C C . ASP B 1 267 ? -0.302 -28.984 -3.645 1 82.75 267 ASP B C 1
ATOM 4774 O O . ASP B 1 267 ? -0.462 -29.594 -2.586 1 82.75 267 ASP B O 1
ATOM 4778 N N . ASN B 1 268 ? -0.94 -27.844 -4.008 1 88.31 268 ASN B N 1
ATOM 4779 C CA . ASN B 1 268 ? -1.976 -27.266 -3.158 1 88.31 268 ASN B CA 1
ATOM 4780 C C . ASN B 1 268 ? -1.475 -27.047 -1.734 1 88.31 268 ASN B C 1
ATOM 4782 O O . ASN B 1 268 ? -2.246 -27.141 -0.779 1 88.31 268 ASN B O 1
ATOM 4786 N N . LEU B 1 269 ? -0.219 -26.859 -1.639 1 90 269 LEU B N 1
ATOM 4787 C CA . LEU B 1 269 ? 0.371 -26.672 -0.319 1 90 269 LEU B CA 1
ATOM 4788 C C . LEU B 1 269 ? -0.017 -25.312 0.255 1 90 269 LEU B C 1
ATOM 4790 O O . LEU B 1 269 ? -0.144 -25.156 1.472 1 90 269 LEU B O 1
ATOM 4794 N N . TYR B 1 270 ? -0.181 -24.406 -0.65 1 93.88 270 TYR B N 1
ATOM 4795 C CA . TYR B 1 270 ? -0.596 -23.094 -0.173 1 93.88 270 TYR B CA 1
ATOM 4796 C C . TYR B 1 270 ? -1.999 -23.141 0.419 1 93.88 270 TYR B C 1
ATOM 4798 O O . TYR B 1 270 ? -2.24 -22.625 1.51 1 93.88 270 TYR B O 1
ATOM 4806 N N . GLU B 1 271 ? -2.887 -23.844 -0.295 1 91.75 271 GLU B N 1
ATOM 4807 C CA . GLU B 1 271 ? -4.289 -23.969 0.091 1 91.75 271 GLU B CA 1
ATOM 4808 C C . GLU B 1 271 ? -4.438 -24.734 1.405 1 91.75 271 GLU B C 1
ATOM 4810 O O . GLU B 1 271 ? -5.391 -24.5 2.152 1 91.75 271 GLU B O 1
ATOM 4815 N N . GLN B 1 272 ? -3.49 -25.531 1.658 1 90.62 272 GLN B N 1
ATOM 4816 C CA . GLN B 1 272 ? -3.52 -26.328 2.881 1 90.62 272 GLN B CA 1
ATOM 4817 C C . GLN B 1 272 ? -3.053 -25.516 4.082 1 90.62 272 GLN B C 1
ATOM 4819 O O . GLN B 1 272 ? -3.236 -25.922 5.23 1 90.62 272 GLN B O 1
ATOM 4824 N N . LEU B 1 273 ? -2.51 -24.375 3.795 1 90.69 273 LEU B N 1
ATOM 4825 C CA . LEU B 1 273 ? -2.041 -23.469 4.836 1 90.69 273 LEU B CA 1
ATOM 4826 C C . LEU B 1 273 ? -1.098 -24.188 5.797 1 90.69 273 LEU B C 1
ATOM 4828 O O . LEU B 1 273 ? -1.302 -24.156 7.012 1 90.69 273 LEU B O 1
ATOM 4832 N N . GLY B 1 274 ? -0.135 -24.828 5.277 1 86.94 274 GLY B N 1
ATOM 4833 C CA . GLY B 1 274 ? 0.897 -25.453 6.09 1 86.94 274 GLY B CA 1
ATOM 4834 C C . GLY B 1 274 ? 1.782 -24.453 6.805 1 86.94 274 GLY B C 1
ATOM 4835 O O . GLY B 1 274 ? 1.56 -23.25 6.715 1 86.94 274 GLY B O 1
ATOM 4836 N N . SER B 1 275 ? 2.797 -24.938 7.504 1 85.38 275 SER B N 1
ATOM 4837 C CA . SER B 1 275 ? 3.656 -24.094 8.336 1 85.38 275 SER B CA 1
ATOM 4838 C C . SER B 1 275 ? 4.359 -23.031 7.496 1 85.38 275 SER B C 1
ATOM 4840 O O . SER B 1 275 ? 4.465 -21.875 7.91 1 85.38 275 SER B O 1
ATOM 4842 N N . GLU B 1 276 ? 4.82 -23.375 6.34 1 91.5 276 GLU B N 1
ATOM 4843 C CA . GLU B 1 276 ? 5.508 -22.422 5.48 1 91.5 276 GLU B CA 1
ATOM 4844 C C . GLU B 1 276 ? 4.559 -21.312 5.004 1 91.5 276 GLU B C 1
ATOM 4846 O O . GLU B 1 276 ? 4.91 -20.141 5.008 1 91.5 276 GLU B O 1
ATOM 4851 N N . ALA B 1 277 ? 3.369 -21.75 4.555 1 93 277 ALA B N 1
ATOM 4852 C CA . ALA B 1 277 ? 2.355 -20.797 4.117 1 93 277 ALA B CA 1
ATOM 4853 C C . ALA B 1 277 ? 2.016 -19.812 5.23 1 93 277 ALA B C 1
ATOM 4855 O O . ALA B 1 277 ? 1.94 -18.594 5 1 93 277 ALA B O 1
ATOM 4856 N N . VAL B 1 278 ? 1.835 -20.297 6.402 1 88.62 278 VAL B N 1
ATOM 4857 C CA . VAL B 1 278 ? 1.505 -19.469 7.551 1 88.62 278 VAL B CA 1
ATOM 4858 C C . VAL B 1 278 ? 2.656 -18.5 7.84 1 88.62 278 VAL B C 1
ATOM 4860 O O . VAL B 1 278 ? 2.436 -17.328 8.117 1 88.62 278 VAL B O 1
ATOM 4863 N N . LEU B 1 279 ? 3.826 -19.016 7.785 1 88.81 279 LEU B N 1
ATOM 4864 C CA . LEU B 1 279 ? 5.016 -18.203 8.023 1 88.81 279 LEU B CA 1
ATOM 4865 C C . LEU B 1 279 ? 5.082 -17.031 7.051 1 88.81 279 LEU B C 1
ATOM 4867 O O . LEU B 1 279 ? 5.312 -15.891 7.457 1 88.81 279 LEU B O 1
ATOM 4871 N N . ILE B 1 280 ? 4.848 -17.25 5.77 1 94.5 280 ILE B N 1
ATOM 4872 C CA . ILE B 1 280 ? 4.875 -16.219 4.742 1 94.5 280 ILE B CA 1
ATOM 4873 C C . ILE B 1 280 ? 3.752 -15.219 4.984 1 94.5 280 ILE B C 1
ATOM 4875 O O . ILE B 1 280 ? 3.977 -14.008 4.949 1 94.5 280 ILE B O 1
ATOM 4879 N N . ASN B 1 281 ? 2.545 -15.75 5.289 1 92.75 281 ASN B N 1
ATOM 4880 C CA . ASN B 1 281 ? 1.392 -14.883 5.516 1 92.75 281 ASN B CA 1
ATOM 4881 C C . ASN B 1 281 ? 1.591 -13.992 6.734 1 92.75 281 ASN B C 1
ATOM 4883 O O . ASN B 1 281 ? 1.285 -12.797 6.695 1 92.75 281 ASN B O 1
ATOM 4887 N N . VAL B 1 282 ? 2.123 -14.523 7.758 1 90.5 282 VAL B N 1
ATOM 4888 C CA . VAL B 1 282 ? 2.352 -13.773 8.984 1 90.5 282 VAL B CA 1
ATOM 4889 C C . VAL B 1 282 ? 3.416 -12.703 8.742 1 90.5 282 VAL B C 1
ATOM 4891 O O . VAL B 1 282 ? 3.281 -11.57 9.211 1 90.5 282 VAL B O 1
ATOM 4894 N N . THR B 1 283 ? 4.457 -13.055 8.055 1 94.25 283 THR B N 1
ATOM 4895 C CA . THR B 1 283 ? 5.484 -12.086 7.699 1 94.25 283 THR B CA 1
ATOM 4896 C C . THR B 1 283 ? 4.879 -10.914 6.934 1 94.25 283 THR B C 1
ATOM 4898 O O . THR B 1 283 ? 5.188 -9.75 7.215 1 94.25 283 THR B O 1
ATOM 4901 N N . GLY B 1 284 ? 3.994 -11.242 5.969 1 96.12 284 GLY B N 1
ATOM 4902 C CA . GLY B 1 284 ? 3.318 -10.203 5.211 1 96.12 284 GLY B CA 1
ATOM 4903 C C . GLY B 1 284 ? 2.482 -9.273 6.078 1 96.12 284 GLY B C 1
ATOM 4904 O O . GLY B 1 284 ? 2.496 -8.062 5.891 1 96.12 284 GLY B O 1
ATOM 4905 N N . ILE B 1 285 ? 1.796 -9.82 7.043 1 92.44 285 ILE B N 1
ATOM 4906 C CA . ILE B 1 285 ? 0.969 -9.023 7.945 1 92.44 285 ILE B CA 1
ATOM 4907 C C . ILE B 1 285 ? 1.853 -8.094 8.766 1 92.44 285 ILE B C 1
ATOM 4909 O O . ILE B 1 285 ? 1.517 -6.918 8.961 1 92.44 285 ILE B O 1
ATOM 4913 N N . PHE B 1 286 ? 2.973 -8.555 9.211 1 91.69 286 PHE B N 1
ATOM 4914 C CA . PHE B 1 286 ? 3.867 -7.73 10.016 1 91.69 286 PHE B CA 1
ATOM 4915 C C . PHE B 1 286 ? 4.48 -6.617 9.164 1 91.69 286 PHE B C 1
ATOM 4917 O O . PHE B 1 286 ? 4.727 -5.516 9.664 1 91.69 286 PHE B O 1
ATOM 4924 N N . ILE B 1 287 ? 4.75 -6.891 7.906 1 94.5 287 ILE B N 1
ATOM 4925 C CA . ILE B 1 287 ? 5.25 -5.848 7.016 1 94.5 287 ILE B CA 1
ATOM 4926 C C . ILE B 1 287 ? 4.203 -4.746 6.871 1 94.5 287 ILE B C 1
ATOM 4928 O O . ILE B 1 287 ? 4.535 -3.559 6.895 1 94.5 287 ILE B O 1
ATOM 4932 N N . LEU B 1 288 ? 2.955 -5.145 6.766 1 92.38 288 LEU B N 1
ATOM 4933 C CA . LEU B 1 288 ? 1.87 -4.176 6.672 1 92.38 288 LEU B CA 1
ATOM 4934 C C . LEU B 1 288 ? 1.811 -3.305 7.922 1 92.38 288 LEU B C 1
ATOM 4936 O O . LEU B 1 288 ? 1.758 -2.076 7.824 1 92.38 288 LEU B O 1
ATOM 4940 N N . ILE B 1 289 ? 1.85 -3.934 9.055 1 89.94 289 ILE B N 1
ATOM 4941 C CA . ILE B 1 289 ? 1.739 -3.217 10.32 1 89.94 289 ILE B CA 1
ATOM 4942 C C . ILE B 1 289 ? 2.939 -2.289 10.5 1 89.94 289 ILE B C 1
ATOM 4944 O O . ILE B 1 289 ? 2.783 -1.128 10.883 1 89.94 289 ILE B O 1
ATOM 4948 N N . PHE B 1 290 ? 4.121 -2.809 10.25 1 91.88 290 PHE B N 1
ATOM 4949 C CA . PHE B 1 290 ? 5.352 -2.027 10.312 1 91.88 290 PHE B CA 1
ATOM 4950 C C . PHE B 1 290 ? 5.246 -0.78 9.438 1 91.88 290 PHE B C 1
ATOM 4952 O O . PHE B 1 290 ? 5.52 0.33 9.898 1 91.88 290 PHE B O 1
ATOM 4959 N N . GLY B 1 291 ? 4.832 -0.999 8.141 1 92.75 291 GLY B N 1
ATOM 4960 C CA . GLY B 1 291 ? 4.711 0.111 7.207 1 92.75 291 GLY B CA 1
ATOM 4961 C C . GLY B 1 291 ? 3.701 1.152 7.645 1 92.75 291 GLY B C 1
ATOM 4962 O O . GLY B 1 291 ? 3.973 2.354 7.586 1 92.75 291 GLY B O 1
ATOM 4963 N N . MET B 1 292 ? 2.568 0.683 8.117 1 88.56 292 MET B N 1
ATOM 4964 C CA . MET B 1 292 ? 1.511 1.592 8.555 1 88.56 292 MET B CA 1
ATOM 4965 C C . MET B 1 292 ? 1.963 2.42 9.75 1 88.56 292 MET B C 1
ATOM 4967 O O . MET B 1 292 ? 1.726 3.629 9.805 1 88.56 292 MET B O 1
ATOM 4971 N N . LEU B 1 293 ? 2.641 1.839 10.703 1 87.75 293 LEU B N 1
ATOM 4972 C CA . LEU B 1 293 ? 3.111 2.541 11.891 1 87.75 293 LEU B CA 1
ATOM 4973 C C . LEU B 1 293 ? 4.176 3.57 11.531 1 87.75 293 LEU B C 1
ATOM 4975 O O . LEU B 1 293 ? 4.156 4.695 12.031 1 87.75 293 LEU B O 1
ATOM 4979 N N . ALA B 1 294 ? 5.082 3.154 10.68 1 89.25 294 ALA B N 1
ATOM 4980 C CA . ALA B 1 294 ? 6.156 4.059 10.273 1 89.25 294 ALA B CA 1
ATOM 4981 C C . ALA B 1 294 ? 5.602 5.281 9.555 1 89.25 294 ALA B C 1
ATOM 4983 O O . ALA B 1 294 ? 6.016 6.41 9.828 1 89.25 294 ALA B O 1
ATOM 4984 N N . ILE B 1 295 ? 4.656 5.039 8.664 1 87.81 295 ILE B N 1
ATOM 4985 C CA . ILE B 1 295 ? 4.047 6.137 7.926 1 87.81 295 ILE B CA 1
ATOM 4986 C C . ILE B 1 295 ? 3.262 7.027 8.891 1 87.81 295 ILE B C 1
ATOM 4988 O O . ILE B 1 295 ? 3.32 8.258 8.789 1 87.81 295 ILE B O 1
ATOM 4992 N N . PHE B 1 296 ? 2.588 6.449 9.82 1 86.25 296 PHE B N 1
ATOM 4993 C CA . PHE B 1 296 ? 1.758 7.176 10.766 1 86.25 296 PHE B CA 1
ATOM 4994 C C . PHE B 1 296 ? 2.6 8.141 11.594 1 86.25 296 PHE B C 1
ATOM 4996 O O . PHE B 1 296 ? 2.273 9.328 11.695 1 86.25 296 PHE B O 1
ATOM 5003 N N . ILE B 1 297 ? 3.662 7.723 12.164 1 80.81 297 ILE B N 1
ATOM 5004 C CA . ILE B 1 297 ? 4.441 8.57 13.055 1 80.81 297 ILE B CA 1
ATOM 5005 C C . ILE B 1 297 ? 5.207 9.609 12.242 1 80.81 297 ILE B C 1
ATOM 5007 O O . ILE B 1 297 ? 5.453 10.727 12.711 1 80.81 297 ILE B O 1
ATOM 5011 N N . THR B 1 298 ? 5.539 9.297 11.008 1 84.94 298 THR B N 1
ATOM 5012 C CA . THR B 1 298 ? 6.215 10.25 10.133 1 84.94 298 THR B CA 1
ATOM 5013 C C . THR B 1 298 ? 5.262 11.367 9.719 1 84.94 298 THR B C 1
ATOM 5015 O O . THR B 1 298 ? 5.676 12.516 9.555 1 84.94 298 THR B O 1
ATOM 5018 N N . ALA B 1 299 ? 3.988 11.031 9.578 1 75.12 299 ALA B N 1
ATOM 5019 C CA . ALA B 1 299 ? 3.002 11.984 9.062 1 75.12 299 ALA B CA 1
ATOM 5020 C C . ALA B 1 299 ? 2.471 12.875 10.18 1 75.12 299 ALA B C 1
ATOM 5022 O O . ALA B 1 299 ? 1.828 13.898 9.914 1 75.12 299 ALA B O 1
ATOM 5023 N N . GLN B 1 300 ? 2.766 12.57 11.383 1 74.56 300 GLN B N 1
ATOM 5024 C CA . GLN B 1 300 ? 2.254 13.367 12.492 1 74.56 300 GLN B CA 1
ATOM 5025 C C . GLN B 1 300 ? 3.031 14.68 12.625 1 74.56 300 GLN B C 1
ATOM 5027 O O . GLN B 1 300 ? 4.238 14.664 12.875 1 74.56 300 GLN B O 1
ATOM 5032 N N . PRO B 1 301 ? 2.338 15.781 12.477 1 70.06 301 PRO B N 1
ATOM 5033 C CA . PRO B 1 301 ? 3.025 17.062 12.57 1 70.06 301 PRO B CA 1
ATOM 5034 C C . PRO B 1 301 ? 3.604 17.328 13.961 1 70.06 301 PRO B C 1
ATOM 5036 O O . PRO B 1 301 ? 4.613 18.016 14.102 1 70.06 301 PRO B O 1
ATOM 5039 N N . GLY B 1 302 ? 2.998 16.812 14.922 1 69.25 302 GLY B N 1
ATOM 5040 C CA . GLY B 1 302 ? 3.451 17.031 16.281 1 69.25 302 GLY B CA 1
ATOM 5041 C C . GLY B 1 302 ? 4.82 16.453 16.562 1 69.25 302 GLY B C 1
ATOM 5042 O O . GLY B 1 302 ? 5.492 16.844 17.516 1 69.25 302 GLY B O 1
ATOM 5043 N N . TYR B 1 303 ? 5.207 15.641 15.711 1 68.94 303 TYR B N 1
ATOM 5044 C CA . TYR B 1 303 ? 6.477 14.969 15.953 1 68.94 303 TYR B CA 1
ATOM 5045 C C . TYR B 1 303 ? 7.594 15.586 15.117 1 68.94 303 TYR B C 1
ATOM 5047 O O . TYR B 1 303 ? 8.742 15.141 15.188 1 68.94 303 TYR B O 1
ATOM 5055 N N . LYS B 1 304 ? 7.258 16.609 14.43 1 71.31 304 LYS B N 1
ATOM 5056 C CA . LYS B 1 304 ? 8.266 17.281 13.602 1 71.31 304 LYS B CA 1
ATOM 5057 C C . LYS B 1 304 ? 9.328 17.953 14.461 1 71.31 304 LYS B C 1
ATOM 5059 O O . LYS B 1 304 ? 9.039 18.422 15.562 1 71.31 304 LYS B O 1
ATOM 5064 N N . ARG B 1 305 ? 10.539 18 13.867 1 70.25 305 ARG B N 1
ATOM 5065 C CA . ARG B 1 305 ? 11.664 18.672 14.523 1 70.25 305 ARG B CA 1
ATOM 5066 C C . ARG B 1 305 ? 11.414 20.172 14.633 1 70.25 305 ARG B C 1
ATOM 5068 O O . ARG B 1 305 ? 10.914 20.797 13.688 1 70.25 305 ARG B O 1
ATOM 5075 N N . LYS B 1 306 ? 11.688 20.641 15.766 1 66.12 306 LYS B N 1
ATOM 5076 C CA . LYS B 1 306 ? 11.594 22.078 15.969 1 66.12 306 LYS B CA 1
ATOM 5077 C C . LYS B 1 306 ? 12.938 22.766 15.703 1 66.12 306 LYS B C 1
ATOM 5079 O O . LYS B 1 306 ? 13.984 22.266 16.141 1 66.12 306 LYS B O 1
ATOM 5084 N N . PRO B 1 307 ? 12.883 23.719 14.781 1 68.31 307 PRO B N 1
ATOM 5085 C CA . PRO B 1 307 ? 14.141 24.422 14.484 1 68.31 307 PRO B CA 1
ATOM 5086 C C . PRO B 1 307 ? 14.82 24.953 15.742 1 68.31 307 PRO B C 1
ATOM 5088 O O . PRO B 1 307 ? 14.148 25.453 16.641 1 68.31 307 PRO B O 1
ATOM 5091 N N . LEU B 1 308 ? 16.078 24.688 15.898 1 63 308 LEU B N 1
ATOM 5092 C CA . LEU B 1 308 ? 16.891 25.219 16.984 1 63 308 LEU B CA 1
ATOM 5093 C C . LEU B 1 308 ? 17.516 26.547 16.594 1 63 308 LEU B C 1
ATOM 5095 O O . LEU B 1 308 ? 17.766 26.797 15.414 1 63 308 LEU B O 1
ATOM 5099 N N . PRO B 1 309 ? 17.641 27.406 17.547 1 61.81 309 PRO B N 1
ATOM 5100 C CA . PRO B 1 309 ? 18.297 28.688 17.281 1 61.81 309 PRO B CA 1
ATOM 5101 C C . PRO B 1 309 ? 19.609 28.531 16.531 1 61.81 309 PRO B C 1
ATOM 5103 O O . PRO B 1 309 ? 19.953 29.391 15.711 1 61.81 309 PRO B O 1
ATOM 5106 N N . GLU B 1 310 ? 20.359 27.516 16.75 1 57.88 310 GLU B N 1
ATOM 5107 C CA . GLU B 1 310 ? 21.641 27.297 16.094 1 57.88 310 GLU B CA 1
ATOM 5108 C C . GLU B 1 310 ? 21.438 27 14.602 1 57.88 310 GLU B C 1
ATOM 5110 O O . GLU B 1 310 ? 22.359 27.219 13.805 1 57.88 310 GLU B O 1
ATOM 5115 N N . ASP B 1 311 ? 20.281 26.5 14.305 1 61.44 311 ASP B N 1
ATOM 5116 C CA . ASP B 1 311 ? 19.984 26.234 12.898 1 61.44 311 ASP B CA 1
ATOM 5117 C C . ASP B 1 311 ? 19.875 27.531 12.102 1 61.44 311 ASP B C 1
ATOM 5119 O O . ASP B 1 311 ? 20.203 27.562 10.914 1 61.44 311 ASP B O 1
ATOM 5123 N N . GLU B 1 312 ? 19.344 28.484 12.734 1 54.81 312 GLU B N 1
ATOM 5124 C CA . GLU B 1 312 ? 19.188 29.797 12.148 1 54.81 312 GLU B CA 1
ATOM 5125 C C . GLU B 1 312 ? 20.547 30.484 11.977 1 54.81 312 GLU B C 1
ATOM 5127 O O . GLU B 1 312 ? 20.766 31.219 11 1 54.81 312 GLU B O 1
ATOM 5132 N N . LEU B 1 313 ? 21.391 30.312 12.883 1 53.19 313 LEU B N 1
ATOM 5133 C CA . LEU B 1 313 ? 22.719 30.906 12.773 1 53.19 313 LEU B CA 1
ATOM 5134 C C . LEU B 1 313 ? 23.484 30.297 11.609 1 53.19 313 LEU B C 1
ATOM 5136 O O . LEU B 1 313 ? 24.234 31 10.922 1 53.19 313 LEU B O 1
ATOM 5140 N N . LEU B 1 314 ? 23.312 29.125 11.359 1 49.81 314 LEU B N 1
ATOM 5141 C CA . LEU B 1 314 ? 23.953 28.5 10.219 1 49.81 314 LEU B CA 1
ATOM 5142 C C . LEU B 1 314 ? 23.391 29.016 8.906 1 49.81 314 LEU B C 1
ATOM 5144 O O . LEU B 1 314 ? 24.109 29.156 7.922 1 49.81 314 LEU B O 1
ATOM 5148 N N . LEU B 1 315 ? 22.141 29.281 8.914 1 49.62 315 LEU B N 1
ATOM 5149 C CA . LEU B 1 315 ? 21.547 29.938 7.746 1 49.62 315 LEU B CA 1
ATOM 5150 C C . LEU B 1 315 ? 22.125 31.344 7.57 1 49.62 315 LEU B C 1
ATOM 5152 O O . LEU B 1 315 ? 22.375 31.781 6.441 1 49.62 315 LEU B O 1
ATOM 5156 N N . THR B 1 316 ? 22.281 32.062 8.594 1 47.28 316 THR B N 1
ATOM 5157 C CA . THR B 1 316 ? 22.875 33.406 8.531 1 47.28 316 THR B CA 1
ATOM 5158 C C . THR B 1 316 ? 24.344 33.312 8.164 1 47.28 316 THR B C 1
ATOM 5160 O O . THR B 1 316 ? 24.859 34.156 7.414 1 47.28 316 THR B O 1
ATOM 5163 N N . ASP B 1 317 ? 25.062 32.406 8.688 1 46.59 317 ASP B N 1
ATOM 5164 C CA . ASP B 1 317 ? 26.484 32.312 8.375 1 46.59 317 ASP B CA 1
ATOM 5165 C C . ASP B 1 317 ? 26.703 31.844 6.945 1 46.59 317 ASP B C 1
ATOM 5167 O O . ASP B 1 317 ? 27.672 32.25 6.297 1 46.59 317 ASP B O 1
ATOM 5171 N N . ALA B 1 318 ? 25.859 31.062 6.422 1 48.91 318 ALA B N 1
ATOM 5172 C CA . ALA B 1 318 ? 25.922 30.656 5.023 1 48.91 318 ALA B CA 1
ATOM 5173 C C . ALA B 1 318 ? 25.594 31.828 4.098 1 48.91 318 ALA B C 1
ATOM 5175 O O . ALA B 1 318 ? 26.141 31.938 3.004 1 48.91 318 ALA B O 1
ATOM 5176 N N . ILE B 1 319 ? 24.75 32.688 4.445 1 44.62 319 ILE B N 1
ATOM 5177 C CA . ILE B 1 319 ? 24.453 33.875 3.695 1 44.62 319 ILE B CA 1
ATOM 5178 C C . ILE B 1 319 ? 25.672 34.812 3.729 1 44.62 319 ILE B C 1
ATOM 5180 O O . ILE B 1 319 ? 25.922 35.562 2.777 1 44.62 319 ILE B O 1
ATOM 5184 N N . HIS B 1 320 ? 26.453 34.844 4.68 1 44.41 320 HIS B N 1
ATOM 5185 C CA . HIS B 1 320 ? 27.594 35.75 4.77 1 44.41 320 HIS B CA 1
ATOM 5186 C C . HIS B 1 320 ? 28.859 35.094 4.223 1 44.41 320 HIS B C 1
ATOM 5188 O O . HIS B 1 320 ? 29.906 35.75 4.086 1 44.41 320 HIS B O 1
ATOM 5194 N N . GLU B 1 321 ? 28.828 33.781 4.023 1 36.03 321 GLU B N 1
ATOM 5195 C CA . GLU B 1 321 ? 30.016 33.25 3.365 1 36.03 321 GLU B CA 1
ATOM 5196 C C . GLU B 1 321 ? 29.797 33.094 1.863 1 36.03 321 GLU B C 1
ATOM 5198 O O . GLU B 1 321 ? 28.703 32.719 1.427 1 36.03 321 GLU B O 1
#

Radius of gyration: 27.19 Å; Cα contacts (8 Å, |Δi|>4): 668; chains: 2; bounding box: 63×72×79 Å

pLDDT: mean 75.88, std 17.48, range [36.03, 97.94]

Solvent-accessible surface area (backbone atoms only — not comparable to full-atom values): 33213 Å² total; per-residue (Å²): 111,68,66,60,50,51,35,48,51,48,35,32,53,41,39,52,51,47,16,49,46,37,28,51,44,46,49,52,50,49,53,48,48,51,46,34,43,74,72,51,79,23,83,37,63,83,93,35,64,74,21,31,52,52,47,52,62,50,47,44,46,49,47,59,46,43,47,42,46,48,53,51,53,62,66,64,42,47,61,72,74,62,71,76,75,81,43,47,60,56,36,53,53,46,51,52,47,41,52,52,51,20,47,40,41,28,47,43,53,48,44,52,52,50,48,51,49,46,34,45,76,74,54,78,25,78,47,48,87,92,38,32,74,28,15,29,50,44,19,66,51,28,37,43,50,13,49,43,46,38,36,50,52,28,68,39,42,52,50,57,47,30,85,54,58,65,68,61,48,50,49,53,30,49,50,34,47,50,52,20,49,52,31,41,52,54,16,49,50,24,41,52,49,23,24,58,73,68,70,43,65,77,74,46,47,55,40,41,49,45,47,50,51,40,56,56,53,55,63,69,66,59,84,82,75,57,76,90,48,41,79,71,39,48,61,54,52,51,50,49,50,51,51,40,43,51,46,38,49,52,28,49,45,35,43,53,46,48,51,46,50,69,68,27,46,85,78,47,40,30,57,64,47,39,72,68,44,47,51,53,37,51,42,44,52,46,48,50,52,37,51,53,51,54,51,51,60,69,68,36,71,87,46,54,54,61,86,47,75,70,56,54,49,52,53,52,52,53,70,74,96,112,68,66,60,49,53,38,49,53,49,35,33,53,41,39,52,50,46,16,50,47,38,28,51,44,47,50,50,48,50,53,48,49,52,47,35,44,74,71,52,78,23,83,38,62,86,92,36,65,74,20,33,52,53,46,52,63,52,47,42,46,48,46,60,46,43,46,43,46,47,53,51,52,61,66,62,41,48,61,72,74,61,74,75,77,82,42,47,60,55,37,53,54,45,52,54,46,40,52,53,52,18,48,41,42,28,45,40,52,47,43,53,51,50,48,52,48,46,34,46,74,73,54,79,24,80,47,50,88,92,37,33,76,27,15,29,52,46,19,65,51,29,36,44,50,12,51,44,47,37,36,49,52,27,68,40,40,51,50,57,48,30,84,52,58,63,68,60,47,49,49,53,29,49,51,34,48,50,52,18,49,51,32,41,52,53,15,50,49,25,40,53,49,23,24,58,73,69,70,43,67,77,73,47,49,53,40,42,49,46,46,49,51,39,57,54,54,55,64,69,66,59,85,80,76,57,78,89,49,42,80,71,40,49,63,53,52,53,51,50,52,50,50,41,42,51,46,39,50,52,27,50,44,34,43,53,47,51,51,45,50,70,68,26,46,85,78,47,41,30,56,64,48,38,73,67,43,47,51,52,37,51,42,45,52,48,50,50,52,36,50,52,50,53,52,50,60,69,66,36,71,86,45,53,56,62,87,49,75,68,58,54,50,50,54,52,50,54,69,74,96

Nearest PDB structures (foldseek):
  4o79-assembly1_A  TM=9.261E-01  e=2.112E-09  Arabidopsis thaliana
  8zsp-assembly1_R  TM=1.693E-01  e=2.059E+00  Escherichia coli
  8qj2-assembly1_A  TM=1.678E-01  e=5.618E+00  Escherichia coli
  4o79-assembly1_A  TM=9.261E-01  e=1.603E-09  Arabidopsis thaliana
  8zsp-assembly1_R  TM=1.717E-01  e=1.555E+00  Escherichia coli

Foldseek 3Di:
DVVVLVLVVLQLCLLVVLLVLLQVLLVVLVVLQVCCVPPVVHADPDPDVSNPCSVVVSCCSVPVPNVVVNVVSLVVNSLVPDDDDPSVVLVVVSSVVSVLSSLLSNLLSVLLVLLQCLCVVPVVAADPLVDLSRLLSLQLNLLSVQLANLLLCLLCLCLSPLSDDPVVNVVSSVVSNVSSVVSNVSSVVSNVSSCVVVVNDPQDDPLSVLVVVLVVLSVVLDDDDDPVCCVVCVVVNSVSSLVSSVSSLVSSLVVLVVCCCVPQPPVCNCVVCDPSNVSSVVSNVSSVVSSVSSSVSSPDPSSGRDDDPVNVVVVVVVVVD/DVVVLVLVVLLLCLLVVLLVLLQVLLVVLVVLQVCCVPPVVHADPDPDVSNPVSVVVSCCSVPVPNVVVNVVSLVVNSLVPDDDDPSVVLVVVSSVVSVLSSLLSNLLSVLLVLLQCLCVVPVVAADPLVDLSRLLSLQLNLLSVQLANLLLVLLCLCLSPLSDDPVVNVVSSVVSNVSSVVSNVSSVVSNVSSCVVVVNDAQDDPLSVLVVVLVVLSVVLDDDDDPVCCVVCVVVNSVSSLVSSVSSLVSSLVVLVVCCCVPQPPVCNCVVCDPSNVSSVVSNVSSVVSSVSSSVSSPDPSSGRDDDPVNVVVVVVVVVD